Protein AF-A0A317HEK7-F1 (afdb_monomer)

Solvent-accessible surface area (backbone atoms only — not comparable to full-atom values): 24642 Å² total; per-residue (Å²): 140,85,80,88,77,87,79,83,81,80,84,77,79,92,78,84,76,84,72,79,80,76,90,71,92,73,94,76,85,92,85,85,84,88,81,90,84,90,84,84,87,87,85,90,79,83,86,80,90,81,91,78,90,81,83,82,90,74,90,75,92,76,92,73,93,74,85,78,79,87,78,78,84,78,84,76,81,79,82,84,88,75,85,88,81,91,76,87,77,86,84,85,82,81,83,89,81,92,79,87,77,78,81,76,80,75,78,78,82,83,76,76,88,77,78,81,75,84,72,83,82,71,84,76,59,78,70,60,59,68,60,49,53,58,53,54,50,51,50,51,52,51,54,51,48,52,51,52,50,49,50,52,53,58,49,60,73,45,45,58,61,51,48,55,51,49,38,47,51,22,51,52,69,67,33,45,72,60,32,53,68,47,39,24,71,74,39,49,73,76,44,48,72,67,56,52,39,52,52,53,53,51,37,32,67,63,46,39,58,53,77,47,65,63,81,66,52,48,71,74,77,77,78,62,85,85,62,88,75,52,63,53,55,27,43,34,46,38,31,36,78,55,80,20,54,31,44,40,31,32,32,55,55,95,92,40,71,20,40,52,45,70,36,62,53,32,76,41,77,84,52,61,56,58,51,40,50,51,50,31,48,54,18,54,59,70,66,36,42,68,65,25,54,70,36,40,20,75,71,46,52,68,76,44,53,66,69,58,50,38,51,51,50,42,69,62,41,66,63,50,33,32,58,77,48,70,45,75,40,56,89,61,49,48,73,57,98,54,39,34,37,31,39,33,36,38,36,33,36,35,55,42,99,87,80,49,73,48,78,50,76,48,50,24,45,37,30,31,34,60,52,100,91,41,58,17,43,53,44,68,58,70,53,68,82,90,78,117

Sequence (388 aa):
MDHERGKAYRHLAPGEKLKINAMSDVRSSPGSPENSEKQAHPPASEAPQGAASLAGAKAADETSSLTPSLEEQATVPMPVLTGGDSLQVETTGAPQTTGATGITVQPAPTLPPATVAVVPSTPLTRRLWMTLAPIALIFVLLVGGLLLAGYNTANAELQPARMVQAYCMDLQARRFAQAYALLSSSYQAQVTKAQFTLTSQLQEQVDGKIRGCPNPTGPGIDLAFGQPQSHVAFLVTFLRSRPFQGHIELIQHQGTWRIQAVEQSVAGTNVAPLVTANTFCSAIIKGDYEAAYATLSGRQQSIAPEQDFAQQLQSAFGGAVRLESCTLDYASYHVQANSAAVAMKFNLTISMSSTGSLTTGLVSVLSFRLEHGGWKLDDFTPEPASRA

Mean predicted aligned error: 15.9 Å

Radius of gyration: 36.69 Å; Cα contacts (8 Å, |Δi|>4): 410; chains: 1; bounding box: 109×85×101 Å

Structure (mmCIF, N/CA/C/O backbone):
data_AF-A0A317HEK7-F1
#
_entry.id   AF-A0A317HEK7-F1
#
loop_
_atom_site.group_PDB
_atom_site.id
_atom_site.type_symbol
_atom_site.label_atom_id
_atom_site.label_alt_id
_atom_site.label_comp_id
_atom_site.label_asym_id
_atom_site.label_entity_id
_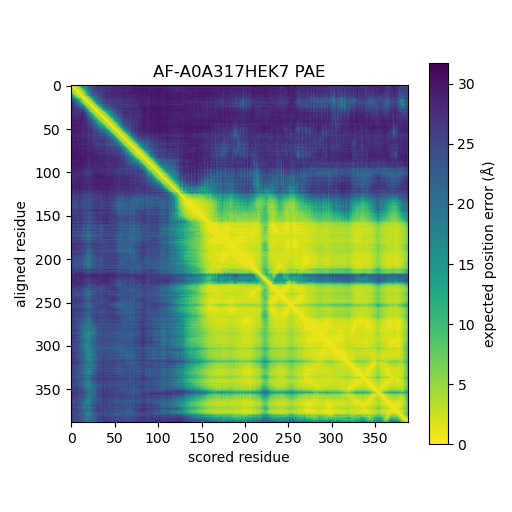atom_site.label_seq_id
_atom_site.pdbx_PDB_ins_code
_atom_site.Cartn_x
_atom_site.Cartn_y
_atom_site.Cartn_z
_atom_site.occupancy
_atom_site.B_iso_or_equiv
_atom_site.auth_seq_id
_atom_site.auth_comp_id
_atom_site.auth_asym_id
_atom_site.auth_atom_id
_atom_site.pdbx_PDB_model_num
ATOM 1 N N . MET A 1 1 ? -50.267 -26.908 -12.712 1.00 41.75 1 MET A N 1
ATOM 2 C CA . MET A 1 1 ? -49.330 -27.545 -11.764 1.00 41.75 1 MET A CA 1
ATOM 3 C C . MET A 1 1 ? -48.611 -26.426 -11.053 1.00 41.75 1 MET A C 1
ATOM 5 O O . MET A 1 1 ? -47.624 -25.891 -11.539 1.00 41.75 1 MET A O 1
ATOM 9 N N . ASP A 1 2 ? -49.259 -26.018 -9.976 1.00 44.00 2 ASP A N 1
ATOM 10 C CA . ASP A 1 2 ? -49.007 -24.856 -9.146 1.00 44.00 2 ASP A CA 1
ATOM 11 C C . ASP A 1 2 ? -47.853 -25.092 -8.176 1.00 44.00 2 ASP A C 1
ATOM 13 O O . ASP A 1 2 ? -47.808 -26.128 -7.511 1.00 44.00 2 ASP A O 1
ATOM 17 N N . HIS A 1 3 ? -46.977 -24.100 -8.023 1.00 41.97 3 HIS A N 1
ATOM 18 C CA . HIS A 1 3 ? -46.250 -23.892 -6.773 1.00 41.97 3 HIS A CA 1
ATOM 19 C C . HIS A 1 3 ? -45.957 -22.403 -6.571 1.00 41.97 3 HIS A C 1
ATOM 21 O O . HIS A 1 3 ? -44.911 -21.876 -6.947 1.00 41.97 3 HIS A O 1
ATOM 27 N N . GLU A 1 4 ? -46.929 -21.731 -5.953 1.00 47.66 4 GLU A N 1
ATOM 28 C CA . GLU A 1 4 ? -46.730 -20.475 -5.242 1.00 47.66 4 GLU A CA 1
ATOM 29 C C . GLU A 1 4 ? -45.810 -20.691 -4.028 1.00 47.66 4 GLU A C 1
ATOM 31 O O . GLU A 1 4 ? -46.038 -21.568 -3.194 1.00 47.66 4 GLU A O 1
ATOM 36 N N . ARG A 1 5 ? -44.801 -19.830 -3.867 1.00 48.09 5 ARG A N 1
ATOM 37 C CA . ARG A 1 5 ? -44.227 -19.508 -2.553 1.00 48.09 5 ARG A CA 1
ATOM 38 C C . ARG A 1 5 ? -44.188 -17.999 -2.397 1.00 48.09 5 ARG A C 1
ATOM 40 O O . ARG A 1 5 ? -43.287 -17.332 -2.902 1.00 48.09 5 ARG A O 1
ATOM 47 N N . GLY A 1 6 ? -45.169 -17.487 -1.662 1.00 33.78 6 GLY A N 1
ATOM 48 C CA . GLY A 1 6 ? -45.186 -16.120 -1.168 1.00 33.78 6 GLY A CA 1
ATOM 49 C C . GLY A 1 6 ? -44.019 -15.865 -0.214 1.00 33.78 6 GLY A C 1
ATOM 50 O O . GLY A 1 6 ? -43.798 -16.610 0.742 1.00 33.78 6 GLY A O 1
ATOM 51 N N . LYS A 1 7 ? -43.270 -14.790 -0.466 1.00 41.22 7 LYS A N 1
ATOM 52 C CA . LYS A 1 7 ? -42.362 -14.192 0.514 1.00 41.22 7 LYS A CA 1
ATOM 53 C C . LYS A 1 7 ? -43.096 -13.045 1.197 1.00 41.22 7 LYS A C 1
ATOM 55 O O . LYS A 1 7 ? -43.415 -12.040 0.568 1.00 41.22 7 LYS A O 1
ATOM 60 N N . ALA A 1 8 ? -43.365 -13.217 2.486 1.00 34.56 8 ALA A N 1
ATOM 61 C CA . ALA A 1 8 ? -43.888 -12.173 3.349 1.00 34.56 8 ALA A CA 1
ATOM 62 C C . ALA A 1 8 ? -42.806 -11.105 3.577 1.00 34.56 8 ALA A C 1
ATOM 64 O O . ALA A 1 8 ? -41.794 -11.363 4.229 1.00 34.56 8 ALA A O 1
ATOM 65 N N . TYR A 1 9 ? -43.026 -9.902 3.051 1.00 30.33 9 TYR A N 1
ATOM 66 C CA . TYR A 1 9 ? -42.281 -8.711 3.447 1.00 30.33 9 TYR A CA 1
ATOM 67 C C . TYR A 1 9 ? -42.876 -8.188 4.758 1.00 30.33 9 TYR A C 1
ATOM 69 O O . TYR A 1 9 ? -43.980 -7.647 4.780 1.00 30.33 9 TYR A O 1
ATOM 77 N N . ARG A 1 10 ? -42.156 -8.358 5.872 1.00 36.31 10 ARG A N 1
ATOM 78 C CA . ARG A 1 10 ? -42.427 -7.593 7.094 1.00 36.31 10 ARG A CA 1
ATOM 79 C C . ARG A 1 10 ? -41.834 -6.199 6.919 1.00 36.31 10 ARG A C 1
ATOM 81 O O . ARG A 1 10 ? -40.617 -6.042 6.890 1.00 36.31 10 ARG A O 1
ATOM 88 N N . HIS A 1 11 ? -42.707 -5.204 6.821 1.00 33.25 11 HIS A N 1
ATOM 89 C CA . HIS A 1 11 ? -42.357 -3.807 7.044 1.00 33.25 11 HIS A CA 1
ATOM 90 C C . HIS A 1 11 ? -41.844 -3.644 8.483 1.00 33.25 11 HIS A C 1
ATOM 92 O O . HIS A 1 11 ? -42.584 -3.882 9.437 1.00 33.25 11 HIS A O 1
ATOM 98 N N . LEU A 1 12 ? -40.576 -3.260 8.634 1.00 36.06 12 LEU A N 1
ATOM 99 C CA . LEU A 1 12 ? -40.033 -2.734 9.885 1.00 36.06 12 LEU A CA 1
ATOM 100 C C . LEU A 1 12 ? -40.353 -1.236 9.953 1.00 36.06 12 LEU A C 1
ATOM 102 O O . LEU A 1 12 ? -40.186 -0.513 8.970 1.00 36.06 12 LEU A O 1
ATOM 106 N N . ALA A 1 13 ? -40.870 -0.800 11.100 1.00 35.50 13 ALA A N 1
ATOM 107 C CA . ALA A 1 13 ? -41.263 0.579 11.351 1.00 35.50 13 ALA A CA 1
ATOM 108 C C . ALA A 1 13 ? -40.034 1.514 11.429 1.00 35.50 13 ALA A C 1
ATOM 110 O O . ALA A 1 13 ? -38.988 1.108 11.939 1.00 35.50 13 ALA A O 1
ATOM 111 N N . PRO A 1 14 ? -40.143 2.774 10.972 1.00 31.62 14 PRO A N 1
ATOM 112 C CA . PRO A 1 14 ? -39.088 3.764 11.131 1.00 31.62 14 PRO A CA 1
ATOM 113 C C . PRO A 1 14 ? -39.157 4.361 12.545 1.00 31.62 14 PRO A C 1
ATOM 115 O O . PRO A 1 14 ? -40.157 4.984 12.895 1.00 31.62 14 PRO A O 1
ATOM 118 N N . GLY A 1 15 ? -38.111 4.194 13.364 1.00 38.94 15 GLY A N 1
ATOM 119 C CA . GLY A 1 15 ? -38.000 4.961 14.616 1.00 38.94 15 GLY A CA 1
ATOM 120 C C . GLY A 1 15 ? -37.310 4.321 15.821 1.00 38.94 15 GLY A C 1
ATOM 121 O O . GLY A 1 15 ? -37.263 4.965 16.868 1.00 38.94 15 GLY A O 1
ATOM 122 N N . GLU A 1 16 ? -36.753 3.112 15.735 1.00 28.30 16 GLU A N 1
ATOM 123 C CA . GLU A 1 16 ? -36.057 2.525 16.887 1.00 28.30 16 GLU A CA 1
ATOM 124 C C . GLU A 1 16 ? -34.607 3.029 16.968 1.00 28.30 16 GLU A C 1
ATOM 126 O O . GLU A 1 16 ? -33.701 2.540 16.294 1.00 28.30 16 GLU A O 1
ATOM 131 N N . LYS A 1 17 ? -34.391 4.071 17.782 1.00 35.78 17 LYS A N 1
ATOM 132 C CA . LYS A 1 17 ? -33.052 4.492 18.206 1.00 35.78 17 LYS A CA 1
ATOM 133 C C . LYS A 1 17 ? -32.410 3.340 18.976 1.00 35.78 17 LYS A C 1
ATOM 135 O O . LYS A 1 17 ? -32.917 2.952 20.029 1.00 35.78 17 LYS A O 1
ATOM 140 N N . LEU A 1 18 ? -31.286 2.835 18.471 1.00 29.55 18 LEU A N 1
ATOM 141 C CA . LEU A 1 18 ? -30.433 1.879 19.168 1.00 29.55 18 LEU A CA 1
ATOM 142 C C . LEU A 1 18 ? -29.942 2.535 20.472 1.00 29.55 18 LEU A C 1
ATOM 144 O O . LEU A 1 18 ? -29.020 3.349 20.472 1.00 29.55 18 LEU A O 1
ATOM 148 N N . LYS A 1 19 ? -30.597 2.229 21.595 1.00 31.61 19 LYS A N 1
ATOM 149 C CA . LYS A 1 19 ? -30.029 2.478 22.919 1.00 31.61 19 LYS A CA 1
ATOM 150 C C . LYS A 1 19 ? -28.903 1.471 23.098 1.00 31.61 19 LYS A C 1
ATOM 152 O O . LYS A 1 19 ? -29.156 0.282 23.273 1.00 31.61 19 LYS A O 1
ATOM 157 N N . ILE A 1 20 ? -27.666 1.952 23.049 1.00 34.81 20 ILE A N 1
ATOM 158 C CA . ILE A 1 20 ? -26.528 1.219 23.593 1.00 34.81 20 ILE A CA 1
ATOM 159 C C . ILE A 1 20 ? -26.819 1.085 25.089 1.00 34.81 20 ILE A C 1
ATOM 161 O O . ILE A 1 20 ? -26.748 2.061 25.835 1.00 34.81 20 ILE A O 1
ATOM 165 N N . ASN A 1 21 ? -27.252 -0.102 25.511 1.00 30.66 21 ASN A N 1
ATOM 166 C CA . ASN A 1 21 ? -27.388 -0.429 26.921 1.00 30.66 21 ASN A CA 1
ATOM 167 C C . ASN A 1 21 ? -25.987 -0.403 27.532 1.00 30.66 21 ASN A C 1
ATOM 169 O O . ASN A 1 21 ? -25.234 -1.369 27.434 1.00 30.66 21 ASN A O 1
ATOM 173 N N . ALA A 1 22 ? -25.645 0.722 28.154 1.00 35.56 22 ALA A N 1
ATOM 174 C CA . ALA A 1 22 ? -24.581 0.780 29.133 1.00 35.56 22 ALA A CA 1
ATOM 175 C C . ALA A 1 22 ? -24.944 -0.192 30.267 1.00 35.56 22 ALA A C 1
ATOM 177 O O . ALA A 1 22 ? -25.866 0.053 31.045 1.00 35.56 22 ALA A O 1
ATOM 178 N N . MET A 1 23 ? -24.247 -1.325 30.332 1.00 36.91 23 MET A N 1
ATOM 179 C CA . MET A 1 23 ? -24.190 -2.149 31.535 1.00 36.91 23 MET A CA 1
ATOM 180 C C . MET A 1 23 ? -23.449 -1.351 32.613 1.00 36.91 23 MET A C 1
ATOM 182 O O . MET A 1 23 ? -22.226 -1.381 32.674 1.00 36.91 23 MET A O 1
ATOM 186 N N . SER A 1 24 ? -24.210 -0.644 33.447 1.00 36.31 24 SER A N 1
ATOM 187 C CA . SER A 1 24 ? -23.753 -0.075 34.717 1.00 36.31 24 SER A CA 1
ATOM 188 C C . SER A 1 24 ? -24.876 -0.201 35.746 1.00 36.31 24 SER A C 1
ATOM 190 O O . SER A 1 24 ? -25.556 0.768 36.068 1.00 36.31 24 SER A O 1
ATOM 192 N N . ASP A 1 25 ? -25.081 -1.413 36.264 1.00 35.28 25 ASP A N 1
ATOM 193 C CA . ASP A 1 25 ? -25.806 -1.620 37.519 1.00 35.28 25 ASP A CA 1
ATOM 194 C C . ASP A 1 25 ? -24.836 -1.364 38.683 1.00 35.28 25 ASP A C 1
ATOM 196 O O . ASP A 1 25 ? -24.153 -2.265 39.169 1.00 35.28 25 ASP A O 1
ATOM 200 N N . VAL A 1 26 ? -24.766 -0.113 39.140 1.00 42.34 26 VAL A N 1
ATOM 201 C CA . VAL A 1 26 ? -24.277 0.220 40.484 1.00 42.34 26 VAL A CA 1
ATOM 202 C C . VAL A 1 26 ? -25.392 0.974 41.196 1.00 42.34 26 VAL A C 1
ATOM 204 O O . VAL A 1 26 ? -25.633 2.158 40.973 1.00 42.34 26 VAL A O 1
ATOM 207 N N . ARG A 1 27 ? -26.101 0.238 42.055 1.00 40.41 27 ARG A N 1
ATOM 208 C CA . ARG A 1 27 ? -27.053 0.759 43.040 1.00 40.41 27 ARG A CA 1
ATOM 209 C C . ARG A 1 27 ? -26.357 1.776 43.947 1.00 40.41 27 ARG A C 1
ATOM 211 O O . ARG A 1 27 ? -25.538 1.381 44.769 1.00 40.41 27 ARG A O 1
ATOM 218 N N . SER A 1 28 ? -26.784 3.032 43.873 1.00 35.25 28 SER A N 1
ATOM 219 C CA . SER A 1 28 ? -26.667 3.996 44.969 1.00 35.25 28 SER A CA 1
ATOM 220 C C . SER A 1 28 ? -27.977 4.773 45.110 1.00 35.25 28 SER A C 1
ATOM 222 O O . SER A 1 28 ? -28.570 5.222 44.134 1.00 35.25 28 SER A O 1
ATOM 224 N N . SER A 1 29 ? -28.438 4.818 46.356 1.00 40.28 29 SER A N 1
ATOM 225 C CA . SER A 1 29 ? -29.739 5.266 46.869 1.00 40.28 29 SER A CA 1
ATOM 226 C C . SER A 1 29 ? -30.029 6.766 46.647 1.00 40.28 29 SER A C 1
ATOM 228 O O . SER A 1 29 ? -29.080 7.539 46.506 1.00 40.28 29 SER A O 1
ATOM 230 N N . PRO A 1 30 ? -31.305 7.213 46.673 1.00 48.47 30 PRO A N 1
ATOM 231 C CA . PRO A 1 30 ? -31.678 8.591 46.379 1.00 48.47 30 PRO A CA 1
ATOM 232 C C . PRO A 1 30 ? -31.620 9.487 47.624 1.00 48.47 30 PRO A C 1
ATOM 234 O O . PRO A 1 30 ? -32.128 9.137 48.688 1.00 48.47 30 PRO A O 1
ATOM 237 N N . GLY A 1 31 ? -31.058 10.681 47.450 1.00 35.19 31 GLY A N 1
ATOM 238 C CA . GLY A 1 31 ? -31.157 11.796 48.386 1.00 35.19 31 GLY A CA 1
ATOM 239 C C . GLY A 1 31 ? -31.344 13.101 47.613 1.00 35.19 31 GLY A C 1
ATOM 240 O O . GLY A 1 31 ? -30.476 13.514 46.854 1.00 35.19 31 GLY A O 1
ATOM 241 N N . SER A 1 32 ? -32.503 13.720 47.792 1.00 42.00 32 SER A N 1
ATOM 242 C CA . SER A 1 32 ? -32.874 15.097 47.425 1.00 42.00 32 SER A CA 1
ATOM 243 C C . SER A 1 32 ? -33.772 15.603 48.576 1.00 42.00 32 SER A C 1
ATOM 245 O O . SER A 1 32 ? -34.334 14.726 49.246 1.00 42.00 32 SER A O 1
ATOM 247 N N . PRO A 1 33 ? -33.987 16.917 48.829 1.00 58.59 33 PRO A N 1
ATOM 248 C CA . PRO A 1 33 ? -33.862 18.057 47.904 1.00 58.59 33 PRO A CA 1
ATOM 249 C C . PRO A 1 33 ? -33.356 19.390 48.543 1.00 58.59 33 PRO A C 1
ATOM 251 O O . PRO A 1 33 ? -32.800 19.384 49.636 1.00 58.59 33 PRO A O 1
ATOM 254 N N . GLU A 1 34 ? -33.617 20.507 47.836 1.00 37.00 34 GLU A N 1
ATOM 255 C CA . GLU A 1 34 ? -33.441 21.949 48.163 1.00 37.00 34 GLU A CA 1
ATOM 256 C C . GLU A 1 34 ? -32.021 22.534 47.967 1.00 37.00 34 GLU A C 1
ATOM 258 O O . GLU A 1 34 ? -31.036 21.921 48.343 1.00 37.00 34 GLU A O 1
ATOM 263 N N . ASN A 1 35 ? -31.800 23.719 47.374 1.00 37.25 35 ASN A N 1
ATOM 264 C CA . ASN A 1 35 ? -32.628 24.927 47.336 1.00 37.25 35 ASN A CA 1
ATOM 265 C C . ASN A 1 35 ? -32.242 25.887 46.174 1.00 37.25 35 ASN A C 1
ATOM 267 O O . ASN A 1 35 ? -31.095 25.915 45.743 1.00 37.25 35 ASN A O 1
ATOM 271 N N . SER A 1 36 ? -33.243 26.657 45.728 1.00 39.53 36 SER A N 1
ATOM 272 C CA . SER A 1 36 ? -33.289 28.043 45.209 1.00 39.53 36 SER A CA 1
ATOM 273 C C . SER A 1 36 ? -32.051 28.759 44.620 1.00 39.53 36 SER A C 1
ATOM 275 O O . SER A 1 36 ? -31.030 28.907 45.277 1.00 39.53 36 SER A O 1
ATOM 277 N N . GLU A 1 37 ? -32.231 29.399 43.450 1.00 35.62 37 GLU A N 1
ATOM 278 C CA . GLU A 1 37 ? -32.438 30.867 43.311 1.00 35.62 37 GLU A CA 1
ATOM 279 C C . GLU A 1 37 ? -31.861 31.474 41.995 1.00 35.62 37 GLU A C 1
ATOM 281 O O . GLU A 1 37 ? -30.699 31.292 41.662 1.00 35.62 37 GLU A O 1
ATOM 286 N N . LYS A 1 38 ? -32.730 32.214 41.273 1.00 38.50 38 LYS A N 1
ATOM 287 C CA . LYS A 1 38 ? -32.521 33.380 40.367 1.00 38.50 38 LYS A CA 1
ATOM 288 C C . LYS A 1 38 ? -31.197 33.551 39.587 1.00 38.50 38 LYS A C 1
ATOM 290 O O . LYS A 1 38 ? -30.176 33.817 40.197 1.00 38.50 38 LYS A O 1
ATOM 295 N N . GLN A 1 39 ? -31.294 33.793 38.265 1.00 37.56 39 GLN A N 1
ATOM 296 C CA . GLN A 1 39 ? -31.210 35.159 37.681 1.00 37.56 39 GLN A CA 1
ATOM 297 C C . GLN A 1 39 ? -31.384 35.225 36.140 1.00 37.56 39 GLN A C 1
ATOM 299 O O . GLN A 1 39 ? -30.762 34.483 35.394 1.00 37.56 39 GLN A O 1
ATOM 304 N N . ALA A 1 40 ? -32.225 36.184 35.725 1.00 37.66 40 ALA A N 1
ATOM 305 C CA . ALA A 1 40 ? -32.130 37.129 34.596 1.00 37.66 40 ALA A CA 1
ATOM 306 C C . ALA A 1 40 ? -31.809 36.688 33.137 1.00 37.66 40 ALA A C 1
ATOM 308 O O . ALA A 1 40 ? -30.702 36.309 32.781 1.00 37.66 40 ALA A O 1
ATOM 309 N N . HIS A 1 41 ? -32.795 36.936 32.264 1.00 39.44 41 HIS A N 1
ATOM 310 C CA . HIS A 1 41 ? -32.699 37.394 30.856 1.00 39.44 41 HIS A CA 1
ATOM 311 C C . HIS A 1 41 ? -32.260 38.884 30.766 1.00 39.44 41 HIS A C 1
ATOM 313 O O . HIS A 1 41 ? -32.363 39.548 31.802 1.00 39.44 41 HIS A O 1
ATOM 319 N N . PRO A 1 42 ? -32.023 39.519 29.581 1.00 64.25 42 PRO A N 1
ATOM 320 C CA . PRO A 1 42 ? -31.612 39.105 28.205 1.00 64.25 42 PRO A CA 1
ATOM 321 C C . PRO A 1 42 ? -30.434 40.052 27.715 1.00 64.25 42 PRO A C 1
ATOM 323 O O . PRO A 1 42 ? -29.768 40.550 28.624 1.00 64.25 42 PRO A O 1
ATOM 326 N N . PRO A 1 43 ? -30.099 40.387 26.422 1.00 56.84 43 PRO A N 1
ATOM 327 C CA . PRO A 1 43 ? -30.827 40.284 25.143 1.00 56.84 43 PRO A CA 1
ATOM 328 C C . PRO A 1 43 ? -30.051 39.835 23.880 1.00 56.84 43 PRO A C 1
ATOM 330 O O . PRO A 1 43 ? -28.870 39.511 23.889 1.00 56.84 43 PRO A O 1
ATOM 333 N N . ALA A 1 44 ? -30.824 39.786 22.790 1.00 43.06 44 ALA A N 1
ATOM 334 C CA . ALA A 1 44 ? -30.466 39.485 21.410 1.00 43.06 44 ALA A CA 1
ATOM 335 C C . ALA A 1 44 ? -29.394 40.413 20.803 1.00 43.06 44 ALA A C 1
ATOM 337 O O . ALA A 1 44 ? -29.397 41.606 21.089 1.00 43.06 44 ALA A O 1
ATOM 338 N N . SER A 1 45 ? -28.593 39.882 19.869 1.00 35.31 45 SER A N 1
ATOM 339 C CA . SER A 1 45 ? -28.081 40.631 18.708 1.00 35.31 45 SER A CA 1
ATOM 340 C C . SER A 1 45 ? -27.647 39.684 17.582 1.00 35.31 45 SER A C 1
ATOM 342 O O . SER A 1 45 ? -26.864 38.767 17.793 1.00 35.31 45 SER A O 1
ATOM 344 N N . GLU A 1 46 ? -28.229 39.939 16.411 1.00 33.47 46 GLU A N 1
ATOM 345 C CA . GLU A 1 46 ? -27.625 39.992 15.070 1.00 33.47 46 GLU A CA 1
ATOM 346 C C . GLU A 1 46 ? -26.718 38.866 14.538 1.00 33.47 46 GLU A C 1
ATOM 348 O O . GLU A 1 46 ? -25.611 38.604 14.997 1.00 33.47 46 GLU A O 1
ATOM 353 N N . ALA A 1 47 ? -27.170 38.321 13.404 1.00 39.22 47 ALA A N 1
ATOM 354 C CA . ALA A 1 47 ? -26.331 37.714 12.378 1.00 39.22 47 ALA A CA 1
ATOM 355 C C . ALA A 1 47 ? -25.386 38.750 11.737 1.00 39.22 47 ALA A C 1
ATOM 357 O O . ALA A 1 47 ? -25.720 39.935 11.664 1.00 39.22 47 ALA A O 1
ATOM 358 N N . PRO A 1 48 ? -24.296 38.281 11.109 1.00 48.38 48 PRO A N 1
ATOM 359 C CA . PRO A 1 48 ? -24.208 38.536 9.676 1.00 48.38 48 PRO A CA 1
ATOM 360 C C . PRO A 1 48 ? -23.724 37.340 8.848 1.00 48.38 48 PRO A C 1
ATOM 362 O O . PRO A 1 48 ? -22.916 36.510 9.258 1.00 48.38 48 PRO A O 1
ATOM 365 N N . GLN A 1 49 ? -24.231 37.323 7.618 1.00 35.97 49 GLN A N 1
ATOM 366 C CA . GLN A 1 49 ? -23.671 36.633 6.464 1.00 35.97 49 GLN A CA 1
ATOM 367 C C . GLN A 1 49 ? -22.284 37.210 6.137 1.00 35.97 49 GLN A C 1
ATOM 369 O O . GLN A 1 49 ? -22.098 38.425 6.167 1.00 35.97 49 GLN A O 1
ATOM 374 N N . GLY A 1 50 ? -21.334 36.360 5.747 1.00 29.66 50 GLY A N 1
ATOM 375 C CA . GLY A 1 50 ? -20.037 36.808 5.243 1.00 29.66 50 GLY A CA 1
ATOM 376 C C . GLY A 1 50 ? -19.227 35.664 4.648 1.00 29.66 50 GLY A C 1
ATOM 377 O O . GLY A 1 50 ? -18.698 34.828 5.368 1.00 29.66 50 GLY A O 1
ATOM 378 N N . ALA A 1 51 ? -19.158 35.630 3.320 1.00 35.81 51 ALA A N 1
ATOM 379 C CA . ALA A 1 51 ? -18.324 34.731 2.538 1.00 35.81 51 ALA A CA 1
ATOM 380 C C . ALA A 1 51 ? -16.840 35.148 2.569 1.00 35.81 51 ALA A C 1
ATOM 382 O O . ALA A 1 51 ? -16.538 36.331 2.441 1.00 35.81 51 ALA A O 1
ATOM 383 N N . ALA A 1 52 ? -15.930 34.171 2.639 1.00 30.95 52 ALA A N 1
ATOM 384 C CA . ALA A 1 52 ? -14.544 34.215 2.141 1.00 30.95 52 ALA A CA 1
ATOM 385 C C . ALA A 1 52 ? -14.022 32.759 2.141 1.00 30.95 52 ALA A C 1
ATOM 387 O O . ALA A 1 52 ? -14.136 32.072 3.147 1.00 30.95 52 ALA A O 1
ATOM 388 N N . SER A 1 53 ? -13.681 32.136 1.007 1.00 33.91 53 SER A N 1
ATOM 389 C CA . SER A 1 53 ? -12.424 32.283 0.252 1.00 33.91 53 SER A CA 1
ATOM 390 C C . SER A 1 53 ? -11.175 32.162 1.130 1.00 33.91 53 SER A C 1
ATOM 392 O O . SER A 1 53 ? -10.871 33.093 1.867 1.00 33.91 53 SER A O 1
ATOM 394 N N . LEU A 1 54 ? -10.416 31.066 0.988 1.00 30.39 54 LEU A N 1
ATOM 395 C CA . LEU A 1 54 ? -8.971 31.061 1.247 1.00 30.39 54 LEU A CA 1
ATOM 396 C C . LEU A 1 54 ? -8.265 29.932 0.486 1.00 30.39 54 LEU A C 1
ATOM 398 O O . LEU A 1 54 ? -8.327 28.753 0.826 1.00 30.39 54 LEU A O 1
ATOM 402 N N . ALA A 1 55 ? -7.577 30.358 -0.570 1.00 32.69 55 ALA A N 1
ATOM 403 C CA . ALA A 1 55 ? -6.424 29.686 -1.131 1.00 32.69 55 ALA A CA 1
ATOM 404 C C . ALA A 1 55 ? -5.201 29.878 -0.217 1.00 32.69 55 ALA A C 1
ATOM 406 O O . ALA A 1 55 ? -5.066 30.913 0.429 1.00 32.69 55 ALA A O 1
ATOM 407 N N . GLY A 1 56 ? -4.265 28.930 -0.282 1.00 29.98 56 GLY A N 1
ATOM 408 C CA . GLY A 1 56 ? -2.840 29.190 -0.073 1.00 29.98 56 GLY A CA 1
ATOM 409 C C . GLY A 1 56 ? -2.359 29.258 1.376 1.00 29.98 56 GLY A C 1
ATOM 410 O O . GLY A 1 56 ? -2.207 30.338 1.938 1.00 29.98 56 GLY A O 1
ATOM 411 N N . ALA A 1 57 ? -1.955 28.110 1.919 1.00 32.41 57 ALA A N 1
ATOM 412 C CA . ALA A 1 57 ? -0.974 28.072 2.997 1.00 32.41 57 ALA A CA 1
ATOM 413 C C . ALA A 1 57 ? 0.429 27.994 2.379 1.00 32.41 57 ALA A C 1
ATOM 415 O O . ALA A 1 57 ? 0.855 26.986 1.816 1.00 32.41 57 ALA A O 1
ATOM 416 N N . LYS A 1 58 ? 1.081 29.151 2.434 1.00 29.55 58 LYS A N 1
ATOM 417 C CA . LYS A 1 58 ? 2.455 29.464 2.061 1.00 29.55 58 LYS A CA 1
ATOM 418 C C . LYS A 1 58 ? 3.422 28.879 3.093 1.00 29.55 58 LYS A C 1
ATOM 420 O O . LYS A 1 58 ? 3.136 28.881 4.285 1.00 29.55 58 LYS A O 1
ATOM 425 N N . ALA A 1 59 ? 4.564 28.416 2.598 1.00 37.59 59 ALA A N 1
ATOM 426 C CA . ALA A 1 59 ? 5.683 27.904 3.373 1.00 37.59 59 ALA A CA 1
ATOM 427 C C . ALA A 1 59 ? 6.237 28.927 4.385 1.00 37.59 59 ALA A C 1
ATOM 429 O O . ALA A 1 59 ? 6.484 30.083 4.037 1.00 37.59 59 ALA A O 1
ATOM 430 N N . ALA A 1 60 ? 6.490 28.441 5.596 1.00 35.69 60 ALA A N 1
ATOM 431 C CA . ALA A 1 60 ? 7.530 28.884 6.521 1.00 35.69 60 ALA A CA 1
ATOM 432 C C . ALA A 1 60 ? 8.148 27.566 7.020 1.00 35.69 60 ALA A C 1
ATOM 434 O O . ALA A 1 60 ? 7.427 26.700 7.504 1.00 35.69 60 ALA A O 1
ATOM 435 N N . ASP A 1 61 ? 9.343 27.180 6.586 1.00 34.81 61 ASP A N 1
ATOM 436 C CA . ASP A 1 61 ? 10.640 27.672 7.061 1.00 34.81 61 ASP A CA 1
ATOM 437 C C . ASP A 1 61 ? 10.696 27.777 8.589 1.00 34.81 61 ASP A C 1
ATOM 439 O O . ASP A 1 61 ? 10.539 28.846 9.168 1.00 34.81 61 ASP A O 1
ATOM 443 N N . GLU A 1 62 ? 10.911 26.629 9.229 1.00 35.22 62 GLU A N 1
ATOM 444 C CA . GLU A 1 62 ? 11.585 26.576 10.517 1.00 35.22 62 GLU A CA 1
ATOM 445 C C . GLU A 1 62 ? 12.685 25.519 10.446 1.00 35.22 62 GLU A C 1
ATOM 447 O O . GLU A 1 62 ? 12.474 24.305 10.412 1.00 35.22 62 GLU A O 1
ATOM 452 N N . THR A 1 63 ? 13.900 26.045 10.375 1.00 42.03 63 THR A N 1
ATOM 453 C CA . THR A 1 63 ? 15.151 25.333 10.566 1.00 42.03 63 THR A CA 1
ATOM 454 C C . THR A 1 63 ? 15.225 24.896 12.031 1.00 42.03 63 THR A C 1
ATOM 456 O O . THR A 1 63 ? 15.480 25.712 12.910 1.00 42.03 63 THR A O 1
ATOM 459 N N . SER A 1 64 ? 15.018 23.607 12.303 1.00 37.47 64 SER A N 1
ATOM 460 C CA . SER A 1 64 ? 15.346 22.998 13.596 1.00 37.47 64 SER A CA 1
ATOM 461 C C . SER A 1 64 ? 16.235 21.787 13.370 1.00 37.47 64 SER A C 1
ATOM 463 O O . SER A 1 64 ? 15.819 20.717 12.928 1.00 37.47 64 SER A O 1
ATOM 465 N N . SER A 1 65 ? 17.513 22.013 13.643 1.00 40.09 65 SER A N 1
ATOM 466 C CA . SER A 1 65 ? 18.571 21.023 13.702 1.00 40.09 65 SER A CA 1
ATOM 467 C C . SER A 1 65 ? 18.302 20.005 14.811 1.00 40.09 65 SER A C 1
ATOM 469 O O . SER A 1 65 ? 18.487 20.310 15.989 1.00 40.09 65 SER A O 1
ATOM 471 N N . LEU A 1 66 ? 17.944 18.780 14.436 1.00 34.41 66 LEU A N 1
ATOM 472 C CA . LEU A 1 66 ? 18.131 17.601 15.275 1.00 34.41 66 LEU A CA 1
ATOM 473 C C . LEU A 1 66 ? 18.806 16.517 14.441 1.00 34.41 66 LEU A C 1
ATOM 475 O O . LEU A 1 66 ? 18.193 15.843 13.618 1.00 34.41 66 LEU A O 1
ATOM 479 N N . THR A 1 67 ? 20.108 16.397 14.659 1.00 38.03 67 THR A N 1
ATOM 480 C CA . THR A 1 67 ? 20.940 15.257 14.291 1.00 38.03 67 THR A CA 1
ATOM 481 C C . THR A 1 67 ? 20.425 14.022 15.039 1.00 38.03 67 THR A C 1
ATOM 483 O O . THR A 1 67 ? 20.476 14.025 16.270 1.00 38.03 67 THR A O 1
ATOM 486 N N . PRO A 1 68 ? 19.955 12.949 14.379 1.00 39.62 68 PRO A N 1
ATOM 487 C CA . PRO A 1 68 ? 19.812 11.675 15.059 1.00 39.62 68 PRO A CA 1
ATOM 488 C C . PRO A 1 68 ? 21.182 10.995 15.105 1.00 39.62 68 PRO A C 1
ATOM 490 O O . PRO A 1 68 ? 21.803 10.718 14.077 1.00 39.62 68 PRO A O 1
ATOM 493 N N . SER A 1 69 ? 21.644 10.781 16.334 1.00 33.81 69 SER A N 1
ATOM 494 C CA . SER A 1 69 ? 22.790 9.951 16.688 1.00 33.81 69 SER A CA 1
ATOM 495 C C . SER A 1 69 ? 22.678 8.584 16.009 1.00 33.81 69 SER A C 1
ATOM 497 O O . SER A 1 69 ? 21.639 7.925 16.075 1.00 33.81 69 SER A O 1
ATOM 499 N N . LEU A 1 70 ? 23.752 8.184 15.329 1.00 36.38 70 LEU A N 1
ATOM 500 C CA . LEU A 1 70 ? 23.927 6.856 14.759 1.00 36.38 70 LEU A CA 1
ATOM 501 C C . LEU A 1 70 ? 24.164 5.884 15.925 1.00 36.38 70 LEU A C 1
ATOM 503 O O . LEU A 1 70 ? 25.287 5.748 16.402 1.00 36.38 70 LEU A O 1
ATOM 507 N N . GLU A 1 71 ? 23.107 5.241 16.410 1.00 35.31 71 GLU A N 1
ATOM 508 C CA . GLU A 1 71 ? 23.233 4.159 17.385 1.00 35.31 71 GLU A CA 1
ATOM 509 C C . GLU A 1 71 ? 23.375 2.824 16.637 1.00 35.31 71 GLU A C 1
ATOM 511 O O . GLU A 1 71 ? 22.446 2.310 16.016 1.00 35.31 71 GLU A O 1
ATOM 516 N N . GLU A 1 72 ? 24.628 2.375 16.595 1.00 38.78 72 GLU A N 1
ATOM 517 C CA . GLU A 1 72 ? 25.115 0.994 16.641 1.00 38.78 72 GLU A CA 1
ATOM 518 C C . GLU A 1 72 ? 24.131 -0.114 16.208 1.00 38.78 72 GLU A C 1
ATOM 520 O O . GLU A 1 72 ? 23.390 -0.696 17.000 1.00 38.78 72 GLU A O 1
ATOM 525 N N . GLN A 1 73 ? 24.186 -0.482 14.923 1.00 34.47 73 GLN A N 1
ATOM 526 C CA . GLN A 1 73 ? 23.641 -1.756 14.458 1.00 34.47 73 GLN A CA 1
ATOM 527 C C . GLN A 1 73 ? 24.514 -2.895 14.989 1.00 34.47 73 GLN A C 1
ATOM 529 O O . GLN A 1 73 ? 25.582 -3.185 14.449 1.00 34.47 73 GLN A O 1
ATOM 534 N N . ALA A 1 74 ? 24.030 -3.555 16.038 1.00 36.94 74 ALA A N 1
ATOM 535 C CA . ALA A 1 74 ? 24.545 -4.836 16.484 1.00 36.94 74 ALA A CA 1
ATOM 536 C C . ALA A 1 74 ? 24.440 -5.866 15.347 1.00 36.94 74 ALA A C 1
ATOM 538 O O . ALA A 1 74 ? 23.361 -6.192 14.846 1.00 36.94 74 ALA A O 1
ATOM 539 N N . THR A 1 75 ? 25.596 -6.380 14.943 1.00 33.56 75 THR A N 1
ATOM 540 C CA . THR A 1 75 ? 25.774 -7.486 14.009 1.00 33.56 75 THR A CA 1
ATOM 541 C C . THR A 1 75 ? 25.114 -8.742 14.582 1.00 33.56 75 THR A C 1
ATOM 543 O O . THR A 1 75 ? 25.642 -9.362 15.503 1.00 33.56 75 THR A O 1
ATOM 546 N N . VAL A 1 76 ? 23.960 -9.144 14.047 1.00 31.06 76 VAL A N 1
ATOM 547 C CA . VAL A 1 76 ? 23.394 -10.472 14.327 1.00 31.06 76 VAL A CA 1
ATOM 548 C C . VAL A 1 76 ? 24.034 -11.470 13.352 1.00 31.06 76 VAL A C 1
ATOM 550 O O . VAL A 1 76 ? 23.936 -11.269 12.138 1.00 31.06 76 VAL A O 1
ATOM 553 N N . PRO A 1 77 ? 24.707 -12.531 13.834 1.00 34.88 77 PRO A N 1
ATOM 554 C CA . PRO A 1 77 ? 25.309 -13.532 12.964 1.00 34.88 77 PRO A CA 1
ATOM 555 C C . PRO A 1 77 ? 24.222 -14.365 12.275 1.00 34.88 77 PRO A C 1
ATOM 557 O O . PRO A 1 77 ? 23.266 -14.823 12.902 1.00 34.88 77 PRO A O 1
ATOM 560 N N . MET A 1 78 ? 24.381 -14.570 10.967 1.00 35.34 78 MET A N 1
ATOM 561 C CA . MET A 1 78 ? 23.548 -15.486 10.190 1.00 35.34 78 MET A CA 1
ATOM 562 C C . MET A 1 78 ? 23.699 -16.925 10.713 1.00 35.34 78 MET A C 1
ATOM 564 O O . MET A 1 78 ? 24.831 -17.358 10.945 1.00 35.34 78 MET A O 1
ATOM 568 N N . PRO A 1 79 ? 22.611 -17.705 10.839 1.00 37.84 79 PRO A N 1
ATOM 569 C CA . PRO A 1 79 ? 22.727 -19.130 11.091 1.00 37.84 79 PRO A CA 1
ATOM 570 C C . PRO A 1 79 ? 23.231 -19.844 9.831 1.00 37.84 79 PRO A C 1
ATOM 572 O O . PRO A 1 79 ? 22.631 -19.782 8.757 1.00 37.84 79 PRO A O 1
ATOM 575 N N . VAL A 1 80 ? 24.354 -20.535 9.997 1.00 37.09 80 VAL A N 1
ATOM 576 C CA . VAL A 1 80 ? 24.875 -21.551 9.083 1.00 37.09 80 VAL A CA 1
ATOM 577 C C . VAL A 1 80 ? 23.887 -22.723 9.060 1.00 37.09 80 VAL A C 1
ATOM 579 O O . VAL A 1 80 ? 23.667 -23.363 10.085 1.00 37.09 80 VAL A O 1
ATOM 582 N N . LEU A 1 81 ? 23.288 -23.009 7.901 1.00 30.78 81 LEU A N 1
ATOM 583 C CA . LEU A 1 81 ? 22.525 -24.237 7.661 1.00 30.78 81 LEU A CA 1
ATOM 584 C C . LEU A 1 81 ? 23.467 -25.314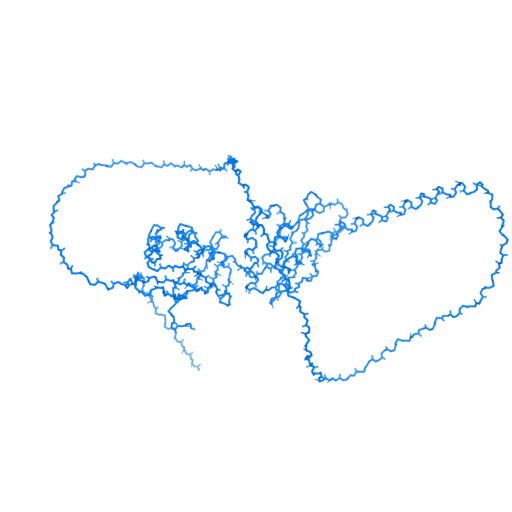 7.107 1.00 30.78 81 LEU A C 1
ATOM 586 O O . LEU A 1 81 ? 23.807 -25.321 5.925 1.00 30.78 81 LEU A O 1
ATOM 590 N N . THR A 1 82 ? 23.896 -26.213 7.989 1.00 34.12 82 THR A N 1
ATOM 591 C CA . THR A 1 82 ? 24.582 -27.478 7.686 1.00 34.12 82 THR A CA 1
ATOM 592 C C . THR A 1 82 ? 23.603 -28.648 7.760 1.00 34.12 82 THR A C 1
ATOM 594 O O . THR A 1 82 ? 23.009 -28.837 8.816 1.00 34.12 82 THR A O 1
ATOM 597 N N . GLY A 1 83 ? 23.537 -29.458 6.690 1.00 32.03 83 GLY A N 1
ATOM 598 C CA . GLY A 1 83 ? 22.947 -30.814 6.641 1.00 32.03 83 GLY A CA 1
ATOM 599 C C . GLY A 1 83 ? 21.415 -30.845 6.745 1.00 32.03 83 GLY A C 1
ATOM 600 O O . GLY A 1 83 ? 20.836 -30.192 7.593 1.00 32.03 83 GLY A O 1
ATOM 601 N N . GLY A 1 84 ? 20.646 -31.525 5.902 1.00 32.69 84 GLY A N 1
ATOM 602 C CA . GLY A 1 84 ? 20.892 -32.773 5.196 1.00 32.69 84 GLY A CA 1
ATOM 603 C C . GLY A 1 84 ? 19.785 -33.730 5.630 1.00 32.69 84 GLY A C 1
ATOM 604 O O . GLY A 1 84 ? 19.860 -34.225 6.739 1.00 32.69 84 GLY A O 1
ATOM 605 N N . ASP A 1 85 ? 18.757 -33.924 4.799 1.00 30.41 85 ASP A N 1
ATOM 606 C CA . ASP A 1 85 ? 18.046 -35.204 4.696 1.00 30.41 85 ASP A CA 1
ATOM 607 C C . ASP A 1 85 ? 17.097 -35.230 3.487 1.00 30.41 85 ASP A C 1
ATOM 609 O O . ASP A 1 85 ? 16.065 -34.567 3.412 1.00 30.41 85 ASP A O 1
ATOM 613 N N . SER A 1 86 ? 17.559 -35.982 2.494 1.00 40.75 86 SER A N 1
ATOM 614 C CA . SER A 1 86 ? 16.845 -36.910 1.622 1.00 40.75 86 SER A CA 1
ATOM 615 C C . SER A 1 86 ? 15.340 -37.085 1.883 1.00 40.75 86 SER A C 1
ATOM 617 O O . SER A 1 86 ? 14.936 -37.761 2.824 1.00 40.75 86 SER A O 1
ATOM 619 N N . LEU A 1 87 ? 14.506 -36.619 0.952 1.00 37.88 87 LEU A N 1
ATOM 620 C CA . LEU A 1 87 ? 13.154 -37.147 0.769 1.00 37.88 87 LEU A CA 1
ATOM 621 C C . LEU A 1 87 ? 12.988 -37.572 -0.689 1.00 37.88 87 LEU A C 1
ATOM 623 O O . LEU A 1 87 ? 12.980 -36.757 -1.612 1.00 37.88 87 LEU A O 1
ATOM 627 N N . GLN A 1 88 ? 12.939 -38.894 -0.860 1.00 41.50 88 GLN A N 1
ATOM 628 C CA . GLN A 1 88 ? 12.621 -39.585 -2.099 1.00 41.50 88 GLN A CA 1
ATOM 629 C C . GLN A 1 88 ? 11.217 -39.184 -2.556 1.00 41.50 88 GLN A C 1
ATOM 631 O O . GLN A 1 88 ? 10.248 -39.368 -1.823 1.00 41.50 88 GLN A O 1
ATOM 636 N N . VAL A 1 89 ? 11.107 -38.678 -3.784 1.00 41.19 89 VAL A N 1
ATOM 637 C CA . VAL A 1 89 ? 9.827 -38.613 -4.490 1.00 41.19 89 VAL A CA 1
ATOM 638 C C . VAL A 1 89 ? 9.773 -39.792 -5.446 1.00 41.19 89 VAL A C 1
ATOM 640 O O . VAL A 1 89 ? 10.447 -39.839 -6.477 1.00 41.19 89 VAL A O 1
ATOM 643 N N . GLU A 1 90 ? 8.973 -40.763 -5.030 1.00 34.69 90 GLU A N 1
ATOM 644 C CA . GLU A 1 90 ? 8.522 -41.915 -5.790 1.00 34.69 90 GLU A CA 1
ATOM 645 C C . GLU A 1 90 ? 7.852 -41.445 -7.088 1.00 34.69 90 GLU A C 1
ATOM 647 O O . GLU A 1 90 ? 6.839 -40.746 -7.084 1.00 34.69 90 GLU A O 1
ATOM 652 N N . THR A 1 91 ? 8.481 -41.779 -8.212 1.00 40.09 91 THR A N 1
ATOM 653 C CA . THR A 1 91 ? 7.994 -41.488 -9.561 1.00 40.09 91 THR A CA 1
ATOM 654 C C . THR A 1 91 ? 7.437 -42.779 -10.139 1.00 40.09 91 THR A C 1
ATOM 656 O O . THR A 1 91 ? 8.202 -43.671 -10.499 1.00 40.09 91 THR A O 1
ATOM 659 N N . THR A 1 92 ? 6.113 -42.868 -10.263 1.00 43.69 92 THR A N 1
ATOM 660 C CA . THR A 1 92 ? 5.445 -43.999 -10.916 1.00 43.69 92 THR A CA 1
ATOM 661 C C . THR A 1 92 ? 4.367 -43.477 -11.857 1.00 43.69 92 THR A C 1
ATOM 663 O O . THR A 1 92 ? 3.399 -42.870 -11.411 1.00 43.69 92 THR A O 1
ATOM 666 N N . GLY A 1 93 ? 4.523 -43.735 -13.160 1.00 34.50 93 GLY A N 1
ATOM 667 C CA . GLY A 1 93 ? 3.432 -43.606 -14.130 1.00 34.50 93 GLY A CA 1
ATOM 668 C C . GLY A 1 93 ? 3.835 -43.069 -15.500 1.00 34.50 93 GLY A C 1
ATOM 669 O O . GLY A 1 93 ? 3.616 -41.901 -15.798 1.00 34.50 93 GLY A O 1
ATOM 670 N N . ALA A 1 94 ? 4.374 -43.945 -16.352 1.00 45.31 94 ALA A N 1
ATOM 671 C CA . ALA A 1 94 ? 4.399 -43.756 -17.805 1.00 45.31 94 ALA A CA 1
ATOM 672 C C . ALA A 1 94 ? 2.960 -43.788 -18.386 1.00 45.31 94 ALA A C 1
ATOM 674 O O . ALA A 1 94 ? 2.052 -44.319 -17.743 1.00 45.31 94 ALA A O 1
ATOM 675 N N . PRO A 1 95 ? 2.753 -43.312 -19.629 1.00 51.16 95 PRO A N 1
ATOM 676 C CA . PRO A 1 95 ? 2.918 -44.259 -20.724 1.00 51.16 95 PRO A CA 1
ATOM 677 C C . PRO A 1 9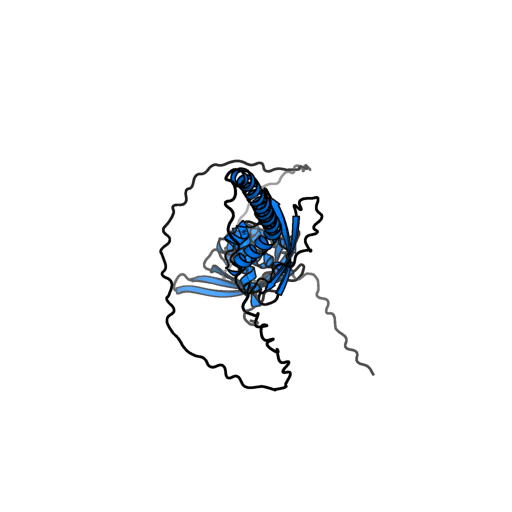5 ? 3.772 -43.743 -21.886 1.00 51.16 95 PRO A C 1
ATOM 679 O O . PRO A 1 95 ? 3.820 -42.567 -22.234 1.00 51.16 95 PRO A O 1
ATOM 682 N N . GLN A 1 96 ? 4.443 -44.727 -22.470 1.00 49.53 96 GLN A N 1
ATOM 683 C CA . GLN A 1 96 ? 5.201 -44.714 -23.710 1.00 49.53 96 GLN A CA 1
ATOM 684 C C . GLN A 1 96 ? 4.346 -44.258 -24.897 1.00 49.53 96 GLN A C 1
ATOM 686 O O . GLN A 1 96 ? 3.177 -44.628 -24.964 1.00 49.53 96 GLN A O 1
ATOM 691 N N . THR A 1 97 ? 4.955 -43.574 -25.872 1.00 38.00 97 THR A N 1
ATOM 692 C CA . THR A 1 97 ? 4.936 -43.927 -27.317 1.00 38.00 97 THR A CA 1
ATOM 693 C C . THR A 1 97 ? 5.735 -42.876 -28.108 1.00 38.00 97 THR A C 1
ATOM 695 O O . THR A 1 97 ? 5.386 -41.704 -28.165 1.00 38.00 97 THR A O 1
ATOM 698 N N . THR A 1 98 ? 6.981 -43.205 -28.463 1.00 44.22 98 THR A N 1
ATOM 699 C CA . THR A 1 98 ? 7.442 -43.472 -29.847 1.00 44.22 98 THR A CA 1
ATOM 700 C C . THR A 1 98 ? 7.263 -42.321 -30.839 1.00 44.22 98 THR A C 1
ATOM 702 O O . THR A 1 98 ? 6.250 -42.191 -31.513 1.00 44.22 98 THR A O 1
ATOM 705 N N . GLY A 1 99 ? 8.347 -41.562 -31.010 1.00 42.88 99 GLY A N 1
ATOM 706 C CA . GLY A 1 99 ? 8.535 -40.600 -32.093 1.00 42.88 99 GLY A CA 1
ATOM 707 C C . GLY A 1 99 ? 10.013 -40.252 -32.246 1.00 42.88 99 GLY A C 1
ATOM 708 O O . GLY A 1 99 ? 10.412 -39.111 -32.055 1.00 42.88 99 GLY A O 1
ATOM 709 N N . ALA A 1 100 ? 10.847 -41.263 -32.501 1.00 51.25 100 ALA A N 1
ATOM 710 C CA . ALA A 1 100 ? 12.267 -41.091 -32.781 1.00 51.25 100 ALA A CA 1
ATOM 711 C C . ALA A 1 100 ? 12.459 -40.492 -34.185 1.00 51.25 100 ALA A C 1
ATOM 713 O O . ALA A 1 100 ? 12.612 -41.217 -35.165 1.00 51.25 100 ALA A O 1
ATOM 714 N N . THR A 1 101 ? 12.465 -39.166 -34.298 1.00 46.53 101 THR A N 1
ATOM 715 C CA . THR A 1 101 ? 13.109 -38.485 -35.427 1.00 46.53 101 THR A CA 1
ATOM 716 C C . THR A 1 101 ? 14.601 -38.413 -35.145 1.00 46.53 101 THR A C 1
ATOM 718 O O . THR A 1 101 ? 15.063 -37.612 -34.332 1.00 46.53 101 THR A O 1
ATOM 721 N N . GLY A 1 102 ? 15.342 -39.314 -35.789 1.00 47.34 102 GLY A N 1
ATOM 722 C CA . GLY A 1 102 ? 16.794 -39.329 -35.784 1.00 47.34 102 GLY A CA 1
ATOM 723 C C . GLY A 1 102 ? 17.353 -38.019 -36.327 1.00 47.34 102 GLY A C 1
ATOM 724 O O . GLY A 1 102 ? 17.072 -37.632 -37.459 1.00 47.34 102 GLY A O 1
ATOM 725 N N . ILE A 1 103 ? 18.172 -37.354 -35.517 1.00 45.25 103 ILE A N 1
ATOM 726 C CA . ILE A 1 103 ? 19.095 -36.340 -36.011 1.00 45.25 103 ILE A CA 1
ATOM 727 C C . ILE A 1 103 ? 20.280 -37.106 -36.585 1.00 45.25 103 ILE A C 1
ATOM 729 O O . ILE A 1 103 ? 21.148 -37.600 -35.865 1.00 45.25 103 ILE A O 1
ATOM 733 N N . THR A 1 104 ? 20.275 -37.249 -37.904 1.00 45.31 104 THR A N 1
ATOM 734 C CA . THR A 1 104 ? 21.424 -37.689 -38.683 1.00 45.31 104 THR A CA 1
ATOM 735 C C . THR A 1 104 ? 22.532 -36.659 -38.481 1.00 45.31 104 THR A C 1
ATOM 737 O O . THR A 1 104 ? 22.459 -35.541 -38.989 1.00 45.31 104 THR A O 1
ATOM 740 N N . VAL A 1 105 ? 23.553 -37.015 -37.701 1.00 50.97 105 VAL A N 1
ATOM 741 C CA . VAL A 1 105 ? 24.815 -36.274 -37.649 1.00 50.97 105 VAL A CA 1
ATOM 742 C C . VAL A 1 105 ? 25.427 -36.361 -39.041 1.00 50.97 105 VAL A C 1
ATOM 744 O O . VAL A 1 105 ? 25.876 -37.424 -39.466 1.00 50.97 105 VAL A O 1
ATOM 747 N N . GLN A 1 106 ? 25.386 -35.254 -39.775 1.00 61.44 106 GLN A N 1
ATOM 748 C CA . GLN A 1 106 ? 26.033 -35.142 -41.071 1.00 61.44 106 GLN A CA 1
ATOM 749 C C . GLN A 1 106 ? 27.554 -35.137 -40.847 1.00 61.44 106 GLN A C 1
ATOM 751 O O . GLN A 1 106 ? 28.058 -34.248 -40.155 1.00 61.44 106 GLN A O 1
ATOM 756 N N . PRO A 1 107 ? 28.300 -36.127 -41.369 1.00 58.22 107 PRO A N 1
ATOM 757 C CA . PRO A 1 107 ? 29.747 -36.144 -41.243 1.00 58.22 107 PRO A CA 1
ATOM 758 C C . PRO A 1 107 ? 30.338 -34.950 -41.996 1.00 58.22 107 PRO A C 1
ATOM 760 O O . PRO A 1 107 ? 29.979 -34.671 -43.142 1.00 58.22 107 PRO A O 1
ATOM 763 N N . ALA A 1 108 ? 31.240 -34.239 -41.322 1.00 57.41 108 ALA A N 1
ATOM 764 C CA . ALA A 1 108 ? 32.003 -33.149 -41.903 1.00 57.41 108 ALA A CA 1
ATOM 765 C C . ALA A 1 108 ? 32.773 -33.653 -43.143 1.00 57.41 108 ALA A C 1
ATOM 767 O O . ALA A 1 108 ? 33.438 -34.689 -43.054 1.00 57.41 108 ALA A O 1
ATOM 768 N N . PRO A 1 109 ? 32.714 -32.957 -44.292 1.00 66.75 109 PRO A N 1
ATOM 769 C CA . PRO A 1 109 ? 33.513 -33.319 -45.451 1.00 66.75 109 PRO A CA 1
ATOM 770 C C . PRO A 1 109 ? 35.000 -33.136 -45.128 1.00 66.75 109 PRO A C 1
ATOM 772 O O . PRO A 1 109 ? 35.477 -32.027 -44.889 1.00 66.75 109 PRO A O 1
ATOM 775 N N . THR A 1 110 ? 35.740 -34.244 -45.126 1.00 60.03 110 THR A N 1
ATOM 776 C CA . THR A 1 110 ? 37.204 -34.267 -45.142 1.00 60.03 110 THR A CA 1
ATOM 777 C C . THR A 1 110 ? 37.707 -33.533 -46.380 1.00 60.03 110 THR A C 1
ATOM 779 O O . THR A 1 110 ? 37.578 -34.024 -47.502 1.00 60.03 110 THR A O 1
ATOM 782 N N . LEU A 1 111 ? 38.269 -32.343 -46.163 1.00 59.56 111 LEU A N 1
ATOM 783 C CA . LEU A 1 111 ? 39.000 -31.594 -47.177 1.00 59.56 111 LEU A CA 1
ATOM 784 C C . LEU A 1 111 ? 40.326 -32.301 -47.518 1.00 59.56 111 LEU A C 1
ATOM 786 O O . LEU A 1 111 ? 40.999 -32.805 -46.615 1.00 59.56 111 LEU A O 1
ATOM 790 N N . PRO A 1 112 ? 40.728 -32.321 -48.800 1.00 72.12 112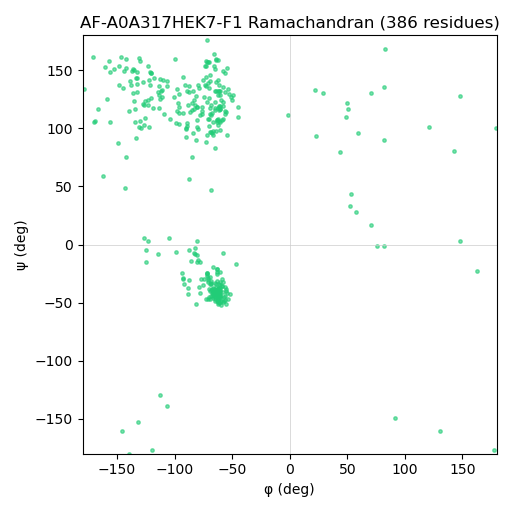 PRO A N 1
ATOM 791 C CA . PRO A 1 112 ? 42.029 -32.827 -49.216 1.00 72.12 112 PRO A CA 1
ATOM 792 C C . PRO A 1 112 ? 43.171 -31.940 -48.681 1.00 72.12 112 PRO A C 1
ATOM 794 O O . PRO A 1 112 ? 42.973 -30.739 -48.475 1.00 72.12 112 PRO A O 1
ATOM 797 N N . PRO A 1 113 ? 44.379 -32.500 -48.484 1.00 62.28 113 PRO A N 1
ATOM 798 C CA . PRO A 1 113 ? 45.550 -31.733 -48.081 1.00 62.28 113 PRO A CA 1
ATOM 799 C C . PRO A 1 113 ? 45.893 -30.715 -49.172 1.00 62.28 113 PRO A C 1
ATOM 801 O O . PRO A 1 113 ? 46.377 -31.069 -50.246 1.00 62.28 113 PRO A O 1
ATOM 804 N N . ALA A 1 114 ? 45.620 -29.439 -48.902 1.00 58.69 114 ALA A N 1
ATOM 805 C CA . ALA A 1 114 ? 46.064 -28.351 -49.754 1.00 58.69 114 ALA A CA 1
ATOM 806 C C . ALA A 1 114 ? 47.592 -28.253 -49.663 1.00 58.69 114 ALA A C 1
ATOM 808 O O . ALA A 1 114 ? 48.160 -27.929 -48.619 1.00 58.69 114 ALA A O 1
ATOM 809 N N . THR A 1 115 ? 48.253 -28.559 -50.773 1.00 59.06 115 THR A N 1
ATOM 810 C CA . THR A 1 115 ? 49.674 -28.331 -51.002 1.00 59.06 115 THR A CA 1
ATOM 811 C C . THR A 1 115 ? 49.966 -26.847 -50.787 1.00 59.06 115 THR A C 1
ATOM 813 O O . THR A 1 115 ? 49.498 -25.993 -51.540 1.00 59.06 115 THR A O 1
ATOM 816 N N . VAL A 1 116 ? 50.722 -26.527 -49.737 1.00 58.81 116 VAL A N 1
ATOM 817 C CA . VAL A 1 116 ? 51.186 -25.166 -49.455 1.00 58.81 116 VAL A CA 1
ATOM 818 C C . VAL A 1 116 ? 52.198 -24.786 -50.535 1.00 58.81 116 VAL A C 1
ATOM 820 O O . VAL A 1 116 ? 53.370 -25.153 -50.467 1.00 58.81 116 VAL A O 1
ATOM 823 N N . ALA A 1 117 ? 51.743 -24.073 -51.565 1.00 59.34 117 ALA A N 1
ATOM 824 C CA . ALA A 1 117 ? 52.631 -23.394 -52.494 1.00 59.34 117 ALA A CA 1
ATOM 825 C C . ALA A 1 117 ? 53.283 -22.222 -51.748 1.00 59.34 117 ALA A C 1
ATOM 827 O O . ALA A 1 117 ? 52.633 -21.228 -51.424 1.00 59.34 117 ALA A O 1
ATOM 828 N N . VAL A 1 118 ? 54.572 -22.362 -51.441 1.00 60.34 118 VAL A N 1
ATOM 829 C CA . VAL A 1 118 ? 55.408 -21.287 -50.901 1.00 60.34 118 VAL A CA 1
ATOM 830 C C . VAL A 1 118 ? 55.554 -20.228 -51.993 1.00 60.34 118 VAL A C 1
ATOM 832 O O . VAL A 1 118 ? 56.357 -20.368 -52.913 1.00 60.34 118 VAL A O 1
ATOM 835 N N . VAL A 1 119 ? 54.730 -19.183 -51.918 1.00 54.34 119 VAL A N 1
ATOM 836 C CA . VAL A 1 119 ? 54.859 -18.002 -52.774 1.00 54.34 119 VAL A CA 1
ATOM 837 C C . VAL A 1 119 ? 56.063 -17.194 -52.272 1.00 54.34 119 VAL A C 1
ATOM 839 O O . VAL A 1 119 ? 56.120 -16.879 -51.081 1.00 54.34 119 VAL A O 1
ATOM 842 N N . PRO A 1 120 ? 57.037 -16.851 -53.133 1.00 59.12 120 PRO A N 1
ATOM 843 C CA . PRO A 1 120 ? 58.166 -16.016 -52.745 1.00 59.12 120 PRO A CA 1
ATOM 844 C C . PRO A 1 120 ? 57.666 -14.644 -52.278 1.00 59.12 120 PRO A C 1
ATOM 846 O O . PRO A 1 120 ? 57.033 -13.903 -53.029 1.00 59.12 120 PRO A O 1
ATOM 849 N N . SER A 1 121 ? 57.955 -14.303 -51.021 1.00 54.06 121 SER A N 1
ATOM 850 C CA . SER A 1 121 ? 57.678 -12.989 -50.449 1.00 54.06 121 SER A CA 1
ATOM 851 C C . SER A 1 121 ? 58.571 -11.949 -51.124 1.00 54.06 121 SER A C 1
ATOM 853 O O . SER A 1 121 ? 59.731 -11.767 -50.751 1.00 54.06 121 SER A O 1
ATOM 855 N N . THR A 1 122 ? 58.053 -11.266 -52.139 1.00 57.22 122 THR A N 1
ATOM 856 C CA . THR A 1 122 ? 58.711 -10.076 -52.679 1.00 57.22 122 THR A CA 1
ATOM 857 C C . THR A 1 122 ? 58.774 -9.009 -51.581 1.00 57.22 122 THR A C 1
ATOM 859 O O . THR A 1 122 ? 57.746 -8.759 -50.941 1.00 57.22 122 THR A O 1
ATOM 862 N N . PRO A 1 123 ? 59.932 -8.368 -51.340 1.00 55.78 123 PRO A N 1
ATOM 863 C CA . PRO A 1 123 ? 60.063 -7.339 -50.319 1.00 55.78 123 PRO A CA 1
ATOM 864 C C . PRO A 1 123 ? 59.160 -6.158 -50.677 1.00 55.78 123 PRO A C 1
ATOM 866 O O . PRO A 1 123 ? 59.445 -5.383 -51.591 1.00 55.78 123 PRO A O 1
ATOM 869 N N . LEU A 1 124 ? 58.042 -6.036 -49.961 1.00 53.94 124 LEU A N 1
ATOM 870 C CA . LEU A 1 124 ? 57.145 -4.899 -50.087 1.00 53.94 124 LEU A CA 1
ATOM 871 C C . LEU A 1 124 ? 57.917 -3.630 -49.726 1.00 53.94 124 LEU A C 1
ATOM 873 O O . LEU A 1 124 ? 58.379 -3.436 -48.602 1.00 53.94 124 LEU A O 1
ATOM 877 N N . THR A 1 125 ? 58.051 -2.760 -50.719 1.00 58.56 125 THR A N 1
ATOM 878 C CA . THR A 1 125 ? 58.679 -1.452 -50.606 1.00 58.56 125 THR A CA 1
ATOM 879 C C . THR A 1 125 ? 58.097 -0.678 -49.424 1.00 58.56 125 THR A C 1
ATOM 881 O O . THR A 1 125 ? 56.892 -0.423 -49.362 1.00 58.56 125 THR A O 1
ATOM 884 N N . ARG A 1 126 ? 58.982 -0.244 -48.522 1.00 58.66 126 ARG A N 1
ATOM 885 C CA . ARG A 1 126 ? 58.742 0.518 -47.280 1.00 58.66 126 ARG A CA 1
ATOM 886 C C . ARG A 1 126 ? 57.801 1.733 -47.414 1.00 58.66 126 ARG A C 1
ATOM 888 O O . ARG A 1 126 ? 57.293 2.220 -46.411 1.00 58.66 126 ARG A O 1
ATOM 895 N N . ARG A 1 127 ? 57.546 2.217 -48.636 1.00 58.97 127 ARG A N 1
ATOM 896 C CA . ARG A 1 127 ? 56.612 3.319 -48.922 1.00 58.97 127 ARG A CA 1
ATOM 897 C C . ARG A 1 127 ? 55.131 2.921 -48.877 1.00 58.97 127 ARG A C 1
ATOM 899 O O . ARG A 1 127 ? 54.329 3.762 -48.496 1.00 58.97 127 ARG A O 1
ATOM 906 N N . LEU A 1 128 ? 54.761 1.672 -49.182 1.00 64.62 128 LEU A N 1
ATOM 907 C CA . LEU A 1 128 ? 53.349 1.241 -49.177 1.00 64.62 128 LEU A CA 1
ATOM 908 C C . LEU A 1 128 ? 52.793 1.064 -47.748 1.00 64.62 128 LEU A C 1
ATOM 910 O O . LEU A 1 128 ? 51.612 1.286 -47.488 1.00 64.62 128 LEU A O 1
ATOM 914 N N . TRP A 1 129 ? 53.661 0.711 -46.795 1.00 61.12 129 TRP A N 1
ATOM 915 C CA . TRP A 1 129 ? 53.294 0.552 -45.383 1.00 61.12 129 TRP A CA 1
ATOM 916 C C . TRP A 1 129 ? 52.943 1.877 -44.697 1.00 61.12 129 TRP A C 1
ATOM 918 O O . TRP A 1 129 ? 52.109 1.891 -43.795 1.00 61.12 129 TRP A O 1
ATOM 928 N N . MET A 1 130 ? 53.510 2.999 -45.155 1.00 72.69 130 MET A N 1
ATOM 929 C CA . MET A 1 130 ? 53.175 4.315 -44.601 1.00 72.69 130 MET A CA 1
ATOM 930 C C . MET A 1 130 ? 51.769 4.794 -44.995 1.00 72.69 130 MET A C 1
ATOM 932 O O . MET A 1 130 ? 51.179 5.572 -44.254 1.00 72.69 130 MET A O 1
ATOM 936 N N . THR A 1 131 ? 51.201 4.323 -46.113 1.00 76.69 131 THR A N 1
ATOM 937 C CA . THR A 1 131 ? 49.849 4.715 -46.556 1.00 76.69 131 THR A CA 1
ATOM 938 C C . THR A 1 131 ? 48.750 3.770 -46.070 1.00 76.69 131 THR A C 1
ATOM 940 O O . THR A 1 131 ? 47.630 4.213 -45.839 1.00 76.69 131 THR A O 1
ATOM 943 N N . LEU A 1 132 ? 49.046 2.481 -45.866 1.00 82.69 132 LEU A N 1
ATOM 944 C CA . LEU A 1 132 ? 48.062 1.501 -45.376 1.00 82.69 132 LEU A CA 1
ATOM 945 C C . LEU A 1 132 ? 47.765 1.637 -43.876 1.00 82.69 132 LEU A C 1
ATOM 947 O O . LEU A 1 132 ? 46.619 1.462 -43.465 1.00 82.69 132 LEU A O 1
ATOM 951 N N . ALA A 1 133 ? 48.767 1.992 -43.066 1.00 85.12 133 ALA A N 1
ATOM 952 C CA . ALA A 1 133 ? 48.605 2.171 -41.624 1.00 85.12 133 ALA A CA 1
ATOM 953 C C . ALA A 1 133 ? 47.525 3.211 -41.231 1.00 85.12 133 ALA A C 1
ATOM 955 O O . ALA A 1 133 ? 46.662 2.870 -40.419 1.00 85.12 133 ALA A O 1
ATOM 956 N N . PRO A 1 134 ? 47.487 4.438 -41.797 1.00 88.62 134 PRO A N 1
ATOM 957 C CA . PRO A 1 134 ? 46.448 5.408 -41.447 1.00 88.62 134 PRO A CA 1
ATOM 958 C C . PRO A 1 134 ? 45.052 4.991 -41.930 1.00 88.62 134 PRO A C 1
ATOM 960 O O . PRO A 1 134 ? 44.075 5.242 -41.232 1.00 88.62 134 PRO A O 1
ATOM 963 N N . ILE A 1 135 ? 44.938 4.309 -43.075 1.00 90.81 135 ILE A N 1
ATOM 964 C CA . ILE A 1 135 ? 43.643 3.830 -43.588 1.00 90.81 135 ILE A CA 1
ATOM 965 C C . ILE A 1 135 ? 43.069 2.747 -42.666 1.00 90.81 135 ILE A C 1
ATOM 967 O O . ILE A 1 135 ? 41.895 2.809 -42.305 1.00 90.81 135 ILE A O 1
ATOM 971 N N . ALA A 1 136 ? 43.899 1.792 -42.233 1.00 91.69 136 ALA A N 1
ATOM 972 C CA . ALA A 1 136 ? 43.485 0.763 -41.282 1.00 91.69 136 ALA A CA 1
ATOM 973 C C . ALA A 1 136 ? 43.055 1.371 -39.935 1.00 91.69 136 ALA A C 1
ATOM 975 O O . ALA A 1 136 ? 42.032 0.969 -39.383 1.00 91.69 136 ALA A O 1
ATOM 976 N N . LEU A 1 137 ? 43.778 2.382 -39.438 1.00 94.12 137 LEU A N 1
ATOM 977 C CA . LEU A 1 137 ? 43.419 3.096 -38.208 1.00 94.12 137 LEU A CA 1
ATOM 978 C C . LEU A 1 137 ? 42.061 3.804 -38.330 1.00 94.12 137 LEU A C 1
ATOM 980 O O . LEU A 1 137 ? 41.221 3.674 -37.442 1.00 94.12 137 LEU A O 1
ATOM 984 N N . ILE A 1 138 ? 41.826 4.521 -39.434 1.00 95.00 138 ILE A N 1
ATOM 985 C CA . ILE A 1 138 ? 40.548 5.201 -39.691 1.00 95.00 138 ILE A CA 1
ATOM 986 C C . ILE A 1 138 ? 39.409 4.183 -39.754 1.00 95.00 138 ILE A C 1
ATOM 988 O O . ILE A 1 138 ? 38.359 4.408 -39.156 1.00 95.00 138 ILE A O 1
ATOM 992 N N . PHE A 1 139 ? 39.615 3.045 -40.420 1.00 95.25 139 PHE A N 1
ATOM 993 C CA . PHE A 1 139 ? 38.595 2.004 -40.519 1.00 95.25 139 PHE A CA 1
ATOM 994 C C . PHE A 1 139 ? 38.250 1.406 -39.147 1.00 95.25 139 PHE A C 1
ATOM 996 O O . PHE A 1 139 ? 37.074 1.258 -38.821 1.00 95.25 139 PHE A O 1
ATOM 1003 N N . VAL A 1 140 ? 39.253 1.137 -38.303 1.00 95.75 140 VAL A N 1
ATOM 1004 C CA . VAL A 1 140 ? 39.041 0.648 -36.929 1.00 95.75 140 VAL A CA 1
ATOM 1005 C C . VAL A 1 140 ? 38.303 1.678 -36.073 1.00 95.75 140 VAL A C 1
ATOM 1007 O O . VAL A 1 140 ? 37.383 1.307 -35.347 1.00 95.75 140 VAL A O 1
ATOM 1010 N N . LEU A 1 141 ? 38.645 2.965 -36.173 1.00 96.00 141 LEU A N 1
ATOM 1011 C CA . LEU A 1 141 ? 37.949 4.026 -35.438 1.00 96.00 141 LEU A CA 1
ATOM 1012 C C . LEU A 1 141 ? 36.502 4.206 -35.909 1.00 96.00 141 LEU A C 1
ATOM 1014 O O . LEU A 1 141 ? 35.619 4.426 -35.084 1.00 96.00 141 LEU A O 1
ATOM 1018 N N . LEU A 1 142 ? 36.241 4.078 -37.211 1.00 95.88 142 LEU A N 1
ATOM 1019 C CA . LEU A 1 142 ? 34.902 4.223 -37.778 1.00 95.88 142 LEU A CA 1
ATOM 1020 C C . LEU A 1 142 ? 34.010 3.034 -37.390 1.00 95.88 142 LEU A C 1
ATOM 1022 O O . LEU A 1 142 ? 32.907 3.236 -36.886 1.00 95.88 142 LEU A O 1
ATOM 1026 N N . VAL A 1 143 ? 34.505 1.800 -37.532 1.00 94.44 143 VAL A N 1
ATOM 1027 C CA . VAL A 1 143 ? 33.776 0.594 -37.103 1.00 94.44 143 VAL A CA 1
ATOM 1028 C C . VAL A 1 143 ? 33.593 0.577 -35.584 1.00 94.44 143 VAL A C 1
ATOM 1030 O O . VAL A 1 143 ? 32.490 0.326 -35.105 1.00 94.44 143 VAL A O 1
ATOM 1033 N N . GLY A 1 144 ? 34.635 0.905 -34.815 1.00 93.56 144 GLY A N 1
ATOM 1034 C CA . GLY A 1 144 ? 34.557 1.000 -33.356 1.00 93.56 144 GLY A CA 1
ATOM 1035 C C . GLY A 1 144 ? 33.574 2.076 -32.886 1.00 93.56 144 GLY A C 1
ATOM 1036 O O . GLY A 1 144 ? 32.781 1.827 -31.980 1.00 93.56 144 GLY A O 1
ATOM 1037 N N . GLY A 1 145 ? 33.563 3.239 -33.543 1.00 92.25 145 GLY A N 1
ATOM 1038 C CA . GLY A 1 145 ? 32.616 4.320 -33.278 1.00 92.25 145 GLY A CA 1
ATOM 1039 C C . GLY A 1 145 ? 31.168 3.926 -33.572 1.00 92.25 145 GLY A C 1
ATOM 1040 O O . GLY A 1 145 ? 30.295 4.184 -32.747 1.00 92.25 145 GLY A O 1
ATOM 1041 N N . LEU A 1 146 ? 30.912 3.240 -34.692 1.00 92.12 146 LEU A N 1
ATOM 1042 C CA . LEU A 1 146 ? 29.578 2.735 -35.039 1.00 92.12 146 LEU A CA 1
ATOM 1043 C C . LEU A 1 146 ? 29.094 1.649 -34.072 1.00 92.12 146 LEU A C 1
ATOM 1045 O O . LEU A 1 146 ? 27.933 1.674 -33.672 1.00 92.12 146 LEU A O 1
ATOM 1049 N N . LEU A 1 147 ? 29.968 0.726 -33.661 1.00 91.00 147 LEU A N 1
ATOM 1050 C CA . LEU A 1 147 ? 29.625 -0.308 -32.681 1.00 91.00 147 LEU A CA 1
ATOM 1051 C C . LEU A 1 147 ? 29.323 0.295 -31.307 1.00 91.00 147 LEU A C 1
ATOM 1053 O O . LEU A 1 147 ? 28.347 -0.098 -30.673 1.00 91.00 147 LEU A O 1
ATOM 1057 N N . LEU A 1 148 ? 30.114 1.272 -30.857 1.00 90.94 148 LEU A N 1
ATOM 1058 C CA . LEU A 1 148 ? 29.877 1.953 -29.584 1.00 90.94 148 LEU A CA 1
ATOM 1059 C C . LEU A 1 148 ? 28.598 2.802 -29.623 1.00 90.94 148 LEU A C 1
ATOM 1061 O O . LEU A 1 148 ? 27.816 2.775 -28.674 1.00 90.94 148 LEU A O 1
ATOM 1065 N N . ALA A 1 149 ? 28.352 3.515 -30.727 1.00 86.56 149 ALA A N 1
ATOM 1066 C CA . ALA A 1 149 ? 27.115 4.262 -30.934 1.00 86.56 149 ALA A CA 1
ATOM 1067 C C . ALA A 1 149 ? 25.899 3.324 -30.950 1.00 86.56 149 ALA A C 1
ATOM 1069 O O . ALA A 1 149 ? 24.945 3.567 -30.217 1.00 86.56 149 ALA A O 1
ATOM 1070 N N . GLY A 1 150 ? 25.973 2.217 -31.698 1.00 83.50 150 GLY A N 1
ATOM 1071 C CA . GLY A 1 150 ? 24.929 1.193 -31.763 1.00 83.50 150 GLY A CA 1
ATOM 1072 C C . GLY A 1 150 ? 24.671 0.499 -30.423 1.00 83.50 150 GLY A C 1
ATOM 1073 O O . GLY A 1 150 ? 23.530 0.226 -30.065 1.00 83.50 150 GLY A O 1
ATOM 1074 N N . TYR A 1 151 ? 25.719 0.251 -29.634 1.00 84.88 151 TYR A N 1
ATOM 1075 C CA . TYR A 1 151 ? 25.584 -0.310 -28.291 1.00 84.88 151 TYR A CA 1
ATOM 1076 C C . TYR A 1 151 ? 24.890 0.664 -27.332 1.00 84.88 151 TYR A C 1
ATOM 1078 O O . TYR A 1 151 ? 24.033 0.263 -26.541 1.00 84.88 151 TYR A O 1
ATOM 1086 N N . ASN A 1 152 ? 25.232 1.950 -27.399 1.00 83.69 152 ASN A N 1
ATOM 1087 C CA . ASN A 1 152 ? 24.606 2.969 -26.562 1.00 83.69 152 ASN A CA 1
ATOM 1088 C C . ASN A 1 152 ? 23.136 3.195 -26.942 1.00 83.69 152 ASN A C 1
ATOM 1090 O O . ASN A 1 152 ? 22.301 3.316 -26.046 1.00 83.69 152 ASN A O 1
ATOM 1094 N N . THR A 1 153 ? 22.796 3.182 -28.235 1.00 81.44 153 THR A N 1
ATOM 1095 C CA . THR A 1 153 ? 21.401 3.305 -28.690 1.00 81.44 153 THR A CA 1
ATOM 1096 C C . THR A 1 153 ? 20.573 2.075 -28.325 1.00 81.44 153 THR A C 1
ATOM 1098 O O . THR A 1 153 ? 19.496 2.227 -27.754 1.00 81.44 153 THR A O 1
ATOM 1101 N N . ALA A 1 154 ? 21.100 0.862 -28.523 1.00 81.06 154 ALA A N 1
ATOM 1102 C CA . ALA A 1 154 ? 20.416 -0.369 -28.120 1.00 81.06 154 ALA A CA 1
ATOM 1103 C C . ALA A 1 154 ? 20.161 -0.426 -26.603 1.00 81.06 154 ALA A C 1
ATOM 1105 O O . ALA A 1 154 ? 19.113 -0.886 -26.148 1.00 81.06 154 ALA A O 1
ATOM 1106 N N . ASN A 1 155 ? 21.099 0.071 -25.789 1.00 82.44 155 ASN A N 1
ATOM 1107 C CA . ASN A 1 155 ? 20.890 0.146 -24.345 1.00 82.44 155 ASN A CA 1
ATOM 1108 C C . ASN A 1 155 ? 19.864 1.205 -23.942 1.00 82.44 155 ASN A C 1
ATOM 1110 O O . ASN A 1 155 ? 19.173 0.983 -22.949 1.00 82.44 155 ASN A O 1
ATOM 1114 N N . ALA A 1 156 ? 19.759 2.318 -24.674 1.00 81.88 156 ALA A N 1
ATOM 1115 C CA . ALA A 1 156 ? 18.791 3.376 -24.393 1.00 81.88 156 ALA A CA 1
ATOM 1116 C C . ALA A 1 156 ? 17.343 2.868 -24.507 1.00 81.88 156 ALA A C 1
ATOM 1118 O O . ALA A 1 156 ? 16.523 3.169 -23.640 1.00 81.88 156 ALA A O 1
ATOM 1119 N N . GLU A 1 157 ? 17.057 2.027 -25.504 1.00 81.19 157 GLU A N 1
ATOM 1120 C CA . GLU A 1 157 ? 15.727 1.434 -25.716 1.00 81.19 157 GLU A CA 1
ATOM 1121 C C . GLU A 1 157 ? 15.352 0.384 -24.657 1.00 81.19 157 GLU A C 1
ATOM 1123 O O . GLU A 1 157 ? 14.182 0.222 -24.318 1.00 81.19 157 GLU A O 1
ATOM 1128 N N . LEU A 1 158 ? 16.341 -0.298 -24.070 1.00 88.00 158 LEU A N 1
ATOM 1129 C CA . LEU A 1 158 ? 16.119 -1.314 -23.033 1.00 88.00 158 LEU A CA 1
ATOM 1130 C C . LEU A 1 158 ? 16.008 -0.736 -21.614 1.00 88.00 158 LEU A C 1
ATOM 1132 O O . LEU A 1 158 ? 15.576 -1.446 -20.701 1.00 88.00 158 LEU A O 1
ATOM 1136 N N . GLN A 1 159 ? 16.394 0.525 -21.392 1.00 91.31 159 GLN A N 1
ATOM 1137 C CA . GLN A 1 159 ? 16.341 1.144 -20.063 1.00 91.31 159 GLN A CA 1
ATOM 1138 C C . GLN A 1 159 ? 14.956 1.122 -19.396 1.00 91.31 159 GLN A C 1
ATOM 1140 O O . GLN A 1 159 ? 14.899 0.733 -18.227 1.00 91.31 159 GLN A O 1
ATOM 1145 N N . PRO A 1 160 ? 13.842 1.490 -20.062 1.00 92.62 160 PRO A N 1
ATOM 1146 C CA . PRO A 1 160 ? 12.545 1.516 -19.392 1.00 92.62 160 PRO A CA 1
ATOM 1147 C C . PRO A 1 160 ? 12.080 0.110 -18.979 1.00 92.62 160 PRO A C 1
ATOM 1149 O O . PRO A 1 160 ? 11.604 -0.073 -17.859 1.00 92.62 160 PRO A O 1
ATOM 1152 N N . ALA A 1 161 ? 12.319 -0.911 -19.808 1.00 92.81 161 ALA A N 1
ATOM 1153 C CA . ALA A 1 161 ? 12.024 -2.300 -19.452 1.00 92.81 161 ALA A CA 1
ATOM 1154 C C . ALA A 1 161 ? 12.875 -2.782 -18.260 1.00 92.81 161 ALA A C 1
ATOM 1156 O O . ALA A 1 161 ? 12.354 -3.408 -17.335 1.00 92.81 161 ALA A O 1
ATOM 1157 N N . ARG A 1 162 ? 14.174 -2.437 -18.228 1.00 93.81 162 ARG A N 1
ATOM 1158 C CA . ARG A 1 162 ? 15.056 -2.720 -17.078 1.00 93.81 162 ARG A CA 1
ATOM 1159 C C . ARG A 1 162 ? 14.569 -2.038 -15.799 1.00 93.81 162 ARG A C 1
ATOM 1161 O O . ARG A 1 162 ? 14.695 -2.623 -14.729 1.00 93.81 162 ARG A O 1
ATOM 1168 N N . MET A 1 163 ? 13.998 -0.839 -15.903 1.00 96.06 163 MET A N 1
ATOM 1169 C CA . MET A 1 163 ? 13.461 -0.095 -14.764 1.00 96.06 163 MET A CA 1
ATOM 1170 C C . MET A 1 163 ? 12.240 -0.786 -14.144 1.00 96.06 163 MET A C 1
ATOM 1172 O O . MET A 1 163 ? 12.185 -0.978 -12.929 1.00 96.06 163 MET A O 1
ATOM 1176 N N . VAL A 1 164 ? 11.297 -1.235 -14.980 1.00 96.38 164 VAL A N 1
ATOM 1177 C CA . VAL A 1 164 ? 10.150 -2.049 -14.541 1.00 96.38 164 VAL A CA 1
ATOM 1178 C C . VAL A 1 164 ? 10.616 -3.359 -13.906 1.00 96.38 164 VAL A C 1
ATOM 1180 O O . VAL A 1 164 ? 10.130 -3.744 -12.841 1.00 96.38 164 VAL A O 1
ATOM 1183 N N . GLN A 1 165 ? 11.598 -4.025 -14.522 1.00 96.56 165 GLN A N 1
ATOM 1184 C CA . GLN A 1 165 ? 12.164 -5.261 -13.987 1.00 96.56 165 GLN A CA 1
ATOM 1185 C C . GLN A 1 165 ? 12.824 -5.039 -12.619 1.00 96.56 165 GLN A C 1
ATOM 1187 O O . GLN A 1 165 ? 12.599 -5.828 -11.703 1.00 96.56 165 GLN A O 1
ATOM 1192 N N . ALA A 1 166 ? 13.606 -3.967 -12.456 1.00 97.50 166 ALA A N 1
ATOM 1193 C CA . ALA A 1 166 ? 14.243 -3.614 -11.188 1.00 97.50 166 ALA A CA 1
ATOM 1194 C C . ALA A 1 166 ? 13.207 -3.354 -10.088 1.00 97.50 166 ALA A C 1
ATOM 1196 O O . ALA A 1 166 ? 13.320 -3.921 -9.004 1.00 97.50 166 ALA A O 1
ATOM 1197 N N . TYR A 1 167 ? 12.153 -2.594 -10.394 1.00 98.19 167 TYR A N 1
ATOM 1198 C CA . TYR A 1 167 ? 11.042 -2.365 -9.471 1.00 98.19 167 TYR A CA 1
ATOM 1199 C C . TYR A 1 167 ? 10.383 -3.667 -9.026 1.00 98.19 167 TYR A C 1
ATOM 1201 O O . TYR A 1 167 ? 10.171 -3.879 -7.833 1.00 98.19 167 TYR A O 1
ATOM 1209 N N . CYS A 1 168 ? 10.127 -4.580 -9.962 1.00 97.50 168 CYS A N 1
ATOM 1210 C CA . CYS A 1 168 ? 9.529 -5.863 -9.626 1.00 97.50 168 CYS A CA 1
ATOM 1211 C C . CYS A 1 168 ? 10.459 -6.746 -8.779 1.00 97.50 168 CYS A C 1
ATOM 1213 O O . CYS A 1 168 ? 10.010 -7.344 -7.802 1.00 97.50 168 CYS A O 1
ATOM 1215 N N . MET A 1 169 ? 11.760 -6.784 -9.095 1.00 97.62 169 MET A N 1
ATOM 1216 C CA . MET A 1 169 ? 12.755 -7.506 -8.293 1.00 97.62 169 MET A CA 1
ATOM 1217 C C . MET A 1 169 ? 12.889 -6.928 -6.882 1.00 97.62 169 MET A C 1
ATOM 1219 O O . MET A 1 169 ? 13.010 -7.691 -5.924 1.00 97.62 169 MET A O 1
ATOM 1223 N N . ASP A 1 170 ? 12.831 -5.605 -6.728 1.00 98.38 170 ASP A N 1
ATOM 1224 C CA . ASP A 1 170 ? 12.857 -4.969 -5.414 1.00 98.38 170 ASP A CA 1
ATOM 1225 C C . ASP A 1 170 ? 11.598 -5.305 -4.607 1.00 98.38 170 ASP A C 1
ATOM 1227 O O . ASP A 1 170 ? 11.710 -5.670 -3.436 1.00 98.38 170 ASP A O 1
ATOM 1231 N N . LEU A 1 171 ? 10.408 -5.277 -5.219 1.00 97.88 171 LEU A N 1
ATOM 1232 C CA . LEU A 1 171 ? 9.181 -5.721 -4.553 1.00 97.88 171 LEU A CA 1
ATOM 1233 C C . LEU A 1 171 ? 9.250 -7.206 -4.161 1.00 97.88 171 LEU A C 1
ATOM 1235 O O . LEU A 1 171 ? 8.943 -7.548 -3.022 1.00 97.88 171 LEU A O 1
ATOM 1239 N N . GLN A 1 172 ? 9.719 -8.080 -5.055 1.00 97.62 172 GLN A N 1
ATOM 1240 C CA . GLN A 1 172 ? 9.913 -9.509 -4.785 1.00 97.62 172 GLN A CA 1
ATOM 1241 C C . GLN A 1 172 ? 10.906 -9.758 -3.639 1.00 97.62 172 GLN A C 1
ATOM 1243 O O . GLN A 1 172 ? 10.693 -10.630 -2.795 1.00 97.62 172 GLN A O 1
ATOM 1248 N N . ALA A 1 173 ? 11.981 -8.973 -3.575 1.00 97.75 173 ALA A N 1
ATOM 1249 C CA . ALA A 1 173 ? 12.982 -9.037 -2.516 1.00 97.75 173 ALA A CA 1
ATOM 1250 C C . ALA A 1 173 ? 12.563 -8.302 -1.226 1.00 97.75 173 ALA A C 1
ATOM 1252 O O . ALA A 1 173 ? 13.362 -8.235 -0.289 1.00 97.75 173 ALA A O 1
ATOM 1253 N N . ARG A 1 174 ? 11.339 -7.749 -1.157 1.00 97.88 174 ARG A N 1
ATOM 1254 C CA . ARG A 1 174 ? 10.823 -6.917 -0.048 1.00 97.88 174 ARG A CA 1
ATOM 1255 C C . ARG A 1 174 ? 11.675 -5.676 0.241 1.00 97.88 174 ARG A C 1
ATOM 1257 O O . ARG A 1 174 ? 11.717 -5.155 1.354 1.00 97.88 174 ARG A O 1
ATOM 1264 N N . ARG A 1 175 ? 12.348 -5.173 -0.789 1.00 98.19 175 ARG A N 1
ATOM 1265 C CA . ARG A 1 175 ? 13.162 -3.955 -0.806 1.00 98.19 175 ARG A CA 1
ATOM 1266 C C . ARG A 1 175 ? 12.290 -2.741 -1.133 1.00 98.19 175 ARG A C 1
ATOM 1268 O O . ARG A 1 175 ? 12.535 -2.006 -2.085 1.00 98.19 175 ARG A O 1
ATOM 1275 N N . PHE A 1 176 ? 11.238 -2.522 -0.339 1.00 98.19 176 PHE A N 1
ATOM 1276 C CA . PHE A 1 176 ? 10.227 -1.488 -0.614 1.00 98.19 176 PHE A CA 1
ATOM 1277 C C . PHE A 1 176 ? 10.813 -0.073 -0.666 1.00 98.19 176 PHE A C 1
ATOM 1279 O O . PHE A 1 176 ? 10.358 0.763 -1.441 1.00 98.19 176 PHE A O 1
ATOM 1286 N N . ALA A 1 177 ? 11.857 0.195 0.120 1.00 98.00 177 ALA A N 1
ATOM 1287 C CA . ALA A 1 177 ? 12.563 1.469 0.088 1.00 98.00 177 ALA A CA 1
ATOM 1288 C C . ALA A 1 177 ? 13.280 1.716 -1.250 1.00 98.00 177 ALA A C 1
ATOM 1290 O O . ALA A 1 177 ? 13.295 2.848 -1.729 1.00 98.00 177 ALA A O 1
ATOM 1291 N N . GLN A 1 178 ? 13.869 0.671 -1.833 1.00 98.44 178 GLN A N 1
ATOM 1292 C CA . GLN A 1 178 ? 14.542 0.711 -3.127 1.00 98.44 178 GLN A CA 1
ATOM 1293 C C . GLN A 1 178 ? 13.510 0.832 -4.250 1.00 98.44 178 GLN A C 1
ATOM 1295 O O . GLN A 1 178 ? 13.605 1.763 -5.043 1.00 98.44 178 GLN A O 1
ATOM 1300 N N . ALA A 1 179 ? 12.446 0.021 -4.217 1.00 98.44 179 ALA A N 1
ATOM 1301 C CA . ALA A 1 179 ? 11.321 0.135 -5.145 1.00 98.44 179 ALA A CA 1
ATOM 1302 C C . ALA A 1 179 ? 10.710 1.550 -5.140 1.00 98.44 179 ALA A C 1
ATOM 1304 O O . ALA A 1 179 ? 10.440 2.113 -6.196 1.00 98.44 179 ALA A O 1
ATOM 1305 N N . TYR A 1 180 ? 10.557 2.169 -3.964 1.00 98.56 180 TYR A N 1
ATOM 1306 C CA . TYR A 1 180 ? 10.089 3.551 -3.838 1.00 98.56 180 TYR A CA 1
ATOM 1307 C C . TYR A 1 180 ? 11.038 4.566 -4.494 1.00 98.56 180 TYR A C 1
ATOM 1309 O O . TYR A 1 180 ? 10.591 5.529 -5.116 1.00 98.56 180 TYR A O 1
ATOM 1317 N N . ALA A 1 181 ? 12.354 4.358 -4.392 1.00 98.25 181 ALA A N 1
ATOM 1318 C CA . ALA A 1 181 ? 13.350 5.240 -5.001 1.00 98.25 181 ALA A CA 1
ATOM 1319 C C . ALA A 1 181 ? 13.312 5.217 -6.541 1.00 98.25 181 ALA A C 1
ATOM 1321 O O . ALA A 1 181 ? 13.785 6.164 -7.171 1.00 98.25 181 ALA A O 1
ATOM 1322 N N . LEU A 1 182 ? 12.722 4.175 -7.136 1.00 98.00 182 LEU A N 1
ATOM 1323 C CA . LEU A 1 182 ? 12.512 4.037 -8.580 1.00 98.00 182 LEU A CA 1
ATOM 1324 C C . LEU A 1 182 ? 11.296 4.833 -9.096 1.00 98.00 182 LEU A C 1
ATOM 1326 O O . LEU A 1 182 ? 11.150 5.052 -10.302 1.00 98.00 182 LEU A O 1
ATOM 1330 N N . LEU A 1 183 ? 10.437 5.306 -8.193 1.00 98.31 183 LEU A N 1
ATOM 1331 C CA . LEU A 1 183 ? 9.272 6.120 -8.530 1.00 98.31 183 LEU A CA 1
ATOM 1332 C C . LEU A 1 183 ? 9.695 7.537 -8.960 1.00 98.31 183 LEU A C 1
ATOM 1334 O O . LEU A 1 183 ? 10.792 8.016 -8.643 1.00 98.31 183 LEU A O 1
ATOM 1338 N N . SER A 1 184 ? 8.831 8.203 -9.723 1.00 97.88 184 SER A N 1
ATOM 1339 C CA . SER A 1 184 ? 9.003 9.600 -10.116 1.00 97.88 184 SER A CA 1
ATOM 1340 C C . SER A 1 184 ? 8.747 10.532 -8.929 1.00 97.88 184 SER A C 1
ATOM 1342 O O . SER A 1 184 ? 8.050 10.182 -7.977 1.00 97.88 184 SER A O 1
ATOM 1344 N N . SER A 1 185 ? 9.285 11.751 -8.980 1.00 97.62 185 SER A N 1
ATOM 1345 C CA . SER A 1 185 ? 9.064 12.755 -7.931 1.00 97.62 185 SER A CA 1
ATOM 1346 C C . SER A 1 185 ? 7.587 13.130 -7.778 1.00 97.62 185 SER A C 1
ATOM 1348 O O . SER A 1 185 ? 7.130 13.358 -6.663 1.00 97.62 185 SER A O 1
ATOM 1350 N N . SER A 1 186 ? 6.821 13.149 -8.871 1.00 96.81 186 SER A N 1
ATOM 1351 C CA . SER A 1 186 ? 5.382 13.430 -8.845 1.00 96.81 186 SER A CA 1
ATOM 1352 C C . SER A 1 186 ? 4.579 12.307 -8.184 1.00 96.81 186 SER A C 1
ATOM 1354 O O . SER A 1 186 ? 3.612 12.602 -7.486 1.00 96.81 186 SER A O 1
ATOM 1356 N N . TYR A 1 187 ? 4.988 11.042 -8.336 1.00 97.50 187 TYR A N 1
ATOM 1357 C CA . TYR A 1 187 ? 4.402 9.928 -7.585 1.00 97.50 187 TYR A CA 1
ATOM 1358 C C . TYR A 1 187 ? 4.797 9.998 -6.103 1.00 97.50 187 TYR A C 1
ATOM 1360 O O . TYR A 1 187 ? 3.954 9.876 -5.217 1.00 97.50 187 TYR A O 1
ATOM 1368 N N . GLN A 1 188 ? 6.077 10.255 -5.817 1.00 98.12 188 GLN A N 1
ATOM 1369 C CA . GLN A 1 188 ? 6.594 10.397 -4.449 1.00 98.12 188 GLN A CA 1
ATOM 1370 C C . GLN A 1 188 ? 5.989 11.595 -3.694 1.00 98.12 188 GLN A C 1
ATOM 1372 O O . GLN A 1 188 ? 5.931 11.583 -2.468 1.00 98.12 188 GLN A O 1
ATOM 1377 N N . ALA A 1 189 ? 5.519 12.623 -4.407 1.00 97.75 189 ALA A N 1
ATOM 1378 C CA . ALA A 1 189 ? 4.781 13.740 -3.820 1.00 97.75 189 ALA A CA 1
ATOM 1379 C C . ALA A 1 189 ? 3.360 13.349 -3.372 1.00 97.75 189 ALA A C 1
ATOM 1381 O O . ALA A 1 189 ? 2.801 14.000 -2.494 1.00 97.75 189 ALA A O 1
ATOM 1382 N N . GLN A 1 190 ? 2.777 12.299 -3.959 1.00 96.25 190 GLN A N 1
ATOM 1383 C CA . GLN A 1 190 ? 1.429 11.818 -3.633 1.00 96.25 190 GLN A CA 1
ATOM 1384 C C . GLN A 1 190 ? 1.441 10.734 -2.554 1.00 96.25 190 GLN A C 1
ATOM 1386 O O . GLN A 1 190 ? 0.524 10.650 -1.741 1.00 96.25 190 GLN A O 1
ATOM 1391 N N . VAL A 1 191 ? 2.473 9.891 -2.544 1.00 96.38 191 VAL A N 1
ATOM 1392 C CA . VAL A 1 191 ? 2.592 8.767 -1.615 1.00 96.38 191 VAL A CA 1
ATOM 1393 C C . VAL A 1 191 ? 3.934 8.857 -0.922 1.00 96.38 191 VAL A C 1
ATOM 1395 O O . VAL A 1 191 ? 4.967 8.791 -1.574 1.00 96.38 191 VAL A O 1
ATOM 1398 N N . THR A 1 192 ? 3.934 8.952 0.405 1.00 97.19 192 THR A N 1
ATOM 1399 C CA . THR A 1 192 ? 5.182 8.963 1.173 1.00 97.19 192 THR A CA 1
ATOM 1400 C C . THR A 1 192 ? 5.843 7.584 1.174 1.00 97.19 192 THR A C 1
ATOM 1402 O O . THR A 1 192 ? 5.185 6.548 1.052 1.00 97.19 192 THR A O 1
ATOM 1405 N N . LYS A 1 193 ? 7.159 7.535 1.405 1.00 98.00 193 LYS A N 1
ATOM 1406 C CA . LYS A 1 193 ? 7.907 6.271 1.530 1.00 98.00 193 LYS A CA 1
ATOM 1407 C C . LYS A 1 193 ? 7.327 5.339 2.602 1.00 98.00 193 LYS A C 1
ATOM 1409 O O . LYS A 1 193 ? 7.270 4.124 2.399 1.00 98.00 193 LYS A O 1
ATOM 1414 N N . ALA A 1 194 ? 6.901 5.901 3.735 1.00 96.38 194 ALA A N 1
ATOM 1415 C CA . ALA A 1 194 ? 6.281 5.146 4.821 1.00 96.38 194 ALA A CA 1
ATOM 1416 C C . ALA A 1 194 ? 4.939 4.547 4.378 1.00 96.38 194 ALA A C 1
ATOM 1418 O O . ALA A 1 194 ? 4.725 3.347 4.544 1.00 96.38 194 ALA A O 1
ATOM 1419 N N . GLN A 1 195 ? 4.093 5.349 3.722 1.00 95.44 195 GLN A N 1
ATOM 1420 C CA . GLN A 1 195 ? 2.808 4.895 3.193 1.00 95.44 195 GLN A CA 1
ATOM 1421 C C . GLN A 1 195 ? 2.981 3.805 2.131 1.00 95.44 195 GLN A C 1
ATOM 1423 O O . GLN A 1 195 ? 2.284 2.792 2.167 1.00 95.44 195 GLN A O 1
ATOM 1428 N N . PHE A 1 196 ? 3.941 3.971 1.218 1.00 97.81 196 PHE A N 1
ATOM 1429 C CA . PHE A 1 196 ? 4.266 2.973 0.200 1.00 97.81 196 PHE A CA 1
ATOM 1430 C C . PHE A 1 196 ? 4.716 1.647 0.825 1.00 97.81 196 PHE A C 1
ATOM 1432 O O . PHE A 1 196 ? 4.259 0.579 0.419 1.00 97.81 196 PHE A O 1
ATOM 1439 N N . THR A 1 197 ? 5.582 1.713 1.840 1.00 97.62 197 THR A N 1
ATOM 1440 C CA . THR A 1 197 ? 6.090 0.529 2.547 1.00 97.62 197 THR A CA 1
ATOM 1441 C C . THR A 1 197 ? 4.964 -0.198 3.278 1.00 97.62 197 THR A C 1
ATOM 1443 O O . THR A 1 197 ? 4.809 -1.402 3.096 1.00 97.62 197 THR A O 1
ATOM 1446 N N . LEU A 1 198 ? 4.144 0.532 4.042 1.00 96.12 198 LEU A N 1
ATOM 1447 C CA . LEU A 1 198 ? 2.996 -0.026 4.760 1.00 96.12 198 LEU A CA 1
ATOM 1448 C C . LEU A 1 198 ? 2.000 -0.680 3.795 1.00 96.12 198 LEU A C 1
ATOM 1450 O O . LEU A 1 198 ? 1.598 -1.822 3.996 1.00 96.12 198 LEU A O 1
ATOM 1454 N N . THR A 1 199 ? 1.642 0.021 2.718 1.00 96.94 199 THR A N 1
ATOM 1455 C CA . THR A 1 199 ? 0.712 -0.485 1.697 1.00 96.94 199 THR A CA 1
ATOM 1456 C C . THR A 1 199 ? 1.267 -1.748 1.038 1.00 96.94 199 THR A C 1
ATOM 1458 O O . THR A 1 199 ? 0.550 -2.733 0.906 1.00 96.94 199 THR A O 1
ATOM 1461 N N . SER A 1 200 ? 2.560 -1.769 0.697 1.00 97.88 200 SER A N 1
ATOM 1462 C CA . SER A 1 200 ? 3.206 -2.945 0.099 1.00 97.88 200 SER A CA 1
ATOM 1463 C C . SER A 1 200 ? 3.229 -4.145 1.051 1.00 97.88 200 SER A C 1
ATOM 1465 O O . SER A 1 200 ? 2.990 -5.271 0.623 1.00 97.88 200 SER A O 1
ATOM 1467 N N . GLN A 1 201 ? 3.470 -3.915 2.346 1.00 97.31 201 GLN A N 1
ATOM 1468 C CA . GLN A 1 201 ? 3.419 -4.963 3.369 1.00 97.31 201 GLN A CA 1
ATOM 1469 C C . GLN A 1 201 ? 2.005 -5.523 3.535 1.00 97.31 201 GLN A C 1
ATOM 1471 O O . GLN A 1 201 ? 1.838 -6.740 3.556 1.00 97.31 201 GLN A O 1
ATOM 1476 N N . LEU A 1 202 ? 0.987 -4.658 3.599 1.00 97.06 202 LEU A N 1
ATOM 1477 C CA . LEU A 1 202 ? -0.417 -5.077 3.650 1.00 97.06 202 LEU A CA 1
ATOM 1478 C C . LEU A 1 202 ? -0.806 -5.873 2.401 1.00 97.06 202 LEU A C 1
ATOM 1480 O O . LEU A 1 202 ? -1.461 -6.906 2.512 1.00 97.06 202 LEU A O 1
ATOM 1484 N N . GLN A 1 203 ? -0.334 -5.452 1.227 1.00 97.56 203 GLN A N 1
ATOM 1485 C CA . GLN A 1 203 ? -0.541 -6.180 -0.022 1.00 97.56 203 GLN A CA 1
ATOM 1486 C C . GLN A 1 203 ? 0.003 -7.610 0.051 1.00 97.56 203 GLN A C 1
ATOM 1488 O O . GLN A 1 203 ? -0.641 -8.540 -0.424 1.00 97.56 203 GLN A O 1
ATOM 1493 N N . GLU A 1 204 ? 1.176 -7.810 0.662 1.00 97.19 204 GLU A N 1
ATOM 1494 C CA . GLU A 1 204 ? 1.734 -9.152 0.855 1.00 97.19 204 GLU A CA 1
ATOM 1495 C C . GLU A 1 204 ? 0.942 -10.007 1.846 1.00 97.19 204 GLU A C 1
ATOM 1497 O O . GLU A 1 204 ? 0.912 -11.224 1.676 1.00 97.19 204 GLU A O 1
ATOM 1502 N N . GLN A 1 205 ? 0.310 -9.406 2.858 1.00 97.44 205 GLN A N 1
ATOM 1503 C CA . GLN A 1 205 ? -0.550 -10.139 3.795 1.00 97.44 205 GLN A CA 1
ATOM 1504 C C . GLN A 1 205 ? -1.851 -10.599 3.129 1.00 97.44 205 GLN A C 1
ATOM 1506 O O . GLN A 1 205 ? -2.303 -11.711 3.380 1.00 97.44 205 GLN A O 1
ATOM 1511 N N . VAL A 1 206 ? -2.429 -9.761 2.262 1.00 97.62 206 VAL A N 1
ATOM 1512 C CA . VAL A 1 206 ? -3.708 -10.038 1.591 1.00 97.62 206 VAL A CA 1
ATOM 1513 C C . VAL A 1 206 ? -3.534 -10.950 0.379 1.00 97.62 206 VAL A C 1
ATOM 1515 O O . VAL A 1 206 ? -4.207 -11.967 0.256 1.00 97.62 206 VAL A O 1
ATOM 1518 N N . ASP A 1 207 ? -2.615 -10.612 -0.525 1.00 97.69 207 ASP A N 1
ATOM 1519 C CA . ASP A 1 207 ? -2.466 -11.327 -1.797 1.00 97.69 207 ASP A CA 1
ATOM 1520 C C . ASP A 1 207 ? -1.333 -12.358 -1.786 1.00 97.69 207 ASP A C 1
ATOM 1522 O O . ASP A 1 207 ? -1.163 -13.113 -2.751 1.00 97.69 207 ASP A O 1
ATOM 1526 N N . GLY A 1 208 ? -0.539 -12.398 -0.719 1.00 97.50 208 GLY A N 1
ATOM 1527 C CA . GLY A 1 208 ? 0.698 -13.161 -0.658 1.00 97.50 208 GLY A CA 1
ATOM 1528 C C . GLY A 1 208 ? 1.885 -12.427 -1.287 1.00 97.50 208 GLY A C 1
ATOM 1529 O O . GLY A 1 208 ? 1.765 -11.416 -1.988 1.00 97.50 208 GLY A O 1
ATOM 1530 N N . LYS A 1 209 ? 3.077 -12.974 -1.041 1.00 97.44 209 LYS A N 1
ATOM 1531 C CA . LYS A 1 209 ? 4.350 -12.458 -1.564 1.00 97.44 209 LYS A CA 1
ATOM 1532 C C . LYS A 1 209 ? 4.408 -12.564 -3.087 1.00 97.44 209 LYS A C 1
ATOM 1534 O O . LYS A 1 209 ? 3.850 -13.496 -3.672 1.00 97.44 209 LYS A O 1
ATOM 1539 N N . ILE A 1 210 ? 5.144 -11.655 -3.724 1.00 97.50 210 ILE A N 1
ATOM 1540 C CA . ILE A 1 210 ? 5.472 -11.790 -5.147 1.00 97.50 210 ILE A CA 1
ATOM 1541 C C . ILE A 1 210 ? 6.422 -12.982 -5.307 1.00 97.50 210 ILE A C 1
ATOM 1543 O O . ILE A 1 210 ? 7.501 -13.020 -4.723 1.00 97.50 210 ILE A O 1
ATOM 1547 N N . ARG A 1 211 ? 6.000 -13.978 -6.083 1.00 97.81 211 ARG A N 1
ATOM 1548 C CA . ARG A 1 211 ? 6.765 -15.189 -6.412 1.00 97.81 211 ARG A CA 1
ATOM 1549 C C . ARG A 1 211 ? 7.542 -15.043 -7.714 1.00 97.81 211 ARG A C 1
ATOM 1551 O O . ARG A 1 211 ? 8.540 -15.730 -7.903 1.00 97.81 211 ARG A O 1
ATOM 1558 N N . GLY A 1 212 ? 7.096 -14.156 -8.600 1.00 95.31 212 GLY A N 1
ATOM 1559 C CA . GLY A 1 212 ? 7.763 -13.910 -9.866 1.00 95.31 212 GLY A CA 1
ATOM 1560 C C . GLY A 1 212 ? 7.212 -12.711 -10.621 1.00 95.31 212 GLY A C 1
ATOM 1561 O O . GLY A 1 212 ? 6.090 -12.253 -10.388 1.00 95.31 212 GLY A O 1
ATOM 1562 N N . CYS A 1 213 ? 8.043 -12.255 -11.547 1.00 93.69 213 CYS A N 1
ATOM 1563 C CA . CYS A 1 213 ? 7.833 -11.114 -12.417 1.00 93.69 213 CYS A CA 1
ATOM 1564 C C . CYS A 1 213 ? 8.204 -11.549 -13.838 1.00 93.69 213 CYS A C 1
ATOM 1566 O O . CYS A 1 213 ? 9.390 -11.518 -14.180 1.00 93.69 213 CYS A O 1
ATOM 1568 N N . PRO A 1 214 ? 7.250 -12.041 -14.647 1.00 90.88 214 PRO A N 1
ATOM 1569 C CA . PRO A 1 214 ? 7.490 -12.263 -16.063 1.00 90.88 214 PRO A CA 1
ATOM 1570 C C . PRO A 1 214 ? 7.999 -10.979 -16.715 1.00 90.88 214 PRO A C 1
ATOM 1572 O O . PRO A 1 214 ? 7.669 -9.878 -16.264 1.00 90.88 214 PRO A O 1
ATOM 1575 N N . ASN A 1 215 ? 8.785 -11.134 -17.780 1.00 90.94 215 ASN A N 1
ATOM 1576 C CA . ASN A 1 215 ? 9.299 -9.989 -18.520 1.00 90.94 215 ASN A CA 1
ATOM 1577 C C . ASN A 1 215 ? 8.131 -9.074 -18.923 1.00 90.94 215 ASN A C 1
ATOM 1579 O O . ASN A 1 215 ? 7.140 -9.575 -19.467 1.00 90.94 215 ASN A O 1
ATOM 1583 N N . PRO A 1 216 ? 8.226 -7.763 -18.653 1.00 89.38 216 PRO A N 1
ATOM 1584 C CA . PRO A 1 216 ? 7.162 -6.833 -18.981 1.00 89.38 216 PRO A CA 1
ATOM 1585 C C . PRO A 1 216 ? 6.919 -6.842 -20.491 1.00 89.38 216 PRO A C 1
ATOM 1587 O O . PRO A 1 216 ? 7.853 -6.746 -21.288 1.00 89.38 216 PRO A O 1
ATOM 1590 N N . THR A 1 217 ? 5.656 -6.953 -20.886 1.00 86.75 217 THR A N 1
ATOM 1591 C CA . THR A 1 217 ? 5.237 -6.878 -22.285 1.00 86.75 217 THR A CA 1
ATOM 1592 C C . THR A 1 217 ? 4.799 -5.446 -22.554 1.00 86.75 217 THR A C 1
ATOM 1594 O O . THR A 1 217 ? 3.760 -5.014 -22.074 1.00 86.75 217 THR A O 1
ATOM 1597 N N . GLY A 1 218 ? 5.621 -4.660 -23.237 1.00 72.38 218 GLY A N 1
ATOM 1598 C CA . GLY A 1 218 ? 5.300 -3.268 -23.569 1.00 72.38 218 GLY A CA 1
ATOM 1599 C C . GLY A 1 218 ? 4.796 -3.127 -24.998 1.00 72.38 218 GLY A C 1
ATOM 1600 O O . GLY A 1 218 ? 5.071 -4.027 -25.798 1.00 72.38 218 GLY A O 1
ATOM 1601 N N . PRO A 1 219 ? 4.083 -2.026 -25.326 1.00 59.81 219 PRO A N 1
ATOM 1602 C CA . PRO A 1 219 ? 3.690 -1.724 -26.692 1.00 59.81 219 PRO A CA 1
ATOM 1603 C C . PRO A 1 219 ? 4.968 -1.824 -27.505 1.00 59.81 219 PRO A C 1
ATOM 1605 O O . PRO A 1 219 ? 5.988 -1.269 -27.085 1.00 59.81 219 PRO A O 1
ATOM 1608 N N . GLY A 1 220 ? 4.948 -2.625 -28.576 1.00 52.72 220 GLY A N 1
ATOM 1609 C CA . GLY A 1 220 ? 6.105 -2.737 -29.457 1.00 52.72 220 GLY A CA 1
ATOM 1610 C C . GLY A 1 220 ? 6.586 -1.321 -29.696 1.00 52.72 220 GLY A C 1
ATOM 1611 O O . GLY A 1 220 ? 5.758 -0.503 -30.091 1.00 52.72 220 GLY A O 1
ATOM 1612 N N . ILE A 1 221 ? 7.826 -1.026 -29.276 1.00 53.50 221 ILE A N 1
ATOM 1613 C CA . ILE A 1 221 ? 8.405 0.316 -29.336 1.00 53.50 221 ILE A CA 1
ATOM 1614 C C . ILE A 1 221 ? 8.035 0.811 -30.720 1.00 53.50 221 ILE A C 1
ATOM 1616 O O . ILE A 1 221 ? 8.465 0.210 -31.707 1.00 53.50 221 ILE A O 1
ATOM 1620 N N . ASP A 1 222 ? 7.129 1.785 -30.795 1.00 44.78 222 ASP A N 1
ATOM 1621 C CA . ASP A 1 222 ? 6.802 2.363 -32.079 1.00 44.78 222 ASP A CA 1
ATOM 1622 C C . ASP A 1 222 ? 8.075 3.117 -32.413 1.00 44.78 222 ASP A C 1
ATOM 1624 O O . ASP A 1 222 ? 8.347 4.184 -31.855 1.00 44.78 222 ASP A O 1
ATOM 1628 N N . LEU A 1 223 ? 8.931 2.468 -33.207 1.00 52.28 223 LEU A N 1
ATOM 1629 C CA . LEU A 1 223 ? 10.188 2.982 -33.729 1.00 52.28 223 LEU A CA 1
ATOM 1630 C C . LEU A 1 223 ? 9.859 4.090 -34.737 1.00 52.28 223 LEU A C 1
ATOM 1632 O O . LEU A 1 223 ? 10.377 4.124 -35.850 1.00 52.28 223 LEU A O 1
ATOM 1636 N N . ALA A 1 224 ? 8.963 5.001 -34.365 1.00 53.28 224 ALA A N 1
ATOM 1637 C CA . ALA A 1 224 ? 8.757 6.275 -34.992 1.00 53.28 224 ALA A CA 1
ATOM 1638 C C . ALA A 1 224 ? 10.050 7.063 -34.774 1.00 53.28 224 ALA A C 1
ATOM 1640 O O . ALA A 1 224 ? 10.211 7.828 -33.822 1.00 53.28 224 ALA A O 1
ATOM 1641 N N . PHE A 1 225 ? 11.012 6.804 -35.658 1.00 54.47 225 PHE A N 1
ATOM 1642 C CA . PHE A 1 225 ? 12.255 7.537 -35.792 1.00 54.47 225 PHE A CA 1
ATOM 1643 C C . PHE A 1 225 ? 11.905 9.020 -35.973 1.00 54.47 225 PHE A C 1
ATOM 1645 O O . PHE A 1 225 ? 11.591 9.458 -37.077 1.00 54.47 225 PHE A O 1
ATOM 1652 N N . GLY A 1 226 ? 11.890 9.802 -34.891 1.00 59.50 226 GLY A N 1
ATOM 1653 C CA . GLY A 1 226 ? 11.625 11.236 -35.005 1.00 59.50 226 GLY A CA 1
ATOM 1654 C C . GLY A 1 226 ? 11.228 11.978 -33.737 1.00 59.50 226 GLY A C 1
ATOM 1655 O O . GLY A 1 226 ? 11.436 13.188 -33.700 1.00 59.50 226 GLY A O 1
ATOM 1656 N N . GLN A 1 227 ? 10.693 11.319 -32.703 1.00 62.03 227 GLN A N 1
ATOM 1657 C CA . GLN A 1 227 ? 10.339 11.996 -31.448 1.00 62.03 227 GLN A CA 1
ATOM 1658 C C . GLN A 1 227 ? 10.797 11.173 -30.236 1.00 62.03 227 GLN A C 1
ATOM 1660 O O . GLN A 1 227 ? 10.419 10.006 -30.128 1.00 62.03 227 GLN A O 1
ATOM 1665 N N . PRO A 1 228 ? 11.608 11.738 -29.321 1.00 67.25 228 PRO A N 1
ATOM 1666 C CA . PRO A 1 228 ? 11.942 11.060 -28.076 1.00 67.25 228 PRO A CA 1
ATOM 1667 C C . PRO A 1 228 ? 10.652 10.834 -27.282 1.00 67.25 228 PRO A C 1
ATOM 1669 O O . PRO A 1 228 ? 9.989 11.789 -26.877 1.00 67.25 228 PRO A O 1
ATOM 1672 N N . GLN A 1 229 ? 10.278 9.570 -27.075 1.00 77.94 229 GLN A N 1
ATOM 1673 C CA . GLN A 1 229 ? 9.155 9.245 -26.204 1.00 77.94 229 GLN A CA 1
ATOM 1674 C C . GLN A 1 229 ? 9.560 9.575 -24.768 1.00 77.94 229 GLN A C 1
ATOM 1676 O O . GLN A 1 229 ? 10.432 8.928 -24.197 1.00 77.94 229 GLN A O 1
ATOM 1681 N N . SER A 1 230 ? 8.936 10.594 -24.182 1.00 88.75 230 SER A N 1
ATOM 1682 C CA . SER A 1 230 ? 9.106 10.921 -22.764 1.00 88.75 230 SER A CA 1
ATOM 1683 C C . SER A 1 230 ? 8.208 10.079 -21.857 1.00 88.75 230 SER A C 1
ATOM 1685 O O . SER A 1 230 ? 8.372 10.136 -20.641 1.00 88.75 230 SER A O 1
ATOM 1687 N N . HIS A 1 231 ? 7.291 9.289 -22.426 1.00 90.94 231 HIS A N 1
ATOM 1688 C CA . HIS A 1 231 ? 6.344 8.435 -21.715 1.00 90.94 231 HIS A CA 1
ATOM 1689 C C . HIS A 1 231 ? 6.218 7.078 -22.400 1.00 90.94 231 HIS A C 1
ATOM 1691 O O . HIS A 1 231 ? 6.095 7.014 -23.620 1.00 90.94 231 HIS A O 1
ATOM 1697 N N . VAL A 1 232 ? 6.197 6.008 -21.610 1.00 92.06 232 VAL A N 1
ATOM 1698 C CA . VAL A 1 232 ? 5.926 4.640 -22.076 1.00 92.06 232 VAL A CA 1
ATOM 1699 C C . VAL A 1 232 ? 5.128 3.897 -21.013 1.00 92.06 232 VAL A C 1
ATOM 1701 O O . VAL A 1 232 ? 5.294 4.156 -19.825 1.00 92.06 232 VAL A O 1
ATOM 1704 N N . ALA A 1 233 ? 4.282 2.955 -21.414 1.00 92.62 233 ALA A N 1
ATOM 1705 C CA . ALA A 1 233 ? 3.542 2.095 -20.494 1.00 92.62 233 ALA A CA 1
ATOM 1706 C C . ALA A 1 233 ? 3.876 0.636 -20.789 1.00 92.62 233 ALA A C 1
ATOM 1708 O O . ALA A 1 233 ? 3.926 0.258 -21.949 1.00 92.62 233 ALA A O 1
ATOM 1709 N N . PHE A 1 234 ? 4.093 -0.194 -19.774 1.00 93.62 234 PHE A N 1
ATOM 1710 C CA . PHE A 1 234 ? 4.301 -1.634 -19.949 1.00 93.62 234 PHE A CA 1
ATOM 1711 C C . PHE A 1 234 ? 3.149 -2.401 -19.329 1.00 93.62 234 PHE A C 1
ATOM 1713 O O . PHE A 1 234 ? 2.774 -2.106 -18.199 1.00 93.62 234 PHE A O 1
ATOM 1720 N N . LEU A 1 235 ? 2.639 -3.417 -20.022 1.00 94.19 235 LEU A N 1
ATOM 1721 C CA . LEU A 1 235 ? 1.769 -4.416 -19.420 1.00 94.19 235 LEU A CA 1
ATOM 1722 C C . LEU A 1 235 ? 2.640 -5.365 -18.590 1.00 94.19 235 LEU A C 1
ATOM 1724 O O . LEU A 1 235 ? 3.535 -6.040 -19.106 1.00 94.19 235 LEU A O 1
ATOM 1728 N N . VAL A 1 236 ? 2.391 -5.400 -17.288 1.00 95.69 236 VAL A N 1
ATOM 1729 C CA . VAL A 1 236 ? 3.168 -6.169 -16.312 1.00 95.69 236 VAL A CA 1
ATOM 1730 C C . VAL A 1 236 ? 2.249 -7.159 -15.620 1.00 95.69 236 VAL A C 1
ATOM 1732 O O . VAL A 1 236 ? 1.063 -6.898 -15.441 1.00 95.69 236 VAL A O 1
ATOM 1735 N N . THR A 1 237 ? 2.788 -8.317 -15.240 1.00 96.88 237 THR A N 1
ATOM 1736 C CA . THR A 1 237 ? 2.071 -9.307 -14.430 1.00 96.88 237 THR A CA 1
ATOM 1737 C C . THR A 1 237 ? 2.853 -9.597 -13.154 1.00 96.88 237 THR A C 1
ATOM 1739 O O . THR A 1 237 ? 4.010 -9.995 -13.219 1.00 96.88 237 THR A O 1
ATOM 1742 N N . PHE A 1 238 ? 2.241 -9.436 -11.985 1.00 97.69 238 PHE A N 1
ATOM 1743 C CA . PHE A 1 238 ? 2.808 -9.882 -10.714 1.00 97.69 238 PHE A CA 1
ATOM 1744 C C . PHE A 1 238 ? 2.226 -11.242 -10.346 1.00 97.69 238 PHE A C 1
ATOM 1746 O O . PHE A 1 238 ? 1.013 -11.403 -10.212 1.00 97.69 238 PHE A O 1
ATOM 1753 N N . LEU A 1 239 ? 3.092 -12.240 -10.168 1.00 97.75 239 LEU A N 1
ATOM 1754 C CA . LEU A 1 239 ? 2.680 -13.579 -9.757 1.00 97.75 239 LEU A CA 1
ATOM 1755 C C . LEU A 1 239 ? 2.687 -13.659 -8.229 1.00 97.75 239 LEU A C 1
ATOM 1757 O O . LEU A 1 239 ? 3.743 -13.844 -7.630 1.00 97.75 239 LEU A O 1
ATOM 1761 N N . ARG A 1 240 ? 1.522 -13.528 -7.587 1.00 97.06 240 ARG A N 1
ATOM 1762 C CA . ARG A 1 240 ? 1.345 -13.722 -6.133 1.00 97.06 240 ARG A CA 1
ATOM 1763 C C . ARG A 1 240 ? 0.609 -15.037 -5.872 1.00 97.06 240 ARG A C 1
ATOM 1765 O O . ARG A 1 240 ? 0.903 -16.014 -6.561 1.00 97.06 240 ARG A O 1
ATOM 1772 N N . SER A 1 241 ? -0.334 -15.103 -4.925 1.00 95.94 241 SER A N 1
ATOM 1773 C CA . SER A 1 241 ? -1.278 -16.234 -4.800 1.00 95.94 241 SER A CA 1
ATOM 1774 C C . SER A 1 241 ? -2.063 -16.468 -6.099 1.00 95.94 241 SER A C 1
ATOM 1776 O O . SER A 1 241 ? -2.239 -17.610 -6.519 1.00 95.94 241 SER A O 1
ATOM 1778 N N . ARG A 1 242 ? -2.414 -15.376 -6.784 1.00 96.38 242 ARG A N 1
ATOM 1779 C CA . ARG A 1 242 ? -2.971 -15.310 -8.140 1.00 96.38 242 ARG A CA 1
ATOM 1780 C C . ARG A 1 242 ? -2.207 -14.275 -8.986 1.00 96.38 242 ARG A C 1
ATOM 1782 O O . ARG A 1 242 ? -1.503 -13.440 -8.408 1.00 96.38 242 ARG A O 1
ATOM 1789 N N . PRO A 1 243 ? -2.277 -14.338 -10.327 1.00 97.12 243 PRO A N 1
ATOM 1790 C CA . PRO A 1 243 ? -1.685 -13.313 -11.179 1.00 97.12 243 PRO A CA 1
ATOM 1791 C C . PRO A 1 243 ? -2.480 -12.003 -11.098 1.00 97.12 243 PRO A C 1
ATOM 1793 O O . PRO A 1 243 ? -3.710 -12.017 -11.110 1.00 97.12 243 PRO A O 1
ATOM 1796 N N . PHE A 1 244 ? -1.764 -10.883 -11.059 1.00 97.69 244 PHE A N 1
ATOM 1797 C CA . PHE A 1 244 ? -2.305 -9.528 -11.164 1.00 97.69 244 PHE A CA 1
ATOM 1798 C C . PHE A 1 244 ? -1.667 -8.846 -12.361 1.00 97.69 244 PHE A C 1
ATOM 1800 O O . PHE A 1 244 ? -0.443 -8.841 -12.463 1.00 97.69 244 PHE A O 1
ATOM 1807 N N . GLN A 1 245 ? -2.474 -8.317 -13.274 1.00 96.81 245 GLN A N 1
ATOM 1808 C CA . GLN A 1 245 ? -2.001 -7.747 -14.530 1.00 96.81 245 GLN A CA 1
ATOM 1809 C C . GLN A 1 245 ? -2.547 -6.334 -14.699 1.00 96.81 245 GLN A C 1
ATOM 1811 O O . GLN A 1 245 ? -3.708 -6.082 -14.393 1.00 96.81 245 GLN A O 1
ATOM 1816 N N . GLY A 1 246 ? -1.703 -5.440 -15.200 1.00 95.19 246 GLY A N 1
ATOM 1817 C CA . GLY A 1 246 ? -2.028 -4.035 -15.419 1.00 95.19 246 GLY A CA 1
ATOM 1818 C C . GLY A 1 246 ? -0.823 -3.275 -15.951 1.00 95.19 246 GLY A C 1
ATOM 1819 O O . GLY A 1 246 ? 0.235 -3.868 -16.196 1.00 95.19 246 GLY A O 1
ATOM 1820 N N . HIS A 1 247 ? -0.977 -1.970 -16.137 1.00 95.12 247 HIS A N 1
ATOM 1821 C CA . HIS A 1 247 ? 0.077 -1.140 -16.701 1.00 95.12 247 HIS A CA 1
ATOM 1822 C C . HIS A 1 247 ? 0.971 -0.507 -15.632 1.00 95.12 247 HIS A C 1
ATOM 1824 O O . HIS A 1 247 ? 0.525 -0.099 -14.558 1.00 95.12 247 HIS A O 1
ATOM 1830 N N . ILE A 1 248 ? 2.258 -0.400 -15.955 1.00 96.25 248 ILE A N 1
ATOM 1831 C CA . ILE A 1 248 ? 3.204 0.475 -15.266 1.00 96.25 248 ILE A CA 1
ATOM 1832 C C . ILE A 1 248 ? 3.634 1.545 -16.25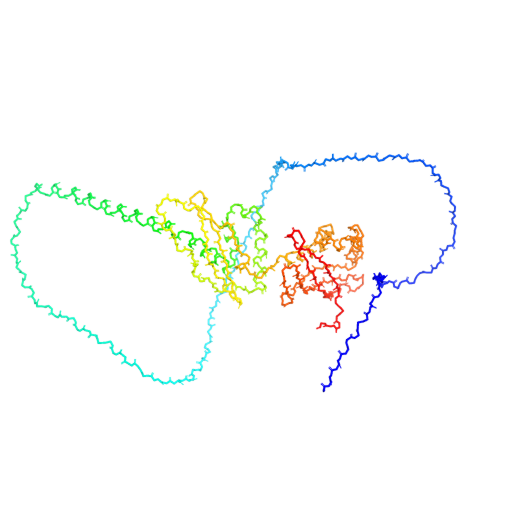8 1.00 96.25 248 ILE A C 1
ATOM 1834 O O . ILE A 1 248 ? 4.238 1.240 -17.288 1.00 96.25 248 ILE A O 1
ATOM 1838 N N . GLU A 1 249 ? 3.317 2.792 -15.941 1.00 95.25 249 GLU A N 1
ATOM 1839 C CA . GLU A 1 249 ? 3.694 3.950 -16.740 1.00 95.25 249 GLU A CA 1
ATOM 1840 C C . GLU A 1 249 ? 5.035 4.488 -16.264 1.00 95.25 249 GLU A C 1
ATOM 1842 O O . GLU A 1 249 ? 5.290 4.620 -15.064 1.00 95.25 249 GLU A O 1
ATOM 1847 N N . LEU A 1 250 ? 5.892 4.837 -17.212 1.00 95.88 250 LEU A N 1
ATOM 1848 C CA . LEU A 1 250 ? 7.181 5.450 -16.970 1.00 95.88 250 LEU A CA 1
ATOM 1849 C C . LEU A 1 250 ? 7.247 6.802 -17.656 1.00 95.88 250 LEU A C 1
ATOM 1851 O O . LEU A 1 250 ? 6.696 7.000 -18.737 1.00 95.88 250 LEU A O 1
ATOM 1855 N N . ILE A 1 251 ? 7.988 7.704 -17.028 1.00 95.56 251 ILE A N 1
ATOM 1856 C CA . ILE A 1 251 ? 8.341 9.009 -17.568 1.00 95.56 251 ILE A CA 1
ATOM 1857 C C . ILE A 1 251 ? 9.860 9.143 -17.611 1.00 95.56 251 ILE A C 1
ATOM 1859 O O . ILE A 1 251 ? 10.563 8.694 -16.698 1.00 95.56 251 ILE A O 1
ATOM 1863 N N . GLN A 1 252 ? 10.382 9.770 -18.659 1.00 95.12 252 GLN A N 1
ATOM 1864 C CA . GLN A 1 252 ? 11.784 10.150 -18.722 1.00 95.12 252 GLN A CA 1
ATOM 1865 C C . GLN A 1 252 ? 11.968 11.518 -18.055 1.00 95.12 252 GLN A C 1
ATOM 1867 O O . GLN A 1 252 ? 11.494 12.538 -18.548 1.00 95.12 252 GLN A O 1
ATOM 1872 N N . HIS A 1 253 ? 12.685 11.549 -16.932 1.00 91.88 253 HIS A N 1
ATOM 1873 C CA . HIS A 1 253 ? 13.006 12.774 -16.205 1.00 91.88 253 HIS A CA 1
ATOM 1874 C C . HIS A 1 253 ? 14.525 12.956 -16.155 1.00 91.88 253 HIS A C 1
ATOM 1876 O O . HIS A 1 253 ? 15.237 12.120 -15.598 1.00 91.88 253 HIS A O 1
ATOM 1882 N N . GLN A 1 254 ? 15.028 14.042 -16.753 1.00 90.81 254 GLN A N 1
ATOM 1883 C CA . GLN A 1 254 ? 16.467 14.354 -16.816 1.00 90.81 254 GLN A CA 1
ATOM 1884 C C . GLN A 1 254 ? 17.306 13.193 -17.389 1.00 90.81 254 GLN A C 1
ATOM 1886 O O . GLN A 1 254 ? 18.346 12.820 -16.852 1.00 90.81 254 GLN A O 1
ATOM 1891 N N . GLY A 1 255 ? 16.814 12.565 -18.462 1.00 90.56 255 GLY A N 1
ATOM 1892 C CA . GLY A 1 255 ? 17.490 11.443 -19.122 1.00 90.56 255 GLY A CA 1
ATOM 1893 C C . GLY A 1 255 ? 17.393 10.099 -18.390 1.00 90.56 255 GLY A C 1
ATOM 1894 O O . GLY A 1 255 ? 17.880 9.106 -18.917 1.00 90.56 255 GLY A O 1
ATOM 1895 N N . THR A 1 256 ? 16.738 10.033 -17.225 1.00 94.00 256 THR A N 1
ATOM 1896 C CA . THR A 1 256 ? 16.532 8.789 -16.466 1.00 94.00 256 THR A CA 1
ATOM 1897 C C . THR A 1 256 ? 15.056 8.398 -16.464 1.00 94.00 256 THR A C 1
ATOM 1899 O O . THR A 1 256 ? 14.191 9.221 -16.165 1.00 94.00 256 THR A O 1
ATOM 1902 N N . TRP A 1 257 ? 14.756 7.136 -16.762 1.00 96.12 257 TRP A N 1
ATOM 1903 C CA . TRP A 1 257 ? 13.399 6.595 -16.662 1.00 96.12 257 TRP A CA 1
ATOM 1904 C C . TRP A 1 257 ? 12.982 6.406 -15.204 1.00 96.12 257 TRP A C 1
ATOM 1906 O O . TRP A 1 257 ? 13.761 5.904 -14.397 1.00 96.12 257 TRP A O 1
ATOM 1916 N N . ARG A 1 258 ? 11.753 6.798 -14.864 1.00 97.69 258 ARG A N 1
ATOM 1917 C CA . ARG A 1 258 ? 11.140 6.643 -13.536 1.00 97.69 258 ARG A CA 1
ATOM 1918 C C . ARG A 1 258 ? 9.715 6.137 -13.670 1.00 97.69 258 ARG A C 1
ATOM 1920 O O . ARG A 1 258 ? 9.053 6.457 -14.650 1.00 97.69 258 ARG A O 1
ATOM 1927 N N . ILE A 1 259 ? 9.234 5.394 -12.678 1.00 97.50 259 ILE A N 1
ATOM 1928 C CA . ILE A 1 259 ? 7.845 4.921 -12.655 1.00 97.50 259 ILE A CA 1
ATOM 1929 C C . ILE A 1 259 ? 6.932 6.080 -12.260 1.00 97.50 259 ILE A C 1
ATOM 1931 O O . ILE A 1 259 ? 7.033 6.606 -11.154 1.00 97.50 259 ILE A O 1
ATOM 1935 N N . GLN A 1 260 ? 6.070 6.486 -13.186 1.00 97.25 260 GLN A N 1
ATOM 1936 C CA . GLN A 1 260 ? 5.141 7.599 -13.038 1.00 97.25 260 GLN A CA 1
ATOM 1937 C C . GLN A 1 260 ? 3.812 7.169 -12.424 1.00 97.25 260 GLN A C 1
ATOM 1939 O O . GLN A 1 260 ? 3.236 7.926 -11.648 1.00 97.25 260 GLN A O 1
ATOM 1944 N N . ALA A 1 261 ? 3.323 5.985 -12.784 1.00 96.25 261 ALA A N 1
ATOM 1945 C CA . ALA A 1 261 ? 2.079 5.437 -12.269 1.00 96.25 261 ALA A CA 1
ATOM 1946 C C . ALA A 1 261 ? 2.119 3.908 -12.295 1.00 96.25 261 ALA A C 1
ATOM 1948 O O . ALA A 1 261 ? 2.787 3.292 -13.127 1.00 96.25 261 ALA A O 1
ATOM 1949 N N . VAL A 1 262 ? 1.387 3.304 -11.365 1.00 96.88 262 VAL A N 1
ATOM 1950 C CA . VAL A 1 262 ? 1.173 1.860 -11.285 1.00 96.88 262 VAL A CA 1
ATOM 1951 C C . VAL A 1 262 ? -0.330 1.655 -11.237 1.00 96.88 262 VAL A C 1
ATOM 1953 O O . VAL A 1 262 ? -0.996 2.172 -10.340 1.00 96.88 262 VAL A O 1
ATOM 1956 N N . GLU A 1 263 ? -0.874 0.938 -12.213 1.00 95.44 263 GLU A N 1
ATOM 1957 C CA . GLU A 1 263 ? -2.303 0.658 -12.260 1.00 95.44 263 GLU A CA 1
ATOM 1958 C C . GLU A 1 263 ? -2.717 -0.204 -11.055 1.00 95.44 263 GLU A C 1
ATOM 1960 O O . GLU A 1 263 ? -2.023 -1.148 -10.663 1.00 95.44 263 GLU A O 1
ATOM 1965 N N . GLN A 1 264 ? -3.876 0.083 -10.459 1.00 94.94 264 GLN A N 1
ATOM 1966 C CA . GLN A 1 264 ? -4.342 -0.661 -9.284 1.00 94.94 264 GLN A CA 1
ATOM 1967 C C . GLN A 1 264 ? -4.502 -2.167 -9.569 1.00 94.94 264 GLN A C 1
ATOM 1969 O O . GLN A 1 264 ? -4.304 -2.990 -8.676 1.00 94.94 264 GLN A O 1
ATOM 1974 N N . SER A 1 265 ? -4.817 -2.532 -10.815 1.00 95.62 265 SER A N 1
ATOM 1975 C CA . SER A 1 265 ? -4.982 -3.915 -11.275 1.00 95.62 265 SER A CA 1
ATOM 1976 C C . SER A 1 265 ? -3.698 -4.754 -11.189 1.00 95.62 265 SER A C 1
ATOM 1978 O O . SER A 1 265 ? -3.792 -5.951 -10.910 1.00 95.62 265 SER A O 1
ATOM 1980 N N . VAL A 1 266 ? -2.506 -4.150 -11.345 1.00 96.31 266 VAL A N 1
ATOM 1981 C CA . VAL A 1 266 ? -1.212 -4.834 -11.139 1.00 96.31 266 VAL A CA 1
ATOM 1982 C C . VAL A 1 266 ? -0.740 -4.768 -9.685 1.00 96.31 266 VAL A C 1
ATOM 1984 O O . VAL A 1 266 ? -0.089 -5.699 -9.210 1.00 96.31 266 VAL A O 1
ATOM 1987 N N . ALA A 1 267 ? -1.091 -3.703 -8.952 1.00 95.12 267 ALA A N 1
ATOM 1988 C CA . ALA A 1 267 ? -0.721 -3.553 -7.544 1.00 95.12 267 ALA A CA 1
ATOM 1989 C C . ALA A 1 267 ? -1.311 -4.675 -6.670 1.00 95.12 267 ALA A C 1
ATOM 1991 O O . ALA A 1 267 ? -0.614 -5.207 -5.799 1.00 95.12 267 ALA A O 1
ATOM 1992 N N . GLY A 1 268 ? -2.556 -5.071 -6.955 1.00 96.50 268 GLY A N 1
ATOM 1993 C CA . GLY A 1 268 ? -3.245 -6.173 -6.294 1.00 96.50 268 GLY A CA 1
ATOM 1994 C C . GLY A 1 268 ? -4.644 -5.802 -5.807 1.00 96.50 268 GLY A C 1
ATOM 1995 O O . GLY A 1 268 ? -5.253 -4.820 -6.239 1.00 96.50 268 GLY A O 1
ATOM 1996 N N . THR A 1 269 ? -5.163 -6.595 -4.873 1.00 97.50 269 THR A N 1
ATOM 1997 C CA . THR A 1 269 ? -6.387 -6.285 -4.123 1.00 97.50 269 THR A CA 1
ATOM 1998 C C . THR A 1 269 ? -6.262 -4.903 -3.468 1.00 97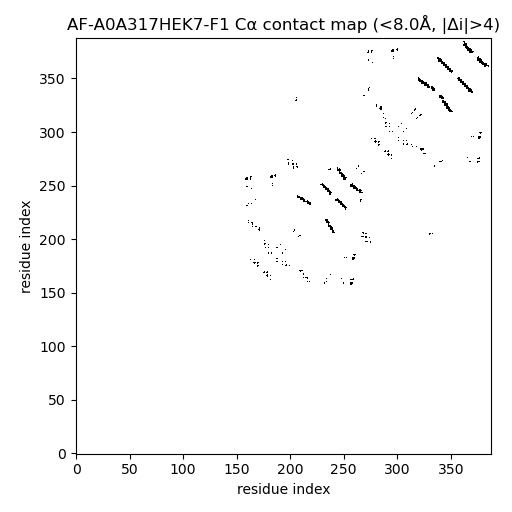.50 269 THR A C 1
ATOM 2000 O O . THR A 1 269 ? -5.238 -4.596 -2.871 1.00 97.50 269 THR A O 1
ATOM 2003 N N . ASN A 1 270 ? -7.274 -4.037 -3.557 1.00 97.19 270 ASN A N 1
ATOM 2004 C CA . ASN A 1 270 ? -7.192 -2.711 -2.937 1.00 97.19 270 ASN A CA 1
ATOM 2005 C C . ASN A 1 270 ? -7.050 -2.852 -1.411 1.00 97.19 270 ASN A C 1
ATOM 2007 O O . ASN A 1 270 ? -7.955 -3.390 -0.784 1.00 97.19 270 ASN A O 1
ATOM 2011 N N . VAL A 1 271 ? -5.945 -2.388 -0.816 1.00 98.06 271 VAL A N 1
ATOM 2012 C CA . VAL A 1 271 ? -5.677 -2.465 0.638 1.00 98.06 271 VAL A CA 1
ATOM 2013 C C . VAL A 1 271 ? -5.841 -1.129 1.368 1.00 98.06 271 VAL A C 1
ATOM 2015 O O . VAL A 1 271 ? -5.566 -1.042 2.563 1.00 98.06 271 VAL A O 1
ATOM 2018 N N . ALA A 1 272 ? -6.303 -0.076 0.692 1.00 97.62 272 ALA A N 1
ATOM 2019 C CA . ALA A 1 272 ? -6.521 1.222 1.326 1.00 97.62 272 ALA A CA 1
ATOM 2020 C C . ALA A 1 272 ? -7.513 1.185 2.517 1.00 97.62 272 ALA A C 1
ATOM 2022 O O . ALA A 1 272 ? -7.219 1.843 3.515 1.00 97.62 272 ALA A O 1
ATOM 2023 N N . PRO A 1 273 ? -8.595 0.372 2.522 1.00 98.38 273 PRO A N 1
ATOM 2024 C CA . PRO A 1 273 ? -9.411 0.158 3.725 1.00 98.38 273 PRO A CA 1
ATOM 2025 C C . PRO A 1 273 ? -8.608 -0.322 4.942 1.00 98.38 273 PRO A C 1
ATOM 2027 O O . PRO A 1 273 ? -8.838 0.124 6.063 1.00 98.38 273 PRO A O 1
ATOM 2030 N N . LEU A 1 274 ? -7.623 -1.199 4.726 1.00 98.25 274 LEU A N 1
ATOM 2031 C CA . LEU A 1 274 ? -6.776 -1.732 5.798 1.00 98.25 274 LEU A CA 1
ATOM 2032 C C . LEU A 1 274 ? -5.818 -0.672 6.351 1.00 98.25 274 LEU A C 1
ATOM 2034 O O . LEU A 1 274 ? -5.494 -0.692 7.537 1.00 98.25 274 LEU A O 1
ATOM 2038 N N . VAL A 1 275 ? -5.393 0.284 5.518 1.00 97.25 275 VAL A N 1
ATOM 2039 C CA . VAL A 1 275 ? -4.653 1.465 5.985 1.00 97.25 275 VAL A CA 1
ATOM 2040 C C . VAL A 1 275 ? -5.544 2.296 6.910 1.00 97.25 275 VAL A C 1
ATOM 2042 O O . VAL A 1 275 ? -5.114 2.604 8.018 1.00 97.25 275 VAL A O 1
ATOM 2045 N N . THR A 1 276 ? -6.791 2.587 6.514 1.00 98.06 276 THR A N 1
ATOM 2046 C CA . THR A 1 276 ? -7.768 3.300 7.359 1.00 98.06 276 THR A CA 1
ATOM 2047 C C . THR A 1 276 ? -7.976 2.584 8.698 1.00 98.06 276 THR A C 1
ATOM 2049 O O . THR A 1 276 ? -7.952 3.227 9.746 1.00 98.06 276 THR A O 1
ATOM 2052 N N . ALA A 1 277 ? -8.108 1.253 8.681 1.00 97.88 277 ALA A N 1
ATOM 2053 C CA . ALA A 1 277 ? -8.237 0.431 9.885 1.00 97.88 277 ALA A CA 1
ATOM 2054 C C . ALA A 1 277 ? -7.024 0.559 10.824 1.00 97.88 277 ALA A C 1
ATOM 2056 O O . ALA A 1 277 ? -7.183 0.762 12.028 1.00 97.88 277 ALA A O 1
ATOM 2057 N N . ASN A 1 278 ? -5.809 0.485 10.272 1.00 96.62 278 ASN A N 1
ATOM 2058 C CA . ASN A 1 278 ? -4.572 0.645 11.037 1.00 96.62 278 ASN A CA 1
ATOM 2059 C C . ASN A 1 278 ? -4.439 2.054 11.621 1.00 96.62 278 ASN A C 1
ATOM 2061 O O . ASN A 1 278 ? -4.053 2.193 12.781 1.00 96.62 278 ASN A O 1
ATOM 2065 N N . THR A 1 279 ? -4.789 3.092 10.855 1.00 96.75 279 THR A N 1
ATOM 2066 C CA . THR A 1 279 ? -4.806 4.475 11.343 1.00 96.75 279 THR A CA 1
ATOM 2067 C C . THR A 1 279 ? -5.769 4.615 12.516 1.00 96.75 279 THR A C 1
ATOM 2069 O O . THR A 1 279 ? -5.336 5.051 13.581 1.00 96.75 279 THR A O 1
ATOM 2072 N N . PHE A 1 280 ? -7.018 4.162 12.364 1.00 97.69 280 PHE A N 1
ATOM 2073 C CA . PHE A 1 280 ? -8.029 4.176 13.425 1.00 97.69 280 PHE A CA 1
ATOM 2074 C C . PHE A 1 280 ? -7.545 3.453 14.687 1.00 97.69 280 PHE A C 1
ATOM 2076 O O . PHE A 1 280 ? -7.548 4.028 15.773 1.00 97.69 280 PHE A O 1
ATOM 2083 N N . CYS A 1 281 ? -7.053 2.220 14.542 1.00 97.38 281 CYS A N 1
ATOM 2084 C CA . CYS A 1 281 ? -6.518 1.446 15.658 1.00 97.38 281 CYS A CA 1
ATOM 2085 C C . CYS A 1 281 ? -5.369 2.181 16.367 1.00 97.38 281 CYS A C 1
ATOM 2087 O O . CYS A 1 281 ? -5.372 2.323 17.590 1.00 97.38 281 CYS A O 1
ATOM 2089 N N . SER A 1 282 ? -4.391 2.678 15.602 1.00 96.75 282 SER A N 1
ATOM 2090 C CA . SER A 1 282 ? -3.224 3.367 16.158 1.00 96.75 282 SER A CA 1
ATOM 2091 C C . SER A 1 282 ? -3.597 4.659 16.886 1.00 96.75 282 SER A C 1
ATOM 2093 O O . SER A 1 282 ? -2.969 4.993 17.889 1.00 96.75 282 SER A O 1
ATOM 2095 N N . ALA A 1 283 ? -4.624 5.359 16.402 1.00 97.25 283 ALA A N 1
ATOM 2096 C CA . ALA A 1 283 ? -5.136 6.578 16.999 1.00 97.25 283 ALA A CA 1
ATOM 2097 C C . ALA A 1 283 ? -5.818 6.279 18.344 1.00 97.25 283 ALA A C 1
ATOM 2099 O O . ALA A 1 283 ? -5.461 6.887 19.350 1.00 97.25 283 ALA A O 1
ATOM 2100 N N . ILE A 1 284 ? -6.677 5.252 18.414 1.00 96.56 284 ILE A N 1
ATOM 2101 C CA . ILE A 1 284 ? -7.303 4.834 19.681 1.00 96.56 284 ILE A CA 1
ATOM 2102 C C . ILE A 1 284 ? -6.262 4.363 20.704 1.00 96.56 284 ILE A C 1
ATOM 2104 O O . ILE A 1 284 ? -6.335 4.772 21.859 1.00 96.56 284 ILE A O 1
ATOM 2108 N N . ILE A 1 285 ? -5.266 3.562 20.303 1.00 96.31 285 ILE A N 1
ATOM 2109 C CA . ILE A 1 285 ? -4.193 3.106 21.214 1.00 96.31 285 ILE A CA 1
ATOM 2110 C C . ILE A 1 285 ? -3.420 4.295 21.809 1.00 96.31 285 ILE A C 1
ATOM 2112 O O . ILE A 1 285 ? -3.007 4.252 22.966 1.00 96.31 285 ILE A O 1
ATOM 2116 N N . LYS A 1 286 ? -3.230 5.369 21.034 1.00 96.88 286 LYS A N 1
ATOM 2117 C CA . LYS A 1 286 ? -2.554 6.596 21.479 1.00 96.88 286 LYS A CA 1
ATOM 2118 C C . LYS A 1 286 ? -3.461 7.557 22.258 1.00 96.88 286 LYS A C 1
ATOM 2120 O O . LYS A 1 286 ? -2.952 8.541 22.785 1.00 96.88 286 LYS A O 1
ATOM 2125 N N . GLY A 1 287 ? -4.769 7.299 22.322 1.00 95.94 287 GLY A N 1
ATOM 2126 C CA . GLY A 1 287 ? -5.758 8.243 22.852 1.00 95.94 287 GLY A CA 1
ATOM 2127 C C . GLY A 1 287 ? -5.997 9.466 21.955 1.00 95.94 287 GLY A C 1
ATOM 2128 O O . GLY A 1 287 ? -6.546 10.462 22.416 1.00 95.94 287 GLY A O 1
ATOM 2129 N N . ASP A 1 288 ? -5.583 9.410 20.687 1.00 97.75 288 ASP A N 1
ATOM 2130 C CA . ASP A 1 288 ? -5.791 10.461 19.687 1.00 97.75 288 ASP A CA 1
ATOM 2131 C C . ASP A 1 288 ? -7.173 10.289 19.035 1.00 97.75 288 ASP A C 1
ATOM 2133 O O . ASP A 1 288 ? -7.329 9.746 17.937 1.00 97.75 288 ASP A O 1
ATOM 2137 N N . TYR A 1 289 ? -8.219 10.660 19.774 1.00 97.19 289 TYR A N 1
ATOM 2138 C CA . TYR A 1 289 ? -9.596 10.437 19.328 1.00 97.19 289 TYR A CA 1
ATOM 2139 C C . TYR A 1 289 ? -10.017 11.353 18.179 1.00 97.19 289 TYR A C 1
ATOM 2141 O O . TYR A 1 289 ? -10.876 10.948 17.399 1.00 97.19 289 TYR A O 1
ATOM 2149 N N . GLU A 1 290 ? -9.396 12.524 18.031 1.00 97.88 290 GLU A N 1
ATOM 2150 C CA . GLU A 1 290 ? -9.593 13.407 16.875 1.00 97.88 290 GLU A CA 1
ATOM 2151 C C . GLU A 1 290 ? -9.147 12.689 15.592 1.00 97.88 290 GLU A C 1
ATOM 2153 O O . GLU A 1 290 ? -9.931 12.525 14.650 1.00 97.88 290 GLU A O 1
ATOM 2158 N N . ALA A 1 291 ? -7.924 12.138 15.580 1.00 97.75 291 ALA A N 1
ATOM 2159 C CA . ALA A 1 291 ? -7.433 11.378 14.435 1.00 97.75 291 ALA A CA 1
ATOM 2160 C C . ALA A 1 291 ? -8.279 10.125 14.163 1.00 97.75 291 ALA A C 1
ATOM 2162 O O . ALA A 1 291 ? -8.553 9.810 13.003 1.00 97.75 291 ALA A O 1
ATOM 2163 N N . ALA A 1 292 ? -8.731 9.417 15.206 1.00 98.00 292 ALA A N 1
ATOM 2164 C CA . ALA A 1 292 ? -9.631 8.275 15.050 1.00 98.00 292 ALA A CA 1
ATOM 2165 C C . ALA A 1 292 ? -10.972 8.697 14.421 1.00 98.00 292 ALA A C 1
ATOM 2167 O O . ALA A 1 292 ? -11.416 8.076 13.452 1.00 98.00 292 ALA A O 1
ATOM 2168 N N . TYR A 1 293 ? -11.586 9.777 14.911 1.00 98.31 293 TYR A N 1
ATOM 2169 C CA . TYR A 1 293 ? -12.852 10.313 14.408 1.00 98.31 293 TYR A CA 1
ATOM 2170 C C . TYR A 1 293 ? -12.754 10.759 12.942 1.00 98.31 293 TYR A C 1
ATOM 2172 O O . TYR A 1 293 ? -13.654 10.499 12.139 1.00 98.31 293 TYR A O 1
ATOM 2180 N N . ALA A 1 294 ? -11.617 11.335 12.543 1.00 98.25 294 ALA A N 1
ATOM 2181 C CA . ALA A 1 294 ? -11.354 11.733 11.162 1.00 98.25 294 ALA A CA 1
ATOM 2182 C C . ALA A 1 294 ? -11.330 10.549 10.170 1.00 98.25 294 ALA A C 1
ATOM 2184 O O . ALA A 1 294 ? -11.535 10.747 8.965 1.00 98.25 294 ALA A O 1
ATOM 2185 N N . THR A 1 295 ? -11.115 9.312 10.637 1.00 98.38 295 THR A N 1
ATOM 2186 C CA . THR A 1 295 ? -11.191 8.104 9.788 1.00 98.38 295 THR A CA 1
ATOM 2187 C C . THR A 1 295 ? -12.618 7.602 9.547 1.00 98.38 295 THR A C 1
ATOM 2189 O O . THR A 1 295 ? -12.828 6.796 8.637 1.00 98.38 295 THR A O 1
ATOM 2192 N N . LEU A 1 296 ? -13.595 8.075 10.325 1.00 98.38 296 LEU A N 1
ATOM 2193 C CA . LEU A 1 296 ? -14.992 7.653 10.239 1.00 98.38 296 LEU A CA 1
ATOM 2194 C C . LEU A 1 296 ? -15.687 8.219 8.991 1.00 98.38 296 LEU A C 1
ATOM 2196 O O . LEU A 1 296 ? -15.296 9.261 8.460 1.00 98.38 296 LEU A O 1
ATOM 2200 N N . SER A 1 297 ? -16.718 7.521 8.512 1.00 98.31 297 SER A N 1
ATOM 2201 C CA . SER A 1 297 ? -17.564 7.984 7.406 1.00 98.31 297 SER A CA 1
ATOM 2202 C C . SER A 1 297 ? -18.434 9.162 7.831 1.00 98.31 297 SER A C 1
ATOM 2204 O O . SER A 1 297 ? -18.752 9.315 9.014 1.00 98.31 297 SER A O 1
ATOM 2206 N N . GLY A 1 298 ? -18.892 9.973 6.872 1.00 98.19 298 GLY A N 1
ATOM 2207 C CA . GLY A 1 298 ? -19.820 11.071 7.171 1.00 98.19 298 GLY A CA 1
ATOM 2208 C C . GLY A 1 298 ? -21.111 10.585 7.846 1.00 98.19 298 GLY A C 1
ATOM 2209 O O . GLY A 1 298 ? -21.664 11.260 8.715 1.00 98.19 298 GLY A O 1
ATOM 2210 N N . ARG A 1 299 ? -21.559 9.365 7.513 1.00 97.38 299 ARG A N 1
ATOM 2211 C CA . ARG A 1 299 ? -22.678 8.702 8.195 1.00 97.38 299 ARG A CA 1
ATOM 2212 C C . ARG A 1 299 ? -22.368 8.475 9.672 1.00 97.38 299 ARG A C 1
ATOM 2214 O O . ARG A 1 299 ? -23.184 8.849 10.508 1.00 97.38 299 ARG A O 1
ATOM 2221 N N . GLN A 1 300 ? -21.221 7.890 10.000 1.00 97.31 300 GLN A N 1
ATOM 2222 C CA . GLN A 1 300 ? -20.862 7.601 11.386 1.00 97.31 300 GLN A CA 1
ATOM 2223 C C . GLN A 1 300 ? -20.617 8.887 12.193 1.00 97.31 300 GLN A C 1
ATOM 2225 O O . GLN A 1 300 ? -21.078 8.994 13.327 1.00 97.31 300 GLN A O 1
ATOM 2230 N N . GLN A 1 301 ? -19.993 9.897 11.580 1.00 97.94 301 GLN A N 1
ATOM 2231 C CA . GLN A 1 301 ? -19.809 11.231 12.169 1.00 97.94 301 GLN A CA 1
ATOM 2232 C C . GLN A 1 301 ? -21.142 11.959 12.431 1.00 97.94 301 GLN A C 1
ATOM 2234 O O . GLN A 1 301 ? -21.228 12.817 13.302 1.00 97.94 301 GLN A O 1
ATOM 2239 N N . SER A 1 302 ? -22.217 11.611 11.716 1.00 97.56 302 SER A N 1
ATOM 2240 C CA . SER A 1 302 ? -23.548 12.179 11.975 1.00 97.56 302 SER A CA 1
ATOM 2241 C C . SER A 1 302 ? -24.265 11.573 13.190 1.00 97.56 302 SER A C 1
ATOM 2243 O O . SER A 1 302 ? -25.254 12.140 13.654 1.00 97.56 302 SER A O 1
ATOM 2245 N N . ILE A 1 303 ? -23.799 10.426 13.704 1.00 96.25 303 ILE A N 1
ATOM 2246 C CA . ILE A 1 303 ? -24.427 9.737 14.845 1.00 96.25 303 ILE A CA 1
ATOM 2247 C C . ILE A 1 303 ? -24.055 10.410 16.166 1.00 96.25 303 ILE A C 1
ATOM 2249 O O . ILE A 1 303 ? -24.911 10.556 17.039 1.00 96.25 303 ILE A O 1
ATOM 2253 N N . ALA A 1 304 ? -22.793 10.805 16.313 1.00 95.19 304 ALA A N 1
ATOM 2254 C CA . ALA A 1 304 ? -22.283 11.483 17.494 1.00 95.19 304 ALA A CA 1
ATOM 2255 C C . ALA A 1 304 ? -21.219 12.503 17.069 1.00 95.19 304 ALA A C 1
ATOM 2257 O O . ALA A 1 304 ? -20.352 12.143 16.272 1.00 95.19 304 ALA A O 1
ATOM 2258 N N . PRO A 1 305 ? -21.256 13.742 17.594 1.00 97.31 305 PRO A N 1
ATOM 2259 C CA . PRO A 1 305 ? -20.188 14.703 17.367 1.00 97.31 305 PRO A CA 1
ATOM 2260 C C . PRO A 1 305 ? -18.868 14.189 17.953 1.00 97.31 305 PRO A C 1
ATOM 2262 O O . PRO A 1 305 ? -18.847 13.361 18.866 1.00 97.31 305 PRO A O 1
ATOM 2265 N N . GLU A 1 306 ? -17.757 14.729 17.460 1.00 97.75 306 GLU A N 1
ATOM 2266 C CA . GLU A 1 306 ? -16.404 14.313 17.844 1.00 97.75 306 GLU A CA 1
ATOM 2267 C C . GLU A 1 306 ? -16.178 14.307 19.363 1.00 97.75 306 GLU A C 1
ATOM 2269 O O . GLU A 1 306 ? -15.619 13.354 19.903 1.00 97.75 306 GLU A O 1
ATOM 2274 N N . GLN A 1 307 ? -16.670 15.331 20.068 1.00 98.00 307 GLN A N 1
ATOM 2275 C CA . GLN A 1 307 ? -16.536 15.433 21.521 1.00 98.00 307 GLN A CA 1
ATOM 2276 C C . GLN A 1 307 ? -17.223 14.268 22.252 1.00 98.00 307 GLN A C 1
ATOM 2278 O O . GLN A 1 307 ? -16.644 13.702 23.181 1.00 98.00 307 GLN A O 1
ATOM 2283 N N . ASP A 1 308 ? -18.422 13.877 21.814 1.00 97.75 308 ASP A N 1
ATOM 2284 C CA . ASP A 1 308 ? -19.164 12.759 22.405 1.00 97.75 308 ASP A CA 1
ATOM 2285 C C . ASP A 1 308 ? -18.469 11.429 22.096 1.00 97.75 308 ASP A C 1
ATOM 2287 O O . ASP A 1 308 ? -18.368 10.563 22.966 1.00 97.75 308 ASP A O 1
ATOM 2291 N N . PHE A 1 309 ? -17.946 11.272 20.877 1.00 97.12 309 PHE A N 1
ATOM 2292 C CA . PHE A 1 309 ? -17.147 10.111 20.483 1.00 97.12 309 PHE A CA 1
ATOM 2293 C C . PHE A 1 309 ? -15.885 9.971 21.346 1.00 97.12 309 PHE A C 1
ATOM 2295 O O . PHE A 1 309 ? -15.635 8.904 21.914 1.00 97.12 309 PHE A O 1
ATOM 23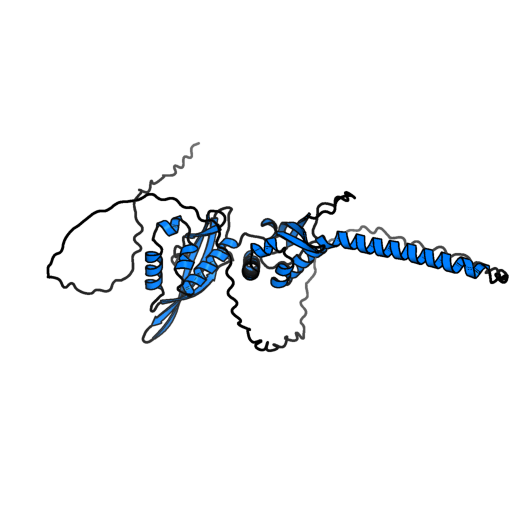02 N N . ALA A 1 310 ? -15.124 11.056 21.506 1.00 97.56 310 ALA A N 1
ATOM 2303 C CA . ALA A 1 310 ? -13.924 11.086 22.332 1.00 97.56 310 ALA A CA 1
ATOM 2304 C C . ALA A 1 310 ? -14.247 10.797 23.803 1.00 97.56 310 ALA A C 1
ATOM 2306 O O . ALA A 1 310 ? -13.562 9.996 24.436 1.00 97.56 310 ALA A O 1
ATOM 2307 N N . GLN A 1 311 ? -15.321 11.380 24.350 1.00 97.50 311 GLN A N 1
ATOM 2308 C CA . GLN A 1 311 ? -15.742 11.123 25.727 1.00 97.50 311 GLN A CA 1
ATOM 2309 C C . GLN A 1 311 ? -16.151 9.661 25.939 1.00 97.50 311 GLN A C 1
ATOM 2311 O O . GLN A 1 311 ? -15.773 9.058 26.946 1.00 97.50 311 GLN A O 1
ATOM 2316 N N . GLN A 1 312 ? -16.888 9.070 24.993 1.00 96.00 312 GLN A N 1
ATOM 2317 C CA . GLN A 1 312 ? -17.275 7.661 25.054 1.00 96.00 312 GLN A CA 1
ATOM 2318 C C . GLN A 1 312 ? -16.046 6.748 25.038 1.00 96.00 312 GLN A C 1
ATOM 2320 O O . GLN A 1 312 ? -15.909 5.906 25.928 1.00 96.00 312 GLN A O 1
ATOM 2325 N N . LEU A 1 313 ? -15.111 6.950 24.106 1.00 95.12 313 LEU A N 1
ATOM 2326 C CA . LEU A 1 313 ? -13.879 6.160 24.051 1.00 95.12 313 LEU A CA 1
ATOM 2327 C C . LEU A 1 313 ? -12.986 6.380 25.273 1.00 95.12 313 LEU A C 1
ATOM 2329 O O . LEU A 1 313 ? -12.467 5.411 25.816 1.00 95.12 313 LEU A O 1
ATOM 2333 N N . GLN A 1 314 ? -12.865 7.611 25.767 1.00 96.19 314 GLN A N 1
ATOM 2334 C CA . GLN A 1 314 ? -12.109 7.904 26.982 1.00 96.19 314 GLN A CA 1
ATOM 2335 C C . GLN A 1 314 ? -12.737 7.244 28.213 1.00 96.19 314 GLN A C 1
ATOM 2337 O O . GLN A 1 314 ? -12.018 6.757 29.082 1.00 96.19 314 GLN A O 1
ATOM 2342 N N . SER A 1 315 ? -14.067 7.178 28.298 1.00 95.19 315 SER A N 1
ATOM 2343 C CA . SER A 1 315 ? -14.740 6.458 29.384 1.00 95.19 315 SER A CA 1
ATOM 2344 C C . SER A 1 315 ? -14.530 4.943 29.292 1.00 95.19 315 SER A C 1
ATOM 2346 O O . SER A 1 315 ? -14.378 4.281 30.318 1.00 95.19 315 SER A O 1
ATOM 2348 N N . ALA A 1 316 ? -14.457 4.406 28.070 1.00 93.81 316 ALA A N 1
ATOM 2349 C CA . ALA A 1 316 ? -14.260 2.985 27.817 1.00 93.81 316 ALA A CA 1
ATOM 2350 C C . ALA A 1 316 ? -12.796 2.538 27.973 1.00 93.81 316 ALA A C 1
ATOM 2352 O O . ALA A 1 316 ? -12.561 1.439 28.462 1.00 93.81 316 ALA A O 1
ATOM 2353 N N . PHE A 1 317 ? -11.823 3.367 27.575 1.00 94.06 317 PHE A N 1
ATOM 2354 C CA . PHE A 1 317 ? -10.406 2.992 27.439 1.00 94.06 317 PHE A CA 1
ATOM 2355 C C . PHE A 1 317 ? -9.421 3.876 28.225 1.00 94.06 317 PHE A C 1
ATOM 2357 O O . PHE A 1 317 ? -8.223 3.599 28.254 1.00 94.06 317 PHE A O 1
ATOM 2364 N N . GLY A 1 318 ? -9.892 4.948 28.867 1.00 89.19 318 GLY A N 1
ATOM 2365 C CA . GLY A 1 318 ? -9.053 5.884 29.626 1.00 89.19 318 GLY A CA 1
ATOM 2366 C C . GLY A 1 318 ? -8.812 5.492 31.087 1.00 89.19 318 GLY A C 1
ATOM 2367 O O . GLY A 1 318 ? -8.068 6.177 31.788 1.00 89.19 318 GLY A O 1
ATOM 2368 N N . GLY A 1 319 ? -9.445 4.417 31.563 1.00 91.75 319 GLY A N 1
ATOM 2369 C CA . GLY A 1 319 ? -9.406 3.975 32.957 1.00 91.75 319 GLY A CA 1
ATOM 2370 C C . GLY A 1 319 ? -8.678 2.645 33.154 1.00 91.75 319 GLY A C 1
ATOM 2371 O O . GLY A 1 319 ? -7.546 2.451 32.712 1.00 91.75 319 GLY A O 1
ATOM 2372 N N . ALA A 1 320 ? -9.346 1.729 33.861 1.00 93.12 320 ALA A N 1
ATOM 2373 C CA . ALA A 1 320 ? -8.846 0.382 34.127 1.00 93.12 320 ALA A CA 1
ATOM 2374 C C . ALA A 1 320 ? -8.705 -0.458 32.849 1.00 93.12 320 ALA A C 1
ATOM 2376 O O . ALA A 1 320 ? -7.803 -1.285 32.761 1.00 93.12 320 ALA A O 1
ATOM 2377 N N . VAL A 1 321 ? -9.584 -0.254 31.868 1.00 95.38 321 VAL A N 1
ATOM 2378 C CA . VAL A 1 321 ? -9.541 -0.933 30.570 1.00 95.38 321 VAL A CA 1
ATOM 2379 C C . VAL A 1 321 ? -8.685 -0.108 29.619 1.00 95.38 321 VAL A C 1
ATOM 2381 O O . VAL A 1 321 ? -8.887 1.096 29.519 1.00 95.38 321 VAL A O 1
ATOM 2384 N N . ARG A 1 322 ? -7.751 -0.745 28.913 1.00 94.44 322 ARG A N 1
ATOM 2385 C CA . ARG A 1 322 ? -6.905 -0.131 27.884 1.00 94.44 322 ARG A CA 1
ATOM 2386 C C . ARG A 1 322 ? -6.856 -1.013 26.648 1.00 94.44 322 ARG A C 1
ATOM 2388 O O . ARG A 1 322 ? -6.808 -2.234 26.766 1.00 94.44 322 ARG A O 1
ATOM 2395 N N . LEU A 1 323 ? -6.833 -0.397 25.472 1.00 95.44 323 LEU A N 1
ATOM 2396 C CA . LEU A 1 323 ? -6.565 -1.099 24.221 1.00 95.44 323 LEU A CA 1
ATOM 2397 C C . LEU A 1 323 ? -5.049 -1.203 24.016 1.00 95.44 323 LEU A C 1
ATOM 2399 O O . LEU A 1 323 ? -4.381 -0.184 23.874 1.00 95.44 323 LEU A O 1
ATOM 2403 N N . GLU A 1 324 ? -4.505 -2.419 24.004 1.00 95.69 324 GLU A N 1
ATOM 2404 C CA . GLU A 1 324 ? -3.061 -2.631 23.819 1.00 95.69 324 GLU A CA 1
ATOM 2405 C C . GLU A 1 324 ? -2.674 -2.755 22.349 1.00 95.69 324 GLU A C 1
ATOM 2407 O O . GLU A 1 324 ? -1.651 -2.231 21.914 1.00 95.69 324 GLU A O 1
ATOM 2412 N N . SER A 1 325 ? -3.474 -3.486 21.575 1.00 96.12 325 SER A N 1
ATOM 2413 C CA . SER A 1 325 ? -3.214 -3.720 20.157 1.00 96.12 325 SER A CA 1
ATOM 2414 C C . SER A 1 325 ? -4.496 -4.071 19.412 1.00 96.12 325 SER A C 1
ATOM 2416 O O . SER A 1 325 ? -5.455 -4.571 20.004 1.00 96.12 325 SER A O 1
ATOM 2418 N N . CYS A 1 326 ? -4.495 -3.865 18.095 1.00 97.31 326 CYS A N 1
ATOM 2419 C CA . CYS A 1 326 ? -5.478 -4.473 17.204 1.00 97.31 326 CYS A CA 1
ATOM 2420 C C . CYS A 1 326 ? -4.771 -5.393 16.214 1.00 97.31 326 CYS A C 1
ATOM 2422 O O . CYS A 1 326 ? -3.661 -5.118 15.761 1.00 97.31 326 CYS A O 1
ATOM 2424 N N . THR A 1 327 ? -5.413 -6.505 15.887 1.00 96.62 327 THR A N 1
ATOM 2425 C CA . THR A 1 327 ? -4.932 -7.477 14.908 1.00 96.62 327 THR A CA 1
ATOM 2426 C C . THR A 1 327 ? -5.999 -7.653 13.841 1.00 96.62 327 THR A C 1
ATOM 2428 O O . THR A 1 327 ? -7.124 -8.036 14.154 1.00 96.62 327 THR A O 1
ATOM 2431 N N . LEU A 1 328 ? -5.655 -7.352 12.591 1.00 97.12 328 LEU A N 1
ATOM 2432 C CA . LEU A 1 328 ? -6.528 -7.574 11.441 1.00 97.12 328 LEU A CA 1
ATOM 2433 C C . LEU A 1 328 ? -6.487 -9.048 11.034 1.00 97.12 328 LEU A C 1
ATOM 2435 O O . LEU A 1 328 ? -5.406 -9.626 10.915 1.00 97.12 328 LEU A O 1
ATOM 2439 N N . ASP A 1 329 ? -7.653 -9.636 10.782 1.00 96.69 329 ASP A N 1
ATOM 2440 C CA . ASP A 1 329 ? -7.762 -10.945 10.150 1.00 96.69 329 ASP A CA 1
ATOM 2441 C C . ASP A 1 329 ? -7.846 -10.776 8.629 1.00 96.69 329 ASP A C 1
ATOM 2443 O O . ASP A 1 329 ? -8.921 -10.603 8.051 1.00 96.69 329 ASP A O 1
ATOM 2447 N N . TYR A 1 330 ? -6.693 -10.830 7.963 1.00 96.38 330 TYR A N 1
ATOM 2448 C CA . TYR A 1 330 ? -6.607 -10.667 6.510 1.00 96.38 330 TYR A CA 1
ATOM 2449 C C . TYR A 1 330 ? -7.350 -11.756 5.725 1.00 96.38 330 TYR A C 1
ATOM 2451 O O . TYR A 1 330 ? -7.709 -11.511 4.576 1.00 96.38 330 TYR A O 1
ATOM 2459 N N . ALA A 1 331 ? -7.625 -12.926 6.317 1.00 95.81 331 ALA A N 1
ATOM 2460 C CA . ALA A 1 331 ? -8.395 -13.975 5.647 1.00 95.81 331 ALA A CA 1
ATOM 2461 C C . ALA A 1 331 ? -9.884 -13.609 5.524 1.00 95.81 331 ALA A C 1
ATOM 2463 O O . ALA A 1 331 ? -10.550 -14.034 4.582 1.00 95.81 331 ALA A O 1
ATOM 2464 N N . SER A 1 332 ? -10.393 -12.783 6.443 1.00 96.31 332 SER A N 1
ATOM 2465 C CA . SER A 1 332 ? -11.754 -12.234 6.395 1.00 96.31 332 SER A CA 1
ATOM 2466 C C . SER A 1 332 ? -11.896 -11.023 5.460 1.00 96.31 332 SER A C 1
ATOM 2468 O O . SER A 1 332 ? -13.013 -10.555 5.208 1.00 96.31 332 SER A O 1
ATOM 2470 N N . TYR A 1 333 ? -10.774 -10.491 4.955 1.00 98.12 333 TYR A N 1
ATOM 2471 C CA . TYR A 1 333 ? -10.775 -9.261 4.180 1.00 98.12 333 TYR A CA 1
ATOM 2472 C C . TYR A 1 333 ? -11.419 -9.455 2.812 1.00 98.12 333 TYR A C 1
ATOM 2474 O O . TYR A 1 333 ? -11.000 -10.284 2.004 1.00 98.12 333 TYR A O 1
ATOM 2482 N N . HIS A 1 334 ? -12.408 -8.620 2.521 1.00 97.12 334 HIS A N 1
ATOM 2483 C CA . HIS A 1 334 ? -13.039 -8.558 1.216 1.00 97.12 334 HIS A CA 1
ATOM 2484 C C . HIS A 1 334 ? -13.300 -7.108 0.829 1.00 97.12 334 HIS A C 1
ATOM 2486 O O . HIS A 1 334 ? -13.697 -6.278 1.646 1.00 97.12 334 HIS A O 1
ATOM 2492 N N . VAL A 1 335 ? -13.085 -6.810 -0.449 1.00 97.62 335 VAL A N 1
ATOM 2493 C CA . VAL A 1 335 ? -13.251 -5.474 -1.016 1.00 97.62 335 VAL A CA 1
ATOM 2494 C C . VAL A 1 335 ? -14.050 -5.554 -2.309 1.00 97.62 335 VAL A C 1
ATOM 2496 O O . VAL A 1 335 ? -13.865 -6.448 -3.134 1.00 97.62 335 VAL A O 1
ATOM 2499 N N . GLN A 1 336 ? -14.964 -4.610 -2.458 1.00 97.31 336 GLN A N 1
ATOM 2500 C CA . GLN A 1 336 ? -15.768 -4.351 -3.642 1.00 97.31 336 GLN A CA 1
ATOM 2501 C C . GLN A 1 336 ? -15.473 -2.925 -4.127 1.00 97.31 336 GLN A C 1
ATOM 2503 O O . GLN A 1 336 ? -14.631 -2.230 -3.564 1.00 97.31 336 GLN A O 1
ATOM 2508 N N . ALA A 1 337 ? -16.163 -2.473 -5.177 1.00 95.00 337 ALA A N 1
ATOM 2509 C CA . ALA A 1 337 ? -15.905 -1.165 -5.782 1.00 95.00 337 ALA A CA 1
ATOM 2510 C C . ALA A 1 337 ? -15.952 -0.006 -4.766 1.00 95.00 337 ALA A C 1
ATOM 2512 O O . ALA A 1 337 ? -15.041 0.814 -4.740 1.00 95.00 337 ALA A O 1
ATOM 2513 N N . ASN A 1 338 ? -16.983 0.026 -3.912 1.00 97.75 338 ASN A N 1
ATOM 2514 C CA . ASN A 1 338 ? -17.244 1.147 -2.997 1.00 97.75 338 ASN A CA 1
ATOM 2515 C C . ASN A 1 338 ? -17.389 0.729 -1.524 1.00 97.75 338 ASN A C 1
ATOM 2517 O O . ASN A 1 338 ? -17.738 1.560 -0.685 1.00 97.75 338 ASN A O 1
ATOM 2521 N N . SER A 1 339 ? -17.165 -0.546 -1.209 1.00 98.00 339 SER A N 1
ATOM 2522 C CA . SER A 1 339 ? -17.286 -1.095 0.141 1.00 98.00 339 SER A CA 1
ATOM 2523 C C . SER A 1 339 ? -16.200 -2.130 0.408 1.00 98.00 339 SER A C 1
ATOM 2525 O O . SER A 1 339 ? -15.718 -2.790 -0.510 1.00 98.00 339 SER A O 1
ATOM 2527 N N . ALA A 1 340 ? -15.817 -2.283 1.668 1.00 98.25 340 ALA A N 1
ATOM 2528 C CA . ALA A 1 340 ? -14.929 -3.349 2.115 1.00 98.25 340 ALA A CA 1
ATOM 2529 C C . ALA A 1 340 ? -15.316 -3.772 3.529 1.00 98.25 340 ALA A C 1
ATOM 2531 O O . ALA A 1 340 ? -15.961 -2.995 4.233 1.00 98.25 340 ALA A O 1
ATOM 2532 N N . ALA A 1 341 ? -14.899 -4.954 3.967 1.00 97.88 341 ALA A N 1
ATOM 2533 C CA . ALA A 1 341 ? -14.933 -5.290 5.382 1.00 97.88 341 ALA A CA 1
ATOM 2534 C C . ALA A 1 341 ? -13.806 -6.245 5.782 1.00 97.88 341 ALA A C 1
ATOM 2536 O O . ALA A 1 341 ? -13.267 -6.984 4.956 1.00 97.88 341 ALA A O 1
ATOM 2537 N N . VAL A 1 342 ? -13.431 -6.178 7.059 1.00 97.88 342 VAL A N 1
ATOM 2538 C CA . VAL A 1 342 ? -12.401 -7.014 7.684 1.00 97.88 342 VAL A CA 1
ATOM 2539 C C . VAL A 1 342 ? -12.757 -7.253 9.148 1.00 97.88 342 VAL A C 1
ATOM 2541 O O . VAL A 1 342 ? -13.166 -6.331 9.852 1.00 97.88 342 VAL A O 1
ATOM 2544 N N . ALA A 1 343 ? -12.587 -8.479 9.624 1.00 96.81 343 ALA A N 1
ATOM 2545 C CA . ALA A 1 343 ? -12.620 -8.775 11.043 1.00 96.81 343 ALA A CA 1
ATOM 2546 C C . ALA A 1 343 ? -11.337 -8.261 11.710 1.00 96.81 343 ALA A C 1
ATOM 2548 O O . ALA A 1 343 ? -10.224 -8.398 11.195 1.00 96.81 343 ALA A O 1
ATOM 2549 N N . MET A 1 344 ? -11.494 -7.656 12.878 1.00 96.69 344 MET A N 1
ATOM 2550 C CA . MET A 1 344 ? -10.403 -7.136 13.679 1.00 96.69 344 MET A CA 1
ATOM 2551 C C . MET A 1 344 ? -10.573 -7.578 15.126 1.00 96.69 344 MET A C 1
ATOM 2553 O O . MET A 1 344 ? -11.641 -7.435 15.722 1.00 96.69 344 MET A O 1
ATOM 2557 N N . LYS A 1 345 ? -9.492 -8.098 15.700 1.00 96.25 345 LYS A N 1
ATOM 2558 C CA . LYS A 1 345 ? -9.404 -8.441 17.114 1.00 96.25 345 LYS A CA 1
ATOM 2559 C C . LYS A 1 345 ? -8.740 -7.301 17.876 1.00 96.25 345 LYS A C 1
ATOM 2561 O O . LYS A 1 345 ? -7.577 -6.990 17.636 1.00 96.25 345 LYS A O 1
ATOM 2566 N N . PHE A 1 346 ? -9.467 -6.709 18.809 1.00 95.06 346 PHE A N 1
ATOM 2567 C CA . PHE A 1 346 ? -8.969 -5.758 19.791 1.00 95.06 346 PHE A CA 1
ATOM 2568 C C . PHE A 1 346 ? -8.471 -6.519 21.022 1.00 95.06 346 PHE A C 1
ATOM 2570 O O . PHE A 1 346 ? -9.246 -7.232 21.659 1.00 95.06 346 PHE A O 1
ATOM 2577 N N . ASN A 1 347 ? -7.193 -6.378 21.366 1.00 94.81 347 ASN A N 1
ATOM 2578 C CA . ASN A 1 347 ? -6.630 -6.941 22.591 1.00 94.81 347 ASN A CA 1
ATOM 2579 C C . ASN A 1 347 ? -6.700 -5.879 23.693 1.00 94.81 347 ASN A C 1
ATOM 2581 O O . ASN A 1 347 ? -6.056 -4.832 23.609 1.00 94.81 347 ASN A O 1
ATOM 2585 N N . LEU A 1 348 ? -7.528 -6.145 24.698 1.00 94.94 348 LEU A N 1
ATOM 2586 C CA . LEU A 1 348 ? -7.843 -5.248 25.801 1.00 94.94 348 LEU A CA 1
ATOM 2587 C C . LEU A 1 348 ? -7.156 -5.738 27.070 1.00 94.94 348 LEU A C 1
ATOM 2589 O O . LEU A 1 348 ? -7.251 -6.919 27.390 1.00 94.94 348 LEU A O 1
ATOM 2593 N N . THR A 1 349 ? -6.560 -4.832 27.833 1.00 95.12 349 THR A N 1
ATOM 2594 C CA . THR A 1 349 ? -6.028 -5.125 29.164 1.00 95.12 349 THR A CA 1
ATOM 2595 C C . THR A 1 349 ? -6.810 -4.373 30.223 1.00 95.12 349 THR A C 1
ATOM 2597 O O . THR A 1 349 ? -7.005 -3.164 30.140 1.00 95.12 349 THR A O 1
ATOM 2600 N N . ILE A 1 350 ? -7.260 -5.109 31.233 1.00 95.44 350 ILE A N 1
ATOM 2601 C CA . ILE A 1 350 ? -8.057 -4.622 32.351 1.00 95.44 350 ILE A CA 1
ATOM 2602 C C . ILE A 1 350 ? -7.178 -4.655 33.597 1.00 95.44 350 ILE A C 1
ATOM 2604 O O . ILE A 1 350 ? -6.796 -5.721 34.075 1.00 95.44 350 ILE A O 1
ATOM 2608 N N . SER A 1 351 ? -6.847 -3.480 34.114 1.00 93.12 351 SER A N 1
ATOM 2609 C CA . SER A 1 351 ? -6.060 -3.295 35.330 1.00 93.12 351 SER A CA 1
ATOM 2610 C C . SER A 1 351 ? -6.966 -3.431 36.549 1.00 93.12 351 SER A C 1
ATOM 2612 O O . SER A 1 351 ? -7.919 -2.670 36.707 1.00 93.12 351 SER A O 1
ATOM 2614 N N . MET A 1 352 ? -6.673 -4.388 37.424 1.00 93.19 352 MET A N 1
ATOM 2615 C CA . MET A 1 352 ? -7.417 -4.627 38.658 1.00 93.19 352 MET A CA 1
ATOM 2616 C C . MET A 1 352 ? -6.547 -4.252 39.856 1.00 93.19 352 MET A C 1
ATOM 2618 O O . MET A 1 352 ? -5.388 -4.651 39.949 1.00 93.19 352 MET A O 1
ATOM 2622 N N . SER A 1 353 ? -7.110 -3.498 40.800 1.00 89.56 353 SER A N 1
ATOM 2623 C CA . SER A 1 353 ? -6.370 -2.883 41.912 1.00 89.56 353 SER A CA 1
ATOM 2624 C C . SER A 1 353 ? -5.653 -3.885 42.827 1.00 89.56 353 SER A C 1
ATOM 2626 O O . SER A 1 353 ? -4.700 -3.511 43.500 1.00 89.56 353 SER A O 1
ATOM 2628 N N . SER A 1 354 ? -6.107 -5.142 42.872 1.00 90.00 354 SER A N 1
ATOM 2629 C CA . SER A 1 354 ? -5.619 -6.160 43.813 1.00 90.00 354 SER A CA 1
ATOM 2630 C C . SER A 1 354 ? -5.106 -7.451 43.168 1.00 90.00 354 SER A C 1
ATOM 2632 O O . SER A 1 354 ? -4.459 -8.239 43.849 1.00 90.00 354 SER A O 1
ATOM 2634 N N . THR A 1 355 ? -5.400 -7.704 41.890 1.00 86.94 355 THR A N 1
ATOM 2635 C CA . THR A 1 355 ? -5.186 -9.016 41.239 1.00 86.94 355 THR A CA 1
ATOM 2636 C C . THR A 1 355 ? -4.287 -8.962 40.003 1.00 86.94 355 THR A C 1
ATOM 2638 O O . THR A 1 355 ? -4.067 -9.993 39.372 1.00 86.94 355 THR A O 1
ATOM 2641 N N . GLY A 1 356 ? -3.735 -7.792 39.666 1.00 91.75 356 GLY A N 1
ATOM 2642 C CA . GLY A 1 356 ? -2.892 -7.604 38.483 1.00 91.75 356 GLY A CA 1
ATOM 2643 C C . GLY A 1 356 ? -3.700 -7.183 37.255 1.00 91.75 356 GLY A C 1
ATOM 2644 O O . GLY A 1 356 ? -4.702 -6.479 37.372 1.00 91.75 356 GLY A O 1
ATOM 2645 N N . SER A 1 357 ? -3.252 -7.576 36.065 1.00 93.44 357 SER A N 1
ATOM 2646 C CA . SER A 1 357 ? -3.918 -7.264 34.799 1.00 93.44 357 SER A CA 1
ATOM 2647 C C . SER A 1 357 ? -4.536 -8.514 34.165 1.00 93.44 357 SER A C 1
ATOM 2649 O O . SER A 1 357 ? -3.966 -9.602 34.222 1.00 93.44 357 SER A O 1
ATOM 2651 N N . LEU A 1 358 ? -5.715 -8.362 33.558 1.00 95.06 358 LEU A N 1
ATOM 2652 C CA . LEU A 1 358 ? -6.366 -9.390 32.741 1.00 95.06 358 LEU A CA 1
ATOM 2653 C C . LEU A 1 358 ? -6.398 -8.928 31.288 1.00 95.06 358 LEU A C 1
ATOM 2655 O O . LEU A 1 358 ? -6.962 -7.875 31.000 1.00 95.06 358 LEU A O 1
ATOM 2659 N N . THR A 1 359 ? -5.864 -9.735 30.376 1.00 94.25 359 THR A N 1
ATOM 2660 C CA . THR A 1 359 ? -5.979 -9.484 28.935 1.00 94.25 359 THR A CA 1
ATOM 2661 C C . THR A 1 359 ? -7.151 -10.277 28.359 1.00 94.25 359 THR A C 1
ATOM 2663 O O . THR A 1 359 ? -7.268 -11.482 28.579 1.00 94.25 359 THR A O 1
ATOM 2666 N N . THR A 1 360 ? -8.023 -9.607 27.612 1.00 94.44 360 THR A N 1
ATOM 2667 C CA . THR A 1 360 ? -9.161 -10.196 26.897 1.00 94.44 360 THR A CA 1
ATOM 2668 C C . THR A 1 360 ? -9.179 -9.729 25.441 1.00 94.44 360 THR A C 1
ATOM 2670 O O . THR A 1 360 ? -8.583 -8.711 25.097 1.00 94.44 360 THR A O 1
ATOM 2673 N N . GLY A 1 361 ? -9.831 -10.486 24.560 1.00 93.19 361 GLY A N 1
ATOM 2674 C CA . GLY A 1 361 ? -9.950 -10.160 23.140 1.00 93.19 361 GLY A CA 1
ATOM 2675 C C . GLY A 1 361 ? -11.395 -9.873 22.755 1.00 93.19 361 GLY A C 1
ATOM 2676 O O . GLY A 1 361 ? -12.272 -10.678 23.055 1.00 93.19 361 GLY A O 1
ATOM 2677 N N . LEU A 1 362 ? -11.634 -8.770 22.048 1.00 93.44 362 LEU A N 1
ATOM 2678 C CA . LEU A 1 362 ? -12.920 -8.455 21.427 1.00 93.44 362 LEU A CA 1
ATOM 2679 C C . LEU A 1 362 ? -12.778 -8.536 19.907 1.00 93.44 362 LEU A C 1
ATOM 2681 O O . LEU A 1 362 ? -11.901 -7.890 19.343 1.00 93.44 362 LEU A O 1
ATOM 2685 N N . VAL A 1 363 ? -13.635 -9.306 19.240 1.00 94.44 363 VAL A N 1
ATOM 2686 C CA . VAL A 1 363 ? -13.679 -9.365 17.773 1.00 94.44 363 VAL A CA 1
ATOM 2687 C C . VAL A 1 363 ? -14.792 -8.448 17.270 1.00 94.44 363 VAL A C 1
ATOM 2689 O O . VAL A 1 363 ? -15.900 -8.443 17.803 1.00 94.44 363 VAL A O 1
ATOM 2692 N N . SER A 1 364 ? -14.487 -7.645 16.258 1.00 95.62 364 SER A N 1
ATOM 2693 C CA . SER A 1 364 ? -15.440 -6.770 15.576 1.00 95.62 364 SER A CA 1
ATOM 2694 C C . SER A 1 364 ? -15.235 -6.865 14.074 1.00 95.62 364 SER A C 1
ATOM 2696 O O . SER A 1 364 ? -14.113 -7.092 13.617 1.00 95.62 364 SER A O 1
ATOM 2698 N N . VAL A 1 365 ? -16.298 -6.660 13.304 1.00 96.38 365 VAL A N 1
ATOM 2699 C CA . VAL A 1 365 ? -16.201 -6.526 11.851 1.00 96.38 365 VAL A CA 1
ATOM 2700 C C . VAL A 1 365 ? -16.199 -5.045 11.512 1.00 96.38 365 VAL A C 1
ATOM 2702 O O . VAL A 1 365 ? -17.182 -4.337 11.722 1.00 96.38 365 VAL A O 1
ATOM 2705 N N . LEU A 1 366 ? -15.080 -4.576 10.969 1.00 97.94 366 LEU A N 1
ATOM 2706 C CA . LEU A 1 366 ? -14.970 -3.230 10.436 1.00 97.94 366 LEU A CA 1
ATOM 2707 C C . LEU A 1 366 ? -15.527 -3.215 9.020 1.00 97.94 366 LEU A C 1
ATOM 2709 O O . LEU A 1 366 ? -15.049 -3.962 8.167 1.00 97.94 366 LEU A O 1
ATOM 2713 N N . SER A 1 367 ? -16.497 -2.344 8.764 1.00 98.12 367 SER A N 1
ATOM 2714 C CA . SER A 1 367 ? -17.014 -2.080 7.423 1.00 98.12 367 SER A CA 1
ATOM 2715 C C . SER A 1 367 ? -16.533 -0.721 6.940 1.00 98.12 367 SER A C 1
ATOM 2717 O O . SER A 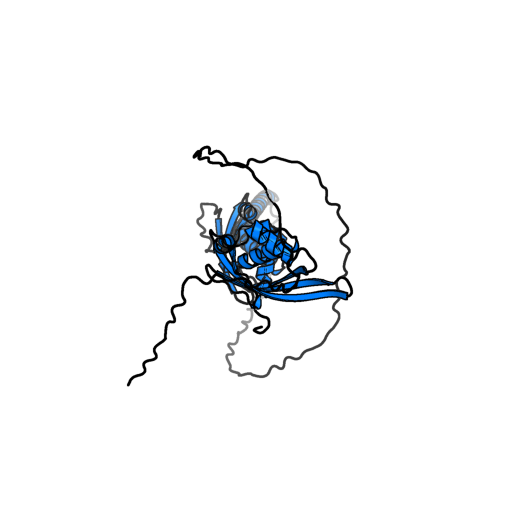1 367 ? -16.510 0.246 7.697 1.00 98.12 367 SER A O 1
ATOM 2719 N N . PHE A 1 368 ? -16.178 -0.629 5.665 1.00 98.56 368 PHE A N 1
ATOM 2720 C CA . PHE A 1 368 ? -15.649 0.577 5.044 1.00 98.56 368 PHE A CA 1
ATOM 2721 C C . PHE A 1 368 ? -16.491 0.989 3.852 1.00 98.56 368 PHE A C 1
ATOM 2723 O O . PHE A 1 368 ? -17.082 0.154 3.162 1.00 98.56 368 PHE A O 1
ATOM 2730 N N . ARG A 1 369 ? -16.460 2.287 3.567 1.00 98.31 369 ARG A N 1
ATOM 2731 C CA . ARG A 1 369 ? -17.070 2.894 2.390 1.00 98.31 369 ARG A CA 1
ATOM 2732 C C . ARG A 1 369 ? -16.085 3.843 1.724 1.00 98.31 369 ARG A C 1
ATOM 2734 O O . ARG A 1 369 ? -15.317 4.523 2.403 1.00 98.31 369 ARG A O 1
ATOM 2741 N N . LEU A 1 370 ? -16.114 3.889 0.398 1.00 98.19 370 LEU A N 1
ATOM 2742 C CA . LEU A 1 370 ? -15.375 4.884 -0.369 1.00 98.19 370 LEU A CA 1
ATOM 2743 C C . LEU A 1 370 ? -16.184 6.190 -0.433 1.00 98.19 370 LEU A C 1
ATOM 2745 O O . LEU A 1 370 ? -17.272 6.220 -1.006 1.00 98.19 370 LEU A O 1
ATOM 2749 N N . GLU A 1 371 ? -15.656 7.271 0.140 1.00 98.19 371 GLU A N 1
ATOM 2750 C CA . GLU A 1 371 ? -16.265 8.605 0.154 1.00 98.19 371 GLU A CA 1
ATOM 2751 C C . GLU A 1 371 ? -15.277 9.630 -0.409 1.00 98.19 371 GLU A C 1
ATOM 2753 O O . GLU A 1 371 ? -14.158 9.760 0.080 1.00 98.19 371 GLU A O 1
ATOM 2758 N N . HIS A 1 372 ? -15.679 10.367 -1.450 1.00 96.50 372 HIS A N 1
ATOM 2759 C CA . HIS A 1 372 ? -14.844 11.401 -2.087 1.00 96.50 372 HIS A CA 1
ATOM 2760 C C . HIS A 1 372 ? -13.437 10.909 -2.495 1.00 96.50 372 HIS A C 1
ATOM 2762 O O . HIS A 1 372 ? -12.464 11.653 -2.430 1.00 96.50 372 HIS A O 1
ATOM 2768 N N . GLY A 1 373 ? -13.320 9.636 -2.892 1.00 95.44 373 GLY A N 1
ATOM 2769 C CA . GLY A 1 373 ? -12.047 9.010 -3.267 1.00 95.44 373 GLY A CA 1
ATOM 2770 C C . GLY A 1 373 ? -11.193 8.505 -2.095 1.00 95.44 373 GLY A C 1
ATOM 2771 O O . GLY A 1 373 ? -10.142 7.919 -2.339 1.00 95.44 373 GLY A O 1
ATOM 2772 N N . GLY A 1 374 ? -11.634 8.676 -0.843 1.00 96.25 374 GLY A N 1
ATOM 2773 C CA . GLY A 1 374 ? -10.970 8.159 0.355 1.00 96.25 374 GLY A CA 1
ATOM 2774 C C . GLY A 1 374 ? -11.780 7.064 1.049 1.00 96.25 374 GLY A C 1
ATOM 2775 O O . GLY A 1 374 ? -13.006 7.123 1.111 1.00 96.25 374 GLY A O 1
ATOM 2776 N N . TRP A 1 375 ? -11.106 6.049 1.588 1.00 98.19 375 TRP A N 1
ATOM 2777 C CA . TRP A 1 375 ? -11.768 5.003 2.367 1.00 98.19 375 TRP A CA 1
ATOM 2778 C C . TRP A 1 375 ? -12.014 5.459 3.800 1.00 98.19 375 TRP A C 1
ATOM 2780 O O . TRP A 1 375 ? -11.086 5.885 4.492 1.00 98.19 375 TRP A O 1
ATOM 2790 N N . LYS A 1 376 ? -13.260 5.326 4.247 1.00 98.50 376 LYS A N 1
ATOM 2791 C CA . LYS A 1 376 ? -13.720 5.688 5.586 1.00 98.50 376 LYS A CA 1
ATOM 2792 C C . LYS A 1 376 ? -14.315 4.483 6.302 1.00 98.50 376 LYS A C 1
ATOM 2794 O O . LYS A 1 376 ? -14.894 3.609 5.656 1.00 98.50 376 LYS A O 1
ATOM 2799 N N . LEU A 1 377 ? -14.178 4.445 7.624 1.00 98.31 377 LEU A N 1
ATOM 2800 C CA . LEU A 1 377 ? -14.796 3.432 8.476 1.00 98.31 377 LEU A CA 1
ATOM 2801 C C . LEU A 1 377 ? -16.293 3.751 8.638 1.00 98.31 377 LEU A C 1
ATOM 2803 O O . LEU A 1 377 ? -16.646 4.770 9.227 1.00 98.31 377 LEU A O 1
ATOM 2807 N N . ASP A 1 378 ? -17.161 2.912 8.072 1.00 98.00 378 ASP A N 1
ATOM 2808 C CA . ASP A 1 378 ? -18.620 3.111 8.033 1.00 98.00 378 ASP A CA 1
ATOM 2809 C C . ASP A 1 378 ? -19.349 2.435 9.200 1.00 98.00 378 ASP A C 1
ATOM 2811 O O . ASP A 1 378 ? -20.409 2.901 9.605 1.00 98.00 378 ASP A O 1
ATOM 2815 N N . ASP A 1 379 ? -18.796 1.340 9.728 1.00 96.12 379 ASP A N 1
ATOM 2816 C CA . ASP A 1 379 ? -19.345 0.601 10.870 1.00 96.12 379 ASP A CA 1
ATOM 2817 C C . ASP A 1 379 ? -18.225 -0.187 11.574 1.00 96.12 379 ASP A C 1
ATOM 2819 O O . ASP A 1 379 ? -17.271 -0.634 10.933 1.00 96.12 379 ASP A O 1
ATOM 2823 N N . PHE A 1 380 ? -18.342 -0.361 12.887 1.00 91.31 380 PHE A N 1
ATOM 2824 C CA . PHE A 1 380 ? -17.455 -1.185 13.713 1.00 91.31 380 PHE A CA 1
ATOM 2825 C C . PHE A 1 380 ? -18.241 -1.905 14.820 1.00 91.31 380 PHE A C 1
ATOM 2827 O O . PHE A 1 380 ? -17.879 -1.884 15.999 1.00 91.31 380 PHE A O 1
ATOM 2834 N N . THR A 1 381 ? -19.348 -2.544 14.442 1.00 85.25 381 THR A N 1
ATOM 2835 C CA . THR A 1 381 ? -20.223 -3.272 15.365 1.00 85.25 381 THR A CA 1
ATOM 2836 C C . THR A 1 381 ? -19.511 -4.491 15.983 1.00 85.25 381 THR A C 1
ATOM 2838 O O . THR A 1 381 ? -19.081 -5.383 15.247 1.00 85.25 381 THR A O 1
ATOM 2841 N N . PRO A 1 382 ? -19.411 -4.579 17.328 1.00 82.44 382 PRO A N 1
ATOM 2842 C CA . PRO A 1 382 ? -18.873 -5.758 17.999 1.00 82.44 382 PRO A CA 1
ATOM 2843 C C . PRO A 1 382 ? -19.723 -6.987 17.676 1.00 82.44 382 PRO A C 1
ATOM 2845 O O . PRO A 1 382 ? -20.944 -6.959 17.852 1.00 82.44 382 PRO A O 1
ATOM 2848 N N . GLU A 1 383 ? -19.093 -8.075 17.240 1.00 77.19 383 GLU A N 1
ATOM 2849 C CA . GLU A 1 383 ? -19.812 -9.326 17.026 1.00 77.19 383 GLU A CA 1
ATOM 2850 C C . GLU A 1 383 ? -19.839 -10.118 18.344 1.00 77.19 383 GLU A C 1
ATOM 2852 O O . GLU A 1 383 ? -18.807 -10.241 19.013 1.00 77.19 383 GLU A O 1
ATOM 2857 N N . PRO A 1 384 ? -21.001 -10.635 18.791 1.00 72.31 384 PRO A N 1
ATOM 2858 C CA . PRO A 1 384 ? -21.044 -11.454 19.992 1.00 72.31 384 PRO A CA 1
ATOM 2859 C C . PRO A 1 384 ? -20.181 -12.703 19.792 1.00 72.31 384 PRO A C 1
ATOM 2861 O O . PRO A 1 384 ? -20.331 -13.420 18.804 1.00 72.31 384 PRO A O 1
ATOM 2864 N N . ALA A 1 385 ? -19.331 -13.001 20.777 1.00 62.78 385 ALA A N 1
ATOM 2865 C CA . ALA A 1 385 ? -18.362 -14.102 20.742 1.00 62.78 385 ALA A CA 1
ATOM 2866 C C . ALA A 1 385 ? -18.971 -15.504 20.515 1.00 62.78 385 ALA A C 1
ATOM 2868 O O . ALA A 1 385 ? -18.235 -16.464 20.348 1.00 62.78 385 ALA A O 1
ATOM 2869 N N . SER A 1 386 ? -20.299 -15.646 20.519 1.00 65.88 386 SER A N 1
ATOM 2870 C CA . SER A 1 386 ? -21.002 -16.912 20.291 1.00 65.88 386 SER A CA 1
ATOM 2871 C C . SER A 1 386 ? -21.178 -17.296 18.816 1.00 65.88 386 SER A C 1
ATOM 2873 O O . SER A 1 386 ? -21.757 -18.349 18.549 1.00 65.88 386 SER A O 1
ATOM 2875 N N . ARG A 1 387 ? -20.745 -16.455 17.862 1.00 54.47 387 ARG A N 1
ATOM 2876 C CA . ARG A 1 387 ? -20.863 -16.718 16.412 1.00 54.47 387 ARG A CA 1
ATOM 2877 C C . ARG A 1 387 ? -19.538 -16.896 15.665 1.00 54.47 387 ARG A C 1
ATOM 2879 O O . ARG A 1 387 ? -19.589 -17.274 14.497 1.00 54.47 387 ARG A O 1
ATOM 2886 N N . ALA A 1 388 ? -18.410 -16.644 16.325 1.00 50.59 388 ALA A N 1
ATOM 2887 C CA . ALA A 1 388 ? -17.073 -16.972 15.830 1.00 50.59 388 ALA A CA 1
ATOM 2888 C C . ALA A 1 388 ? -16.679 -18.372 16.310 1.00 50.59 388 ALA A C 1
ATOM 2890 O O . ALA A 1 388 ? -16.017 -19.091 15.529 1.00 50.59 388 ALA A O 1
#

pLDDT: mean 75.93, std 25.75, range [28.3, 98.56]

Nearest PDB structures (foldseek):
  5ien-assembly2_B  TM=7.487E-01  e=5.849E-05  synthetic construct
  2w2c-assembly1_K  TM=6.568E-01  e=4.405E-04  Homo sapiens
  2w2c-assembly1_N  TM=6.464E-01  e=5.237E-04  Homo sapiens
  2w2c-assembly1_L  TM=6.442E-01  e=6.226E-04  Homo sapiens
  3soa-assembly1_A  TM=6.351E-01  e=5.877E-04  Homo sapiens

Secondary structure (DSSP, 8-state):
----------PPPS----------------------------------------------------PPP------PPPPP-------------------------PPP-----------------HHHHHHHHHHHHHHHHHHHHHHHHHHHHHHHHHHHHHHHHHHHHHHHTT-HHHHHHTB-HHHHTTS-HHHHHHHHHHHHHHH----B-PPPB-------TTS--SEEEEEEEEESSSEEEEEEEEEEETTEEEEEEE-HHHH-S--HHHHHHHHHHHHHHHT-HHHHHHTB-HHHHTTS-HHHHHHHHHHHHSSSEEEEEEEEEEEEEEE-SSEEEEEEEEEEEEEETTTEEEEEEEEEEEEEEEETTEEEEEE-PBPPTT--

Foldseek 3Di:
DDDDDDDDDDDDDPDDDPDPPDPDPDDDDDDDDDDDDDDDDDDDDDDDDDDDDDDDDDDDDDDDDDDDDDPDDDDDDDDDDDDDDDDDDDDDDDDDDDDDPDPPPDDDDDDDPDDPDPDDDDPDPPVVVVVVVVVVVVVCCVVVVVVVVVVVVVVLVCQQLVLVVQLLVCLLVLVLLVNLVLADPQVCVVAPSVRSSVQSVLQCVQQNHFPDKPRWAWDPPPPPVPDPPQKTKTWTWTPGNHIFTDIFMWGQDPNHIGTHDDDVSRSHDDCQLVVLVVQLFVCLQVLVLVSNLVQADPQVCVVDPSVVS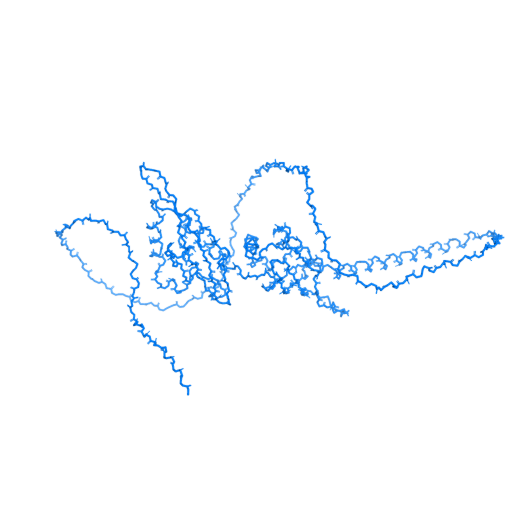SVVSCVVDVPQKHFDGKDWDSVQWDDDDFKIKTKMKTWIWGQDPPPGIDIDIWIWMFMWGQDPNHIHGHDTDTDPPVPD